Protein AF-A0A2N7QMU4-F1 (afdb_monomer)

Nearest PDB structures (foldseek):
  7zkp-assembly1_A  TM=5.403E-01  e=3.935E-05  Yarrowia lipolytica
  7zkq-assembly1_A  TM=5.310E-01  e=4.170E-05  Yarrowia lipolytica
  1wcu-assembly1_A  TM=5.504E-01  e=1.078E-03  Piromyces sp. 'equi'

Structure (mmCIF, N/CA/C/O backbone):
data_AF-A0A2N7QMU4-F1
#
_entry.id   AF-A0A2N7QMU4-F1
#
loop_
_atom_site.group_PDB
_atom_site.id
_atom_site.type_symbol
_atom_site.label_atom_id
_atom_site.label_alt_id
_atom_site.label_comp_id
_atom_site.label_asym_id
_atom_site.label_entity_id
_atom_site.label_seq_id
_atom_site.pdbx_PDB_ins_code
_atom_site.Cartn_x
_atom_site.Cartn_y
_atom_site.Cartn_z
_atom_site.occupancy
_atom_site.B_iso_or_equiv
_atom_site.auth_seq_id
_atom_site.auth_comp_id
_atom_site.auth_asym_id
_atom_site.auth_atom_id
_atom_site.pdbx_PDB_model_num
ATOM 1 N N . MET A 1 1 ? 19.630 12.067 -29.409 1.00 69.81 1 MET A N 1
ATOM 2 C CA . MET A 1 1 ? 19.291 12.395 -28.005 1.00 69.81 1 MET A CA 1
ATOM 3 C C . MET A 1 1 ? 17.969 11.763 -27.568 1.00 69.81 1 MET A C 1
ATOM 5 O O . MET A 1 1 ? 17.998 11.009 -26.609 1.00 69.81 1 MET A O 1
ATOM 9 N N . LEU A 1 2 ? 16.852 11.973 -28.283 1.00 81.69 2 LEU A N 1
ATOM 10 C CA . LEU A 1 2 ? 15.540 11.378 -27.948 1.00 81.69 2 LEU A CA 1
ATOM 11 C C . LEU A 1 2 ? 15.571 9.845 -27.795 1.00 81.69 2 LEU A C 1
ATOM 13 O O . LEU A 1 2 ? 15.095 9.325 -26.795 1.00 81.69 2 LEU A O 1
ATOM 17 N N . TRP A 1 3 ? 16.221 9.130 -28.718 1.00 86.31 3 TRP A N 1
ATOM 18 C CA . TRP A 1 3 ? 16.392 7.672 -28.632 1.00 86.31 3 TRP A CA 1
ATOM 19 C C . TRP A 1 3 ? 17.163 7.216 -27.386 1.00 86.31 3 TRP A C 1
ATOM 21 O O . TRP A 1 3 ? 16.790 6.227 -26.766 1.00 86.31 3 TRP A O 1
ATOM 31 N N . CYS A 1 4 ? 18.203 7.953 -26.981 1.00 78.81 4 CYS A N 1
ATOM 32 C CA . CYS A 1 4 ? 18.967 7.651 -25.768 1.00 78.81 4 CYS A CA 1
ATOM 33 C C . CYS A 1 4 ? 18.111 7.838 -24.512 1.00 78.81 4 CYS A C 1
ATOM 35 O O . CYS A 1 4 ? 18.170 7.012 -23.610 1.00 78.81 4 CYS A O 1
ATOM 37 N N . LEU A 1 5 ? 17.300 8.902 -24.467 1.00 82.25 5 LEU A N 1
ATOM 38 C CA . LEU A 1 5 ? 16.390 9.165 -23.351 1.00 82.25 5 LEU A CA 1
ATOM 39 C C . LEU A 1 5 ? 15.274 8.118 -23.275 1.00 82.25 5 LEU A C 1
ATOM 41 O O . LEU A 1 5 ? 14.987 7.624 -22.191 1.00 82.25 5 LEU A O 1
ATOM 45 N N . ALA A 1 6 ? 14.697 7.729 -24.413 1.00 85.50 6 ALA A N 1
ATOM 46 C CA . ALA A 1 6 ? 13.695 6.668 -24.475 1.00 85.50 6 ALA A CA 1
ATOM 47 C C . ALA A 1 6 ? 14.274 5.310 -24.042 1.00 85.50 6 ALA A C 1
ATOM 49 O O . ALA A 1 6 ? 13.650 4.591 -23.264 1.00 85.50 6 ALA A O 1
ATOM 50 N N . ALA A 1 7 ? 15.491 4.980 -24.489 1.00 86.81 7 ALA A N 1
ATOM 51 C CA . ALA A 1 7 ? 16.190 3.767 -24.072 1.00 86.81 7 ALA A CA 1
ATOM 52 C C . ALA A 1 7 ? 16.500 3.776 -22.568 1.00 86.81 7 ALA A C 1
ATOM 54 O O . ALA A 1 7 ? 16.250 2.781 -21.889 1.00 86.81 7 ALA A O 1
ATOM 55 N N . LEU A 1 8 ? 16.982 4.906 -22.039 1.00 83.62 8 LEU A N 1
ATOM 56 C CA . LEU A 1 8 ? 17.256 5.081 -20.614 1.00 83.62 8 LEU A CA 1
ATOM 57 C C . LEU A 1 8 ? 15.975 4.952 -19.783 1.00 83.62 8 LEU A C 1
ATOM 59 O O . LEU A 1 8 ? 15.947 4.182 -18.831 1.00 83.62 8 LEU A O 1
ATOM 63 N N . SER A 1 9 ? 14.904 5.644 -20.173 1.00 85.88 9 SER A N 1
ATOM 64 C CA . SER A 1 9 ? 13.595 5.548 -19.522 1.00 85.88 9 SER A CA 1
ATOM 65 C C . SER A 1 9 ? 13.080 4.107 -19.532 1.00 85.88 9 SER A C 1
ATOM 67 O O . SER A 1 9 ? 12.711 3.577 -18.489 1.00 85.88 9 SER A O 1
ATOM 69 N N . GLY A 1 10 ? 13.167 3.418 -20.673 1.00 89.12 10 GLY A N 1
ATOM 70 C CA . GLY A 1 10 ? 12.797 2.009 -20.774 1.00 89.12 10 GLY A CA 1
ATOM 71 C C . GLY A 1 10 ? 13.659 1.088 -19.908 1.00 89.12 10 GLY A C 1
ATOM 72 O O . GLY A 1 10 ? 13.155 0.088 -19.404 1.00 89.12 10 GLY A O 1
ATOM 73 N N . TRP A 1 11 ? 14.949 1.374 -19.735 1.00 87.94 11 TRP A N 1
ATOM 74 C CA . TRP A 1 11 ? 15.820 0.609 -18.840 1.00 87.94 11 TRP A CA 1
ATOM 75 C C . TRP A 1 11 ? 15.438 0.824 -17.369 1.00 87.94 11 TRP A C 1
ATOM 77 O O . TRP A 1 11 ? 15.242 -0.153 -16.645 1.00 87.94 11 TRP A O 1
ATOM 87 N N . ILE A 1 12 ? 15.233 2.081 -16.965 1.00 84.44 12 ILE A N 1
ATOM 88 C CA . ILE A 1 12 ? 14.824 2.465 -15.606 1.00 84.44 12 ILE A CA 1
ATOM 89 C C . ILE A 1 12 ? 13.482 1.818 -15.240 1.00 84.44 12 ILE A C 1
ATOM 91 O O . ILE A 1 12 ? 13.388 1.131 -14.224 1.00 84.44 12 ILE A O 1
ATOM 95 N N . THR A 1 13 ? 12.460 1.957 -16.091 1.00 89.81 13 THR A N 1
ATOM 96 C CA . THR A 1 13 ? 11.125 1.396 -15.835 1.00 89.81 13 THR A CA 1
ATOM 97 C C . THR A 1 13 ? 11.156 -0.126 -15.704 1.00 89.81 13 THR A C 1
ATOM 99 O O . THR A 1 13 ? 10.507 -0.677 -14.817 1.00 89.81 13 THR A O 1
ATOM 102 N N . ARG A 1 14 ? 11.936 -0.831 -16.537 1.00 92.00 14 ARG A N 1
ATOM 103 C CA . ARG A 1 14 ? 12.091 -2.290 -16.409 1.00 92.00 14 ARG A CA 1
ATOM 104 C C . ARG A 1 14 ? 12.753 -2.678 -15.089 1.00 92.00 14 ARG A C 1
ATOM 106 O O . ARG A 1 14 ? 12.301 -3.629 -14.458 1.00 92.00 14 ARG A O 1
ATOM 113 N N . GLY A 1 15 ? 13.787 -1.943 -14.675 1.00 88.31 15 GLY A N 1
ATOM 114 C CA . GLY A 1 15 ? 14.450 -2.145 -13.387 1.00 88.31 15 GLY A CA 1
ATOM 115 C C . GLY A 1 15 ? 13.494 -1.960 -12.209 1.00 88.31 15 GLY A C 1
ATOM 116 O O . GLY A 1 15 ? 13.420 -2.828 -11.343 1.00 88.31 15 GLY A O 1
ATOM 117 N N . GLN A 1 16 ? 12.696 -0.887 -12.223 1.00 88.38 16 GLN A N 1
ATOM 118 C CA . GLN A 1 16 ? 11.688 -0.625 -11.195 1.00 88.38 16 GLN A CA 1
ATOM 119 C C . GLN A 1 16 ? 10.640 -1.742 -11.120 1.00 88.38 16 GLN A C 1
ATOM 121 O O . GLN A 1 16 ? 10.362 -2.246 -10.036 1.00 88.38 16 GLN A O 1
ATOM 126 N N . LEU A 1 17 ? 10.085 -2.168 -12.259 1.00 93.06 17 LEU A N 1
ATOM 127 C CA . LEU A 1 17 ? 9.095 -3.249 -12.291 1.00 93.06 17 LEU A CA 1
ATOM 128 C C . LEU A 1 17 ? 9.659 -4.561 -11.736 1.00 93.06 17 LEU A C 1
ATOM 130 O O . LEU A 1 17 ? 8.977 -5.248 -10.980 1.00 93.06 17 LEU A O 1
ATOM 134 N N . LEU A 1 18 ? 10.911 -4.893 -12.067 1.00 92.31 18 LEU A N 1
ATOM 135 C CA . LEU A 1 18 ? 11.580 -6.078 -11.530 1.00 92.31 18 LEU A CA 1
ATOM 136 C C . LEU A 1 18 ? 11.803 -5.986 -10.019 1.00 92.31 18 LEU A C 1
ATOM 138 O O . LEU A 1 18 ? 11.579 -6.972 -9.322 1.00 92.31 18 LEU A O 1
ATOM 142 N N . HIS A 1 19 ? 12.212 -4.821 -9.515 1.00 88.50 19 HIS A N 1
ATOM 143 C CA . HIS A 1 19 ? 12.406 -4.596 -8.084 1.00 88.50 19 HIS A CA 1
ATOM 144 C C . HIS A 1 19 ? 11.084 -4.671 -7.301 1.00 88.50 19 HIS A C 1
ATOM 146 O O . HIS A 1 19 ? 10.993 -5.342 -6.275 1.00 88.50 19 HIS A O 1
ATOM 152 N N . GLU A 1 20 ? 10.022 -4.041 -7.810 1.00 91.75 20 GLU A N 1
ATOM 153 C CA . GLU A 1 20 ? 8.689 -4.128 -7.205 1.00 91.75 20 GLU A CA 1
ATOM 154 C C . GLU A 1 20 ? 8.170 -5.576 -7.211 1.00 91.75 20 GLU A C 1
ATOM 156 O O . GLU A 1 20 ? 7.632 -6.049 -6.209 1.00 91.75 20 GLU A O 1
ATOM 161 N N . ALA A 1 21 ? 8.358 -6.301 -8.318 1.00 94.50 21 ALA A N 1
ATOM 162 C CA . ALA A 1 21 ? 7.970 -7.702 -8.431 1.00 94.50 21 ALA A CA 1
ATOM 163 C C . ALA A 1 21 ? 8.758 -8.610 -7.474 1.00 94.50 21 ALA A C 1
ATOM 165 O O . ALA A 1 21 ? 8.155 -9.475 -6.837 1.00 94.50 21 ALA A O 1
ATOM 166 N N . SER A 1 22 ? 10.075 -8.418 -7.332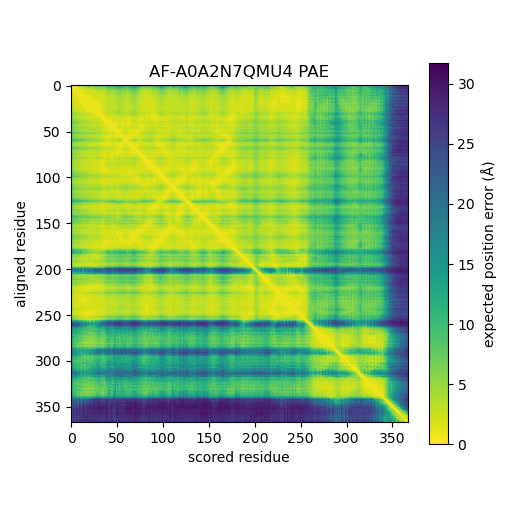 1.00 92.12 22 SER A N 1
ATOM 167 C CA . SER A 1 22 ? 10.908 -9.230 -6.433 1.00 92.12 22 SER A CA 1
ATOM 168 C C . SER A 1 22 ? 10.541 -9.006 -4.970 1.00 92.12 22 SER A C 1
ATOM 170 O O . SER A 1 22 ? 10.376 -9.978 -4.232 1.00 92.12 22 SER A O 1
ATOM 172 N N . SER A 1 23 ? 10.324 -7.749 -4.575 1.00 90.62 23 SER A N 1
ATOM 173 C CA . SER A 1 23 ? 9.862 -7.388 -3.234 1.00 90.62 23 SER A CA 1
ATOM 174 C C . SER A 1 23 ? 8.512 -8.038 -2.909 1.00 90.62 23 SER A C 1
ATOM 176 O O . SER A 1 23 ? 8.388 -8.741 -1.905 1.00 90.62 23 SER A O 1
ATOM 178 N N . LYS A 1 24 ? 7.522 -7.925 -3.810 1.00 93.31 24 LYS A N 1
ATOM 179 C CA . LYS A 1 24 ? 6.212 -8.580 -3.638 1.00 93.31 24 LYS A CA 1
ATOM 180 C C . LYS A 1 24 ? 6.324 -10.099 -3.535 1.00 93.31 24 LYS A C 1
ATOM 182 O O . LYS A 1 24 ? 5.703 -10.696 -2.661 1.00 93.31 24 LYS A O 1
ATOM 187 N N . VAL A 1 25 ? 7.113 -10.733 -4.403 1.00 94.00 25 VAL A N 1
ATOM 188 C CA . VAL A 1 25 ? 7.313 -12.190 -4.374 1.00 94.00 25 VAL A CA 1
ATOM 189 C C . VAL A 1 25 ? 7.976 -12.633 -3.071 1.00 94.00 25 VAL A C 1
ATOM 191 O O . VAL A 1 25 ? 7.578 -13.652 -2.513 1.00 94.00 25 VAL A O 1
ATOM 194 N N . SER A 1 26 ? 8.937 -11.864 -2.555 1.00 91.31 26 SER A N 1
ATOM 195 C CA . SER A 1 26 ? 9.569 -12.124 -1.257 1.00 91.31 26 SER A CA 1
ATOM 196 C C . SER A 1 26 ? 8.562 -12.057 -0.100 1.00 91.31 26 SER A C 1
ATOM 198 O O . SER A 1 26 ? 8.486 -12.982 0.714 1.00 91.31 26 SER A O 1
ATOM 200 N N . LEU A 1 27 ? 7.720 -11.016 -0.066 1.00 92.25 27 LEU A N 1
ATOM 201 C CA . LEU A 1 27 ? 6.657 -10.875 0.936 1.00 92.25 27 LEU A CA 1
ATOM 202 C C . LEU A 1 27 ? 5.666 -12.045 0.874 1.00 92.25 27 LEU A C 1
ATOM 204 O O . LEU A 1 27 ? 5.409 -12.696 1.882 1.00 92.25 27 LEU A O 1
ATOM 208 N N . LEU A 1 28 ? 5.180 -12.381 -0.322 1.00 93.12 28 LEU A N 1
ATOM 209 C CA . LEU A 1 28 ? 4.227 -13.475 -0.514 1.00 93.12 28 LEU A CA 1
ATOM 210 C C . LEU A 1 28 ? 4.812 -14.837 -0.122 1.00 93.12 28 LEU A C 1
ATOM 212 O O . LEU A 1 28 ? 4.148 -15.615 0.557 1.00 93.12 28 LEU A O 1
ATOM 216 N N . ARG A 1 29 ? 6.068 -15.121 -0.489 1.00 91.88 29 ARG A N 1
ATOM 217 C CA . ARG A 1 29 ? 6.743 -16.382 -0.130 1.00 91.88 29 ARG A CA 1
ATOM 218 C C . ARG A 1 29 ? 7.026 -16.506 1.364 1.00 91.88 29 ARG A C 1
ATOM 220 O O . ARG A 1 29 ? 7.012 -17.616 1.884 1.00 91.88 29 ARG A O 1
ATOM 227 N N . SER A 1 30 ? 7.283 -15.391 2.044 1.00 91.06 30 SER A N 1
ATOM 228 C CA . SER A 1 30 ? 7.468 -15.365 3.501 1.00 91.06 30 SER A CA 1
ATOM 229 C C . SER A 1 30 ? 6.146 -15.343 4.280 1.00 91.06 30 SER A C 1
ATOM 231 O O . SER A 1 30 ? 6.165 -15.412 5.508 1.00 91.06 30 SER A O 1
ATOM 233 N N . GLY A 1 31 ? 4.998 -15.266 3.594 1.00 91.56 31 GLY A N 1
ATOM 234 C CA . GLY A 1 31 ? 3.683 -15.124 4.222 1.00 91.56 31 GLY A CA 1
ATOM 235 C C . GLY A 1 31 ? 3.469 -13.766 4.899 1.00 91.56 31 GLY A C 1
ATOM 236 O O . GLY A 1 31 ? 2.553 -13.624 5.711 1.00 91.56 31 GLY A O 1
ATOM 237 N N . ALA A 1 32 ? 4.309 -12.775 4.595 1.00 92.38 32 ALA A N 1
ATOM 238 C CA . ALA A 1 32 ? 4.167 -11.420 5.102 1.00 92.38 32 ALA A CA 1
ATOM 239 C C . ALA A 1 32 ? 2.985 -10.701 4.415 1.00 92.38 32 ALA A C 1
ATOM 241 O O . ALA A 1 32 ? 2.712 -10.940 3.234 1.00 92.38 32 ALA A O 1
ATOM 242 N N . PRO A 1 33 ? 2.266 -9.814 5.127 1.00 94.25 33 PRO A N 1
ATOM 243 C CA . PRO A 1 33 ? 1.156 -9.066 4.545 1.00 94.25 33 PRO A CA 1
ATOM 244 C C . PRO A 1 33 ? 1.653 -8.085 3.473 1.00 94.25 33 PRO A C 1
ATOM 246 O O . PRO A 1 33 ? 2.618 -7.354 3.687 1.00 94.25 33 PRO A O 1
ATOM 249 N N . LEU A 1 34 ? 0.961 -8.029 2.330 1.00 95.06 34 LEU A N 1
ATOM 250 C CA . LEU A 1 34 ? 1.250 -7.044 1.276 1.00 95.06 34 LEU A CA 1
ATOM 251 C C . LEU A 1 34 ? 0.851 -5.621 1.680 1.00 95.06 34 LEU A C 1
ATOM 253 O O . LEU A 1 34 ? 1.482 -4.657 1.253 1.00 95.06 34 LEU A O 1
ATOM 257 N N . TRP A 1 35 ? -0.198 -5.500 2.495 1.00 97.25 35 TRP A N 1
ATOM 258 C CA . TRP A 1 35 ? -0.676 -4.230 3.026 1.00 97.25 35 TRP A CA 1
ATOM 259 C C . TRP A 1 35 ? -0.609 -4.267 4.540 1.00 97.25 35 TRP A C 1
ATOM 261 O O . TRP A 1 35 ? -1.327 -5.027 5.195 1.00 97.25 35 TRP A O 1
ATOM 271 N N . GLN A 1 36 ? 0.274 -3.436 5.076 1.00 97.25 36 GLN A N 1
ATOM 272 C CA . GLN A 1 36 ? 0.505 -3.291 6.497 1.00 97.25 36 GLN A CA 1
ATOM 273 C C . GLN A 1 36 ? 0.699 -1.815 6.824 1.00 97.25 36 GLN A C 1
ATOM 275 O O . GLN A 1 36 ? 1.418 -1.096 6.133 1.00 97.25 36 GLN A O 1
ATOM 280 N N . TRP A 1 37 ? 0.074 -1.396 7.914 1.00 97.62 37 TRP A N 1
ATOM 281 C CA . TRP A 1 37 ? 0.215 -0.080 8.506 1.00 97.62 37 TRP A CA 1
ATOM 282 C C . TRP A 1 37 ? 0.793 -0.258 9.894 1.00 97.62 37 TRP A C 1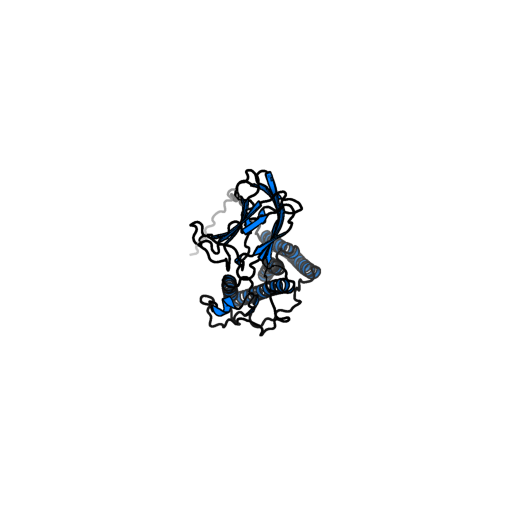
ATOM 284 O O . TRP A 1 37 ? 0.192 -0.922 10.742 1.00 97.62 37 TRP A O 1
ATOM 294 N N . THR A 1 38 ? 1.952 0.336 10.129 1.00 97.31 38 THR A N 1
ATOM 295 C CA . THR A 1 38 ? 2.527 0.410 11.468 1.00 97.31 38 THR A CA 1
ATOM 296 C C . THR A 1 38 ? 2.264 1.808 12.001 1.00 97.31 38 THR A C 1
ATOM 298 O O . THR A 1 38 ? 2.619 2.781 11.347 1.00 97.31 38 THR A O 1
ATOM 301 N N . LEU A 1 39 ? 1.585 1.899 13.142 1.00 97.25 39 LEU A N 1
ATOM 302 C CA . LEU A 1 39 ? 0.991 3.134 13.643 1.00 97.25 39 LEU A CA 1
ATOM 303 C C . LEU A 1 39 ? 1.804 3.643 14.834 1.00 97.25 39 LEU A C 1
ATOM 305 O O . LEU A 1 39 ? 1.496 3.325 15.980 1.00 97.25 39 LEU A O 1
ATOM 309 N N . HIS A 1 40 ? 2.853 4.417 14.568 1.00 96.62 40 HIS A N 1
ATOM 310 C CA . HIS A 1 40 ? 3.741 4.966 15.599 1.00 96.62 40 HIS A CA 1
ATOM 311 C C . HIS A 1 40 ? 3.506 6.453 15.849 1.00 96.62 40 HIS A C 1
ATOM 313 O O . HIS A 1 40 ? 3.669 6.931 16.971 1.00 96.62 40 HIS A O 1
ATOM 319 N N . GLN A 1 41 ? 3.131 7.191 14.810 1.00 97.44 41 GLN A N 1
ATOM 320 C CA . GLN A 1 41 ? 2.981 8.641 14.835 1.00 97.44 41 GLN A CA 1
ATOM 321 C C . GLN A 1 41 ? 1.667 9.057 14.168 1.00 97.44 41 GLN A C 1
ATOM 323 O O . GLN A 1 41 ? 1.127 8.317 13.345 1.00 97.44 41 GLN A O 1
ATOM 328 N N . PRO A 1 42 ? 1.110 10.237 14.498 1.00 97.50 42 PRO A N 1
ATOM 329 C CA . PRO A 1 42 ? -0.210 10.617 14.006 1.00 97.50 42 PRO A CA 1
ATOM 330 C C . PRO A 1 42 ? -0.298 10.641 12.478 1.00 97.50 42 PRO A C 1
ATOM 332 O O . PRO A 1 42 ? -1.333 10.271 11.934 1.00 97.50 42 PRO A O 1
ATOM 335 N N . SER A 1 43 ? 0.791 11.004 11.784 1.00 96.50 43 SER A N 1
ATOM 336 C CA . SER A 1 43 ? 0.885 11.018 10.315 1.00 96.50 43 SER A CA 1
ATOM 337 C C . SER A 1 43 ? 0.713 9.650 9.650 1.00 96.50 43 SER A C 1
ATOM 339 O O . SER A 1 43 ? 0.522 9.602 8.439 1.00 96.50 43 SER A O 1
ATOM 341 N N . ASP A 1 44 ? 0.747 8.559 10.418 1.00 96.56 44 ASP A N 1
ATOM 342 C CA . ASP A 1 44 ? 0.453 7.214 9.918 1.00 96.56 44 ASP A CA 1
ATOM 343 C C . ASP A 1 44 ? -1.066 6.985 9.752 1.00 96.56 44 ASP A C 1
ATOM 345 O O . ASP A 1 44 ? -1.491 5.974 9.193 1.00 96.56 44 ASP A O 1
ATOM 349 N N . LEU A 1 45 ? -1.897 7.930 10.213 1.00 97.31 45 LEU A N 1
ATOM 350 C CA . LEU A 1 45 ? -3.334 7.994 9.955 1.00 97.31 45 LEU A CA 1
ATOM 351 C C . LEU A 1 45 ? -3.660 9.024 8.872 1.00 97.31 45 LEU A C 1
ATOM 353 O O . LEU A 1 45 ? -2.973 10.035 8.695 1.00 97.31 45 LEU A O 1
ATOM 357 N N . VAL A 1 46 ? -4.792 8.824 8.197 1.00 96.12 46 VAL A N 1
ATOM 358 C CA . VAL A 1 46 ? -5.343 9.820 7.267 1.00 96.12 46 VAL A CA 1
ATOM 359 C C . VAL A 1 46 ? -5.517 11.167 7.980 1.00 96.12 46 VAL A C 1
ATOM 361 O O . VAL A 1 46 ? -6.171 11.260 9.016 1.00 96.12 46 VAL A O 1
ATOM 364 N N . ALA A 1 47 ? -4.941 12.221 7.394 1.00 95.62 47 ALA A N 1
ATOM 365 C CA . ALA A 1 47 ? -4.938 13.591 7.919 1.00 95.62 47 ALA A CA 1
ATOM 366 C C . ALA A 1 47 ? -4.277 13.776 9.299 1.00 95.62 47 ALA A C 1
ATOM 368 O O . ALA A 1 47 ? -4.481 14.812 9.934 1.00 95.62 47 ALA A O 1
ATOM 369 N N . GLY A 1 48 ? -3.484 12.811 9.774 1.00 96.81 48 GLY A N 1
ATOM 370 C CA . GLY A 1 48 ? -2.730 12.982 11.012 1.00 96.81 48 GLY A CA 1
ATOM 371 C C . GLY A 1 48 ? -3.569 12.935 12.294 1.00 96.81 48 GLY A C 1
ATOM 372 O O . GLY A 1 48 ? -3.096 13.394 13.332 1.00 96.81 48 GLY A O 1
ATOM 373 N N . ARG A 1 49 ? -4.837 12.498 12.233 1.00 97.50 49 ARG A N 1
ATOM 374 C CA . ARG A 1 49 ? -5.794 12.634 13.345 1.00 97.50 49 ARG A CA 1
ATOM 375 C C . ARG A 1 49 ? -6.891 11.572 13.333 1.00 97.50 49 ARG A C 1
ATOM 377 O O . ARG A 1 49 ? -7.140 10.927 12.319 1.00 97.50 49 ARG A O 1
ATOM 384 N N . VAL A 1 50 ? -7.601 11.471 14.454 1.00 97.75 50 VAL A N 1
ATOM 385 C CA . VAL A 1 50 ? -8.900 10.790 14.551 1.00 97.75 50 VAL A CA 1
ATOM 386 C C . VAL A 1 50 ? -10.035 11.775 14.256 1.00 97.75 50 VAL A C 1
ATOM 388 O O . VAL A 1 50 ? -9.925 12.967 14.551 1.00 97.75 50 VAL A O 1
ATOM 391 N N . PHE A 1 51 ? -11.125 11.300 13.657 1.00 97.94 51 PHE A N 1
ATOM 392 C CA . PHE A 1 51 ? -12.317 12.107 13.382 1.00 97.94 51 PHE A CA 1
ATOM 393 C C . PHE A 1 51 ? -13.411 11.767 14.399 1.00 97.94 51 PHE A C 1
ATOM 395 O O . PHE A 1 51 ? -13.817 10.617 14.490 1.00 97.94 51 PHE A O 1
ATOM 402 N N . GLY A 1 52 ? -13.902 12.749 15.157 1.00 97.19 52 GLY A N 1
ATOM 403 C CA . GLY A 1 52 ? -14.907 12.544 16.210 1.00 97.19 52 GLY A CA 1
ATOM 404 C C . GLY A 1 52 ? -14.417 12.991 17.589 1.00 97.19 52 GLY A C 1
ATOM 405 O O . GLY A 1 52 ? -13.445 13.744 17.701 1.00 97.19 52 GLY A O 1
ATOM 406 N N . SER A 1 53 ? -15.102 12.549 18.644 1.00 96.19 53 SER A N 1
ATOM 407 C CA . SER A 1 53 ? -14.814 12.941 20.030 1.00 96.19 53 SER A CA 1
ATOM 408 C C . SER A 1 53 ? -13.766 12.048 20.701 1.00 96.19 53 SER A C 1
ATOM 410 O O . SER A 1 53 ? -14.047 11.362 21.684 1.00 96.19 53 SER A O 1
ATOM 412 N N . ALA A 1 54 ? -12.536 12.082 20.194 1.00 98.19 54 ALA A N 1
ATOM 413 C CA . ALA A 1 54 ? -11.412 11.371 20.794 1.00 98.19 54 ALA A CA 1
ATOM 414 C C . ALA A 1 54 ? -10.112 12.180 20.720 1.00 98.19 54 ALA A C 1
ATOM 416 O O . ALA A 1 54 ? -9.938 13.016 19.829 1.00 98.19 54 ALA A O 1
ATOM 417 N N . ASP A 1 55 ? -9.207 11.915 21.657 1.00 98.25 55 ASP A N 1
ATOM 418 C CA . ASP A 1 55 ? -7.856 12.474 21.681 1.00 98.25 55 ASP A CA 1
ATOM 419 C C . ASP A 1 55 ? -6.856 11.431 21.180 1.00 98.25 55 ASP A C 1
ATOM 421 O O . ASP A 1 55 ? -6.963 10.256 21.522 1.00 98.25 55 ASP A O 1
ATOM 425 N N . LEU A 1 56 ? -5.883 11.857 20.372 1.00 98.44 56 LEU A N 1
ATOM 426 C CA . LEU A 1 56 ? -4.851 10.997 19.793 1.00 98.44 56 LEU A CA 1
ATOM 427 C C . LEU A 1 56 ? -3.480 11.409 20.327 1.00 98.44 56 LEU A C 1
ATOM 429 O O . LEU A 1 56 ? -3.082 12.565 20.198 1.00 98.44 56 LEU A O 1
ATOM 433 N N . THR A 1 57 ? -2.735 10.452 20.871 1.00 98.12 57 THR A N 1
ATOM 434 C CA . THR A 1 57 ? -1.362 10.656 21.342 1.00 98.12 57 THR A CA 1
ATOM 435 C C . THR A 1 57 ? -0.451 9.538 20.845 1.00 98.12 57 THR A C 1
ATOM 437 O O . THR A 1 57 ? -0.840 8.372 20.793 1.00 98.12 57 THR A O 1
ATOM 440 N N . ALA A 1 58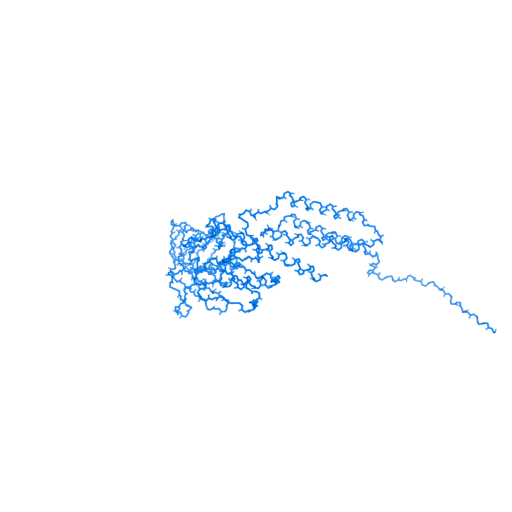 ? 0.772 9.890 20.449 1.00 97.94 58 ALA A N 1
ATOM 441 C CA . ALA A 1 58 ? 1.796 8.910 20.104 1.00 97.94 58 ALA A CA 1
ATOM 442 C C . ALA A 1 58 ? 2.494 8.414 21.372 1.00 97.94 58 ALA A C 1
ATOM 444 O O . ALA A 1 58 ? 2.845 9.206 22.248 1.00 97.94 58 ALA A O 1
ATOM 445 N N . THR A 1 59 ? 2.714 7.107 21.456 1.00 96.88 59 THR A N 1
ATOM 446 C CA . THR A 1 59 ? 3.420 6.450 22.559 1.00 96.88 59 THR A CA 1
ATOM 447 C C . THR A 1 59 ? 4.487 5.505 22.011 1.00 96.88 59 THR A C 1
ATOM 449 O O . THR A 1 59 ? 4.521 5.215 20.816 1.00 96.88 59 THR A O 1
ATOM 452 N N . THR A 1 60 ? 5.351 4.972 22.877 1.00 94.38 60 THR A N 1
ATOM 453 C CA . THR A 1 60 ? 6.364 3.975 22.476 1.00 94.38 60 THR A CA 1
ATOM 454 C C . THR A 1 60 ? 5.755 2.691 21.915 1.00 94.38 60 THR A C 1
ATOM 456 O O . THR A 1 60 ? 6.418 1.980 21.169 1.00 94.38 60 THR A O 1
ATOM 459 N N . ASN A 1 61 ? 4.498 2.406 22.265 1.00 93.31 61 ASN A N 1
ATOM 460 C CA . ASN A 1 61 ? 3.775 1.205 21.861 1.00 93.31 61 ASN A CA 1
ATOM 461 C C . ASN A 1 61 ? 2.772 1.500 20.729 1.00 93.31 61 ASN A C 1
ATOM 463 O O . ASN A 1 61 ? 1.887 0.703 20.464 1.00 93.31 61 ASN A O 1
ATOM 467 N N . GLY A 1 62 ? 2.874 2.648 20.061 1.00 97.00 62 GLY A N 1
ATOM 468 C CA . GLY A 1 62 ? 1.990 3.022 18.959 1.00 97.00 62 GLY A CA 1
ATOM 469 C C . GLY A 1 62 ? 1.025 4.149 19.308 1.00 97.00 62 GLY A C 1
ATOM 470 O O . GLY A 1 62 ? 1.301 4.975 20.184 1.00 97.00 62 GLY A O 1
ATOM 471 N N . LEU A 1 63 ? -0.103 4.212 18.603 1.00 98.31 63 LEU A N 1
ATOM 472 C CA . LEU A 1 63 ? -1.070 5.300 18.729 1.00 98.31 63 LEU A CA 1
ATOM 473 C C . LEU A 1 63 ? -2.114 5.010 19.803 1.00 98.31 63 LEU A C 1
ATOM 475 O O . LEU A 1 63 ? -2.894 4.069 19.680 1.00 98.31 63 LEU A O 1
ATOM 479 N N . THR A 1 64 ? -2.163 5.860 20.824 1.00 98.38 64 THR A N 1
ATOM 480 C CA . THR A 1 64 ? -3.145 5.796 21.905 1.00 98.38 64 THR A CA 1
ATOM 481 C C . THR A 1 64 ? -4.268 6.789 21.655 1.00 98.38 64 THR A C 1
ATOM 483 O O . THR A 1 64 ? -4.038 7.988 21.485 1.00 98.38 64 THR A O 1
ATOM 486 N N . ILE A 1 65 ? -5.491 6.273 21.657 1.00 98.38 65 ILE A N 1
ATOM 487 C CA . ILE A 1 65 ? -6.722 7.010 21.413 1.00 98.38 65 ILE A CA 1
ATOM 488 C C . ILE A 1 65 ? -7.568 6.958 22.681 1.00 98.38 65 ILE A C 1
ATOM 490 O O . ILE A 1 65 ? -7.830 5.873 23.199 1.00 98.38 65 ILE A O 1
ATOM 494 N N . VAL A 1 66 ? -8.002 8.114 23.175 1.00 98.56 66 VAL A N 1
ATOM 495 C CA . VAL A 1 66 ? -8.872 8.219 24.354 1.00 98.56 66 VAL A CA 1
ATOM 496 C C . VAL A 1 66 ? -10.235 8.738 23.920 1.00 98.56 66 VAL A C 1
ATOM 498 O O . VAL A 1 66 ? -10.339 9.838 23.378 1.00 98.56 66 VAL A O 1
ATOM 501 N N . SER A 1 67 ? -11.281 7.946 24.151 1.00 98.50 67 SER A N 1
ATOM 502 C CA . SER A 1 67 ? -12.670 8.353 23.913 1.00 98.50 67 SER A CA 1
ATOM 503 C C . SER A 1 67 ? -13.061 9.436 24.917 1.00 98.50 67 SER A C 1
ATOM 505 O O . SER A 1 67 ? -12.908 9.235 26.120 1.00 98.50 67 SER A O 1
ATOM 507 N N . ARG A 1 68 ? -13.562 10.590 24.464 1.00 98.44 68 ARG A N 1
ATOM 508 C CA . ARG A 1 68 ? -13.897 11.700 25.378 1.00 98.44 68 ARG A CA 1
ATOM 509 C C . ARG A 1 68 ? -15.283 11.562 25.991 1.00 98.44 68 ARG A C 1
ATOM 511 O O . ARG A 1 68 ? -15.445 11.751 27.191 1.00 98.44 68 ARG A O 1
ATOM 518 N N . ASP A 1 69 ? -16.279 11.249 25.172 1.00 97.88 69 ASP A N 1
ATOM 519 C CA . ASP A 1 69 ? -17.699 11.312 25.547 1.00 97.88 69 ASP A CA 1
ATOM 520 C C . ASP A 1 69 ? -18.469 10.011 25.275 1.00 97.88 69 ASP A C 1
ATOM 522 O O . ASP A 1 69 ? -19.667 9.933 25.538 1.00 97.88 69 ASP A O 1
ATOM 526 N N . GLY A 1 70 ? -17.795 8.972 24.778 1.00 97.06 70 GLY A N 1
ATOM 527 C CA . GLY A 1 70 ? -18.425 7.702 24.434 1.00 97.06 70 GLY A CA 1
ATOM 528 C C . GLY A 1 70 ? -19.036 7.647 23.032 1.00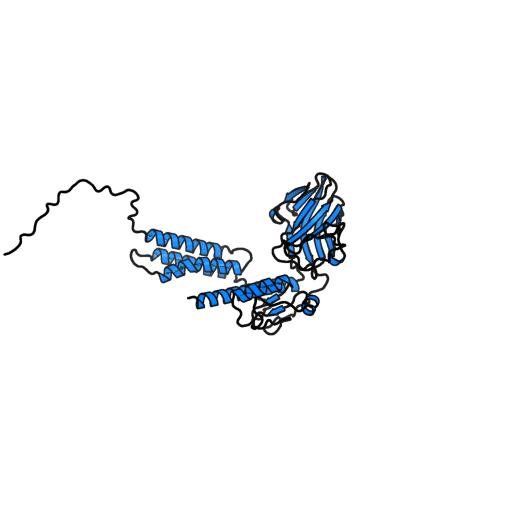 97.06 70 GLY A C 1
ATOM 529 O O . GLY A 1 70 ? -19.540 6.597 22.629 1.00 97.06 70 GLY A O 1
ATOM 530 N N . THR A 1 71 ? -19.007 8.750 22.279 1.00 98.12 71 THR A N 1
ATOM 531 C CA . THR A 1 71 ? -19.468 8.757 20.889 1.00 98.12 71 THR A CA 1
ATOM 532 C C . THR A 1 71 ? -18.443 8.091 19.962 1.00 98.12 71 THR A C 1
ATOM 534 O O . THR A 1 71 ? -17.251 8.034 20.282 1.00 98.12 71 THR A O 1
ATOM 537 N N . PRO A 1 72 ? -18.874 7.552 18.806 1.00 98.06 72 PRO A N 1
ATOM 538 C CA . PRO A 1 72 ? -17.955 6.897 17.886 1.00 98.06 72 PRO A CA 1
ATOM 539 C C . PRO A 1 72 ? -16.917 7.868 17.308 1.00 98.06 72 PRO A C 1
ATOM 541 O O . PRO A 1 72 ? -17.253 8.995 16.940 1.00 98.06 72 PRO A O 1
ATOM 544 N N . PHE A 1 73 ? -15.686 7.395 17.125 1.00 98.50 73 PHE A N 1
ATOM 545 C CA . PHE A 1 73 ? -14.626 8.101 16.401 1.00 98.50 73 PHE A CA 1
ATOM 546 C C . PHE A 1 73 ? -14.095 7.249 15.242 1.00 98.50 73 PHE A C 1
ATOM 548 O O . PHE A 1 73 ? -14.176 6.023 15.270 1.00 98.50 73 PHE A O 1
ATOM 555 N N . GLU A 1 74 ? -13.547 7.886 14.210 1.00 98.44 74 GLU A N 1
ATOM 556 C CA . GLU A 1 74 ? -12.995 7.224 13.029 1.00 98.44 74 GLU A CA 1
ATOM 557 C C . GLU A 1 74 ? -11.481 7.390 12.938 1.00 98.44 74 GLU A C 1
ATOM 559 O O . GLU A 1 74 ? -10.930 8.470 13.169 1.00 98.44 74 GLU A O 1
ATOM 564 N N . MET A 1 75 ? -10.820 6.323 12.504 1.00 97.81 75 MET A N 1
ATOM 565 C CA . MET A 1 75 ? -9.418 6.309 12.109 1.00 97.81 75 MET A CA 1
ATOM 566 C C . MET A 1 75 ? -9.312 5.804 10.668 1.00 97.81 75 MET A C 1
ATOM 568 O O . MET A 1 75 ? -9.784 4.716 10.334 1.00 97.81 75 MET A O 1
ATOM 572 N N . GLY A 1 76 ? -8.728 6.619 9.791 1.00 97.44 76 GLY A N 1
ATOM 573 C CA . GLY A 1 76 ? -8.495 6.244 8.399 1.00 97.44 76 GLY A CA 1
ATOM 574 C C . GLY A 1 76 ? -7.112 5.644 8.205 1.00 97.44 76 GLY A C 1
ATOM 575 O O . GLY A 1 76 ? -6.131 6.208 8.690 1.00 97.44 76 GLY A O 1
ATOM 576 N N . LEU A 1 77 ? -7.040 4.539 7.463 1.00 97.31 77 LEU A N 1
ATOM 577 C CA . LEU A 1 77 ? -5.780 3.923 7.053 1.00 97.31 77 LEU A CA 1
ATOM 578 C C . LEU A 1 77 ? -5.341 4.519 5.704 1.00 97.31 77 LEU A C 1
ATOM 580 O O . LEU A 1 77 ? -6.126 4.485 4.751 1.00 97.31 77 LEU A O 1
ATOM 584 N N . PRO A 1 78 ? -4.128 5.088 5.588 1.00 96.38 78 PRO A N 1
ATOM 585 C CA . PRO A 1 78 ? -3.667 5.679 4.336 1.00 96.38 78 PRO A CA 1
ATOM 586 C C . PRO A 1 78 ? -3.393 4.593 3.289 1.00 96.38 78 PRO A C 1
ATOM 588 O O . PRO A 1 78 ? -2.615 3.671 3.520 1.00 96.38 78 PRO A O 1
ATOM 591 N N . LEU A 1 79 ? -4.005 4.700 2.111 1.00 95.31 79 LEU A N 1
ATOM 592 C CA . LEU A 1 79 ? -3.809 3.736 1.028 1.00 95.31 79 LEU A CA 1
ATOM 593 C C . LEU A 1 79 ? -2.713 4.239 0.079 1.00 95.31 79 LEU A C 1
ATOM 595 O O . LEU A 1 79 ? -2.955 5.108 -0.751 1.00 95.31 79 LEU A O 1
ATOM 599 N N . ALA A 1 80 ? -1.496 3.697 0.196 1.00 90.19 80 ALA A N 1
ATOM 600 C CA . ALA A 1 80 ? -0.389 4.023 -0.719 1.00 90.19 80 ALA A CA 1
ATOM 601 C C . ALA A 1 80 ? -0.581 3.424 -2.129 1.00 90.19 80 ALA A C 1
ATOM 603 O O . ALA A 1 80 ? 0.024 3.864 -3.103 1.00 90.19 80 ALA A O 1
ATOM 604 N N . SER A 1 81 ? -1.416 2.392 -2.230 1.00 92.38 81 SER A N 1
ATOM 605 C CA . SER A 1 81 ? -1.857 1.760 -3.471 1.00 92.38 81 SER A CA 1
ATOM 606 C C . SER A 1 81 ? -3.241 1.146 -3.240 1.00 92.38 81 SER A C 1
ATOM 608 O O . SER A 1 81 ? -3.628 0.984 -2.076 1.00 92.38 81 SER A O 1
ATOM 610 N N . PRO A 1 82 ? -3.987 0.791 -4.303 1.00 96.25 82 PRO A N 1
ATOM 611 C CA . PRO A 1 82 ? -5.217 0.030 -4.143 1.00 96.25 82 PRO A CA 1
ATOM 612 C C . PRO A 1 82 ? -4.985 -1.236 -3.307 1.00 96.25 82 PRO A C 1
ATOM 614 O O . PRO A 1 82 ? -3.928 -1.863 -3.396 1.00 96.25 82 PRO A O 1
ATOM 617 N N . VAL A 1 83 ? -5.967 -1.605 -2.492 1.00 96.88 83 VAL A N 1
ATOM 618 C CA . VAL A 1 83 ? -5.945 -2.825 -1.676 1.00 96.88 83 VAL A CA 1
ATOM 619 C C . VAL A 1 83 ? -6.942 -3.834 -2.227 1.00 96.88 83 VAL A 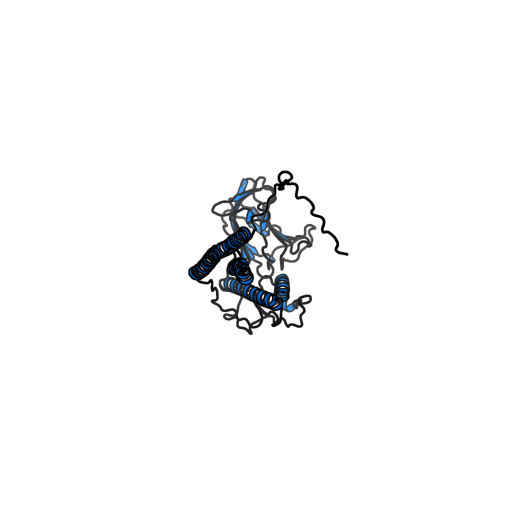C 1
ATOM 621 O O . VAL A 1 83 ? -8.007 -3.451 -2.711 1.00 96.88 83 VAL A O 1
ATOM 624 N N . ASP A 1 84 ? -6.599 -5.119 -2.174 1.00 95.75 84 ASP A N 1
ATOM 625 C CA . ASP A 1 84 ? -7.445 -6.207 -2.671 1.00 95.75 84 ASP A CA 1
ATOM 626 C C . ASP A 1 84 ? -8.147 -6.913 -1.506 1.00 95.75 84 ASP A C 1
ATOM 628 O O . ASP A 1 84 ? -7.609 -7.841 -0.902 1.00 95.75 84 ASP A O 1
ATOM 632 N N . LEU A 1 85 ? -9.348 -6.446 -1.165 1.00 96.00 85 LEU A N 1
ATOM 633 C CA . LEU A 1 85 ? -10.139 -6.991 -0.058 1.00 96.00 85 LEU A CA 1
ATOM 634 C C . LEU A 1 85 ? -10.940 -8.234 -0.466 1.00 96.00 85 LEU A C 1
ATOM 636 O O . LEU A 1 85 ? -11.404 -8.956 0.413 1.00 96.00 85 LEU A O 1
ATOM 640 N N . ALA A 1 86 ? -11.057 -8.523 -1.769 1.00 93.75 86 ALA A N 1
ATOM 641 C CA . ALA A 1 86 ? -11.642 -9.778 -2.236 1.00 93.75 86 ALA A CA 1
ATOM 642 C C . ALA A 1 86 ? -10.734 -10.960 -1.881 1.00 93.75 86 ALA A C 1
ATOM 644 O O . ALA A 1 86 ? -11.214 -11.989 -1.403 1.00 93.75 86 ALA A O 1
ATOM 645 N N . HIS A 1 87 ? -9.425 -10.794 -2.085 1.00 94.25 87 HIS A N 1
ATOM 646 C CA . HIS A 1 87 ? -8.459 -11.869 -1.901 1.00 94.25 87 HIS A CA 1
ATOM 647 C C . HIS A 1 87 ? -7.637 -11.779 -0.601 1.00 94.25 87 HIS A C 1
ATOM 649 O O . HIS A 1 87 ? -7.149 -12.806 -0.132 1.00 94.25 87 HIS A O 1
ATOM 655 N N . TRP A 1 88 ? -7.509 -10.604 0.031 1.00 96.50 88 TRP A N 1
ATOM 656 C CA . TRP A 1 88 ? -6.962 -10.446 1.394 1.00 96.50 88 TRP A CA 1
ATOM 657 C C . TRP A 1 88 ? -8.038 -9.909 2.343 1.00 96.50 88 TRP A C 1
ATOM 659 O O . TRP A 1 88 ? -7.938 -8.784 2.841 1.00 96.50 88 TRP A O 1
ATOM 669 N N . PRO A 1 89 ? -9.090 -10.703 2.601 1.00 96.75 89 PRO A N 1
ATOM 670 C CA . PRO A 1 89 ? -10.265 -10.244 3.324 1.00 96.75 89 PRO A CA 1
ATOM 671 C C . PRO A 1 89 ? -10.060 -10.177 4.837 1.00 96.75 89 PRO A C 1
ATOM 673 O O . PRO A 1 89 ? -10.955 -9.720 5.532 1.00 96.75 89 PRO A O 1
ATOM 676 N N . LEU A 1 90 ? -8.943 -10.657 5.390 1.00 97.50 90 LEU A N 1
ATOM 677 C CA . LEU A 1 90 ? -8.760 -10.714 6.837 1.00 97.50 90 LEU A CA 1
ATOM 678 C C . LEU A 1 90 ? -8.024 -9.468 7.338 1.00 97.50 90 LEU A C 1
ATOM 680 O O . LEU A 1 90 ? -6.796 -9.398 7.265 1.00 97.50 90 LEU A O 1
ATOM 684 N N . LEU A 1 91 ? -8.759 -8.508 7.901 1.00 98.25 91 LEU A N 1
ATOM 685 C CA . LEU A 1 91 ? -8.173 -7.357 8.586 1.00 98.25 91 LEU A CA 1
ATOM 686 C C . LEU A 1 91 ? -7.721 -7.766 9.990 1.00 98.25 91 LEU A C 1
ATOM 688 O O . LEU A 1 91 ? -8.537 -8.099 10.848 1.00 98.25 91 LEU A O 1
ATOM 692 N N . ARG A 1 92 ? -6.412 -7.723 10.230 1.00 98.12 92 ARG A N 1
ATOM 693 C CA . ARG A 1 92 ? -5.789 -7.979 11.530 1.00 98.12 92 ARG A CA 1
ATOM 694 C C . ARG A 1 92 ? -5.353 -6.667 12.163 1.00 98.12 92 ARG A C 1
ATOM 696 O O . ARG A 1 92 ? -4.664 -5.878 11.525 1.00 98.12 92 ARG A O 1
ATOM 703 N N . LEU A 1 93 ? -5.713 -6.462 13.421 1.00 98.19 93 LEU A N 1
ATOM 704 C CA . LEU A 1 93 ? -5.337 -5.301 14.219 1.00 98.19 93 LEU A CA 1
ATOM 705 C C . LEU A 1 93 ? -4.576 -5.784 15.448 1.00 98.19 93 LEU A C 1
ATOM 707 O O . LEU A 1 93 ? -5.094 -6.593 16.219 1.00 98.19 93 LEU A O 1
ATOM 711 N N . ALA A 1 94 ? -3.359 -5.284 15.631 1.00 97.94 94 ALA A N 1
ATOM 712 C CA . ALA A 1 94 ? -2.624 -5.421 16.878 1.00 97.94 94 ALA A CA 1
ATOM 713 C C . ALA A 1 94 ? -2.959 -4.209 17.748 1.00 97.94 94 ALA A C 1
ATOM 715 O O . ALA A 1 94 ? -2.572 -3.078 17.446 1.00 97.94 94 ALA A O 1
ATOM 716 N N . MET A 1 95 ? -3.729 -4.429 18.805 1.00 97.62 95 MET A N 1
ATOM 717 C CA . MET A 1 95 ? -4.312 -3.357 19.604 1.00 97.62 95 MET A CA 1
ATOM 718 C C . MET A 1 95 ? -4.533 -3.798 21.041 1.00 97.62 95 MET A C 1
ATOM 720 O O . MET A 1 95 ? -4.690 -4.978 21.302 1.00 97.62 95 MET A O 1
ATOM 724 N N . GLN A 1 96 ? -4.593 -2.853 21.965 1.00 97.62 96 GLN A N 1
ATOM 725 C CA . GLN A 1 96 ? -4.920 -3.088 23.362 1.00 97.62 96 GLN A CA 1
ATOM 726 C C . GLN A 1 96 ? -5.954 -2.057 23.794 1.00 97.62 96 GLN A C 1
ATOM 728 O O . GLN A 1 96 ? -5.812 -0.878 23.480 1.00 97.62 96 GLN A O 1
ATOM 733 N N . SER A 1 97 ? -6.985 -2.482 24.516 1.00 97.12 97 SER A N 1
ATOM 734 C CA . SER A 1 97 ? -7.951 -1.561 25.109 1.00 97.12 97 SER A CA 1
ATOM 735 C C . SER A 1 97 ? -8.135 -1.870 26.582 1.00 97.12 97 SER A C 1
ATOM 737 O O . SER A 1 97 ? -8.033 -3.018 27.001 1.00 97.12 97 SER A O 1
ATOM 739 N N . ASP A 1 98 ? -8.393 -0.846 27.383 1.00 97.12 98 ASP A N 1
ATOM 740 C CA . ASP A 1 98 ? -8.706 -1.006 28.801 1.00 97.12 98 ASP A CA 1
ATOM 741 C C . ASP A 1 98 ? -10.194 -1.324 29.049 1.00 97.12 98 ASP A C 1
ATOM 743 O O . ASP A 1 98 ? -10.543 -1.803 30.131 1.00 97.12 98 ASP A O 1
ATOM 747 N N . HIS A 1 99 ? -11.050 -1.141 28.038 1.00 97.25 99 HIS A N 1
ATOM 748 C CA . HIS A 1 99 ? -12.487 -1.402 28.088 1.00 97.25 99 HIS A CA 1
ATOM 749 C C . HIS A 1 99 ? -12.972 -2.208 26.877 1.00 97.25 99 HIS A C 1
ATOM 751 O O . HIS A 1 99 ? -12.289 -2.379 25.870 1.00 97.25 99 HIS A O 1
ATOM 757 N N . GLY A 1 100 ? -14.190 -2.741 26.991 1.00 97.31 100 GLY A N 1
ATOM 758 C CA . GLY A 1 100 ? -14.893 -3.318 25.850 1.00 97.31 100 GLY A CA 1
ATOM 759 C C . GLY A 1 100 ? -15.435 -2.236 24.914 1.00 97.31 100 GLY A C 1
ATOM 760 O O . GLY A 1 100 ? -15.722 -1.120 25.343 1.00 97.31 100 GLY A O 1
ATOM 761 N N . GLY A 1 101 ? -15.616 -2.584 23.644 1.00 97.44 101 GLY A N 1
ATOM 762 C CA . GLY A 1 101 ? -16.131 -1.669 22.629 1.00 97.44 101 GLY A CA 1
ATOM 763 C C . GLY A 1 101 ? -16.576 -2.380 21.363 1.00 97.44 101 GLY A C 1
ATOM 764 O O . GLY A 1 101 ? -16.583 -3.610 21.284 1.00 97.44 101 GLY A O 1
ATOM 765 N N . VAL A 1 102 ? -16.927 -1.592 20.356 1.00 98.19 102 VAL A N 1
ATOM 766 C CA . VAL A 1 102 ? -17.357 -2.086 19.045 1.00 98.19 102 VAL A CA 1
ATOM 767 C C . VAL A 1 102 ? -16.538 -1.406 17.958 1.00 98.19 102 VAL A C 1
ATOM 769 O O . VAL A 1 102 ? -16.298 -0.200 18.022 1.00 98.19 102 VAL A O 1
ATOM 772 N N . VAL A 1 103 ? -16.116 -2.189 16.970 1.00 98.38 103 VAL A N 1
ATOM 773 C CA . VAL A 1 103 ? -15.489 -1.715 15.738 1.00 98.38 103 VAL A CA 1
ATOM 774 C C . VAL A 1 103 ? -16.473 -1.908 14.595 1.00 98.38 103 VAL A C 1
ATOM 776 O O . VAL A 1 103 ? -16.916 -3.022 14.325 1.00 98.38 103 VAL A O 1
ATOM 779 N N . ASP A 1 104 ? -16.762 -0.814 13.916 1.00 98.25 104 ASP A N 1
ATOM 780 C CA . ASP A 1 104 ? -17.409 -0.737 12.618 1.00 98.25 104 ASP A CA 1
ATOM 781 C C . ASP A 1 104 ? -16.335 -0.513 11.545 1.00 98.25 104 ASP A C 1
ATOM 783 O O . ASP A 1 104 ? -15.248 0.015 11.812 1.00 98.25 104 ASP A O 1
ATOM 787 N N . LEU A 1 105 ? -16.647 -0.874 10.305 1.00 98.19 105 LEU A N 1
ATOM 788 C CA . LEU A 1 105 ? -15.766 -0.653 9.161 1.00 98.19 105 LEU A CA 1
ATOM 789 C C . LEU A 1 105 ? -16.473 0.148 8.084 1.00 98.19 105 LEU A C 1
ATOM 791 O O . LEU A 1 105 ? -17.662 -0.039 7.844 1.00 98.19 105 LEU A O 1
ATOM 795 N N . ILE A 1 106 ? -15.729 1.026 7.420 1.00 98.00 106 ILE A N 1
ATOM 796 C CA . ILE A 1 106 ? -16.213 1.836 6.305 1.00 98.00 106 ILE A CA 1
ATOM 797 C C . ILE A 1 106 ? -15.209 1.701 5.167 1.00 98.00 106 ILE A C 1
ATOM 799 O O . ILE A 1 106 ? -14.011 1.905 5.371 1.00 98.00 106 ILE A O 1
ATOM 803 N N . TYR A 1 107 ? -15.688 1.394 3.966 1.00 97.62 107 TYR A N 1
ATOM 804 C CA . TYR A 1 107 ? -14.873 1.443 2.760 1.00 97.62 107 TYR A CA 1
ATOM 805 C C . TYR A 1 107 ? -15.534 2.302 1.686 1.00 97.62 107 TYR A C 1
ATOM 807 O O . TYR A 1 107 ? -16.755 2.443 1.627 1.00 97.62 107 TYR A O 1
ATOM 815 N N . GLN A 1 108 ? -14.708 2.853 0.805 1.00 96.56 108 GLN A N 1
ATOM 816 C CA . GLN A 1 108 ? -15.152 3.518 -0.411 1.00 96.56 108 GLN A CA 1
ATOM 817 C C . GLN A 1 108 ? -14.180 3.140 -1.532 1.00 96.56 108 GLN A C 1
ATOM 819 O O . GLN A 1 108 ? -12.980 3.416 -1.417 1.00 96.56 108 GLN A O 1
ATOM 824 N N . PRO A 1 109 ? -14.650 2.457 -2.590 1.00 94.81 109 PRO A N 1
ATOM 825 C CA . PRO A 1 109 ? -13.750 1.854 -3.565 1.00 94.81 109 PRO A CA 1
ATOM 826 C C . PRO A 1 109 ? -13.049 2.902 -4.436 1.00 94.81 109 PRO A C 1
ATOM 828 O O . PRO A 1 109 ? -11.860 2.766 -4.714 1.00 94.81 109 PRO A O 1
ATOM 831 N N . LEU A 1 110 ? -13.765 3.961 -4.819 1.00 95.25 110 LEU A N 1
ATOM 832 C CA . LEU A 1 110 ? -13.310 5.064 -5.667 1.00 95.25 110 LEU A CA 1
ATOM 833 C C . LEU A 1 110 ? -13.834 6.386 -5.095 1.00 95.25 110 LEU A C 1
ATOM 835 O O . LEU A 1 110 ? -14.858 6.386 -4.419 1.00 95.25 110 LEU A O 1
ATOM 839 N N . GLU A 1 111 ? -13.197 7.507 -5.427 1.00 94.56 111 GLU A N 1
ATOM 840 C CA . GLU A 1 111 ? -13.596 8.838 -4.939 1.00 94.56 111 GLU A CA 1
ATOM 841 C C . GLU A 1 111 ? -15.057 9.194 -5.260 1.00 94.56 111 GLU A C 1
ATOM 843 O O . GLU A 1 111 ? -15.761 9.768 -4.435 1.00 94.56 111 GLU A O 1
ATOM 848 N N . SER A 1 112 ? -15.537 8.810 -6.445 1.00 94.38 112 SER A N 1
ATOM 849 C CA . SER A 1 112 ? -16.907 9.076 -6.896 1.00 94.38 112 SER A CA 1
ATOM 850 C C . SER A 1 112 ? -17.941 8.054 -6.415 1.00 94.38 112 SER A C 1
ATOM 852 O O . SER A 1 112 ? -19.135 8.244 -6.646 1.00 94.38 112 SER A O 1
ATOM 854 N N . ALA A 1 113 ? -17.512 6.954 -5.788 1.00 94.06 113 ALA A N 1
ATOM 855 C CA . ALA A 1 113 ? -18.415 5.905 -5.328 1.00 94.06 113 ALA A CA 1
ATOM 856 C C . ALA A 1 113 ? -19.038 6.258 -3.970 1.00 94.06 113 ALA A C 1
ATOM 858 O O . ALA A 1 113 ? -18.394 6.888 -3.135 1.00 94.06 113 ALA A O 1
ATOM 859 N N . GLU A 1 114 ? -20.269 5.805 -3.724 1.00 94.62 114 GLU A N 1
ATOM 860 C CA . GLU A 1 114 ? -20.903 5.914 -2.404 1.00 94.62 114 GLU A CA 1
ATOM 861 C C . GLU A 1 114 ? -20.148 5.033 -1.385 1.00 94.62 114 GLU A C 1
ATOM 863 O O . GLU A 1 114 ? -19.791 3.894 -1.713 1.00 94.62 114 GLU A O 1
ATOM 868 N N . PRO A 1 115 ? -19.873 5.524 -0.162 1.00 96.69 115 PRO A N 1
ATOM 869 C CA . PRO A 1 115 ? -19.247 4.717 0.876 1.00 96.69 115 PRO A CA 1
ATOM 870 C C . PRO A 1 115 ? -20.205 3.638 1.398 1.00 96.69 115 PRO A C 1
ATOM 872 O O . PRO A 1 115 ? -21.411 3.853 1.531 1.00 96.69 115 PRO A O 1
ATOM 875 N N . CYS A 1 116 ? -19.645 2.486 1.757 1.00 97.88 116 CYS A N 1
ATOM 876 C CA . CYS A 1 116 ? -20.362 1.387 2.392 1.00 97.88 116 CYS A CA 1
ATOM 877 C C . CYS A 1 116 ? -19.777 1.119 3.780 1.00 97.88 116 CYS A C 1
ATOM 879 O O . CYS A 1 116 ? -18.560 1.120 3.968 1.00 97.88 116 CYS A O 1
ATOM 881 N N . SER A 1 117 ? -20.643 0.849 4.751 1.00 97.94 117 SER A N 1
ATOM 882 C CA . SER A 1 117 ? -20.279 0.548 6.129 1.00 97.94 117 SER A CA 1
ATOM 883 C C . SER A 1 117 ? -20.821 -0.798 6.592 1.00 97.94 117 SER A C 1
ATOM 885 O O . SER A 1 117 ? -21.925 -1.205 6.229 1.00 97.94 117 SER A O 1
ATOM 887 N N . ALA A 1 118 ? -20.049 -1.472 7.433 1.00 98.12 118 ALA A N 1
ATOM 888 C CA . ALA A 1 118 ? -20.454 -2.646 8.184 1.00 98.12 118 ALA A CA 1
ATOM 889 C C . ALA A 1 118 ? -20.460 -2.293 9.672 1.00 98.12 118 ALA A C 1
ATOM 891 O O . ALA A 1 118 ? -19.415 -1.978 10.248 1.00 98.12 118 ALA A O 1
ATOM 892 N N . HIS A 1 119 ? -21.644 -2.341 10.279 1.00 97.00 119 HIS A N 1
ATOM 893 C CA . HIS A 1 119 ? -21.808 -2.136 11.715 1.00 97.00 119 HIS A CA 1
ATOM 894 C C . HIS A 1 119 ? -21.514 -3.417 12.486 1.00 97.00 119 HIS A C 1
ATOM 896 O O . HIS A 1 119 ? -21.785 -4.511 11.990 1.00 97.00 119 HIS A O 1
ATOM 902 N N . HIS A 1 120 ? -21.009 -3.275 13.711 1.00 96.44 120 HIS A N 1
ATOM 903 C CA . HIS A 1 120 ? -20.644 -4.389 14.582 1.00 96.44 120 HIS A CA 1
ATOM 904 C C . HIS A 1 120 ? -19.699 -5.388 13.904 1.00 96.44 120 HIS A C 1
ATOM 906 O O . HIS A 1 120 ? -19.821 -6.596 14.101 1.00 96.44 120 HIS A O 1
ATOM 912 N N . ALA A 1 121 ? -18.749 -4.884 13.110 1.00 97.19 121 ALA A N 1
ATOM 913 C CA . ALA A 1 121 ? -17.792 -5.720 12.396 1.00 97.19 121 ALA A CA 1
ATOM 914 C C . ALA A 1 121 ? -16.960 -6.579 13.357 1.00 97.19 121 ALA A C 1
ATOM 916 O O . ALA A 1 121 ? -16.663 -7.732 13.056 1.00 97.19 121 ALA A O 1
ATOM 917 N N . ALA A 1 122 ? -16.625 -6.041 14.534 1.00 97.62 122 ALA A N 1
ATOM 918 C CA . ALA A 1 122 ? -16.067 -6.827 15.623 1.00 97.62 122 ALA A CA 1
ATOM 919 C C . ALA A 1 122 ? -16.260 -6.173 16.999 1.00 97.62 122 ALA A C 1
ATOM 921 O O . ALA A 1 122 ? -16.531 -4.979 17.120 1.00 97.62 122 ALA A O 1
ATOM 922 N N . THR A 1 123 ? -16.071 -6.958 18.059 1.00 97.44 123 THR A N 1
ATOM 923 C CA . THR A 1 123 ? -16.063 -6.471 19.446 1.00 97.44 123 THR A CA 1
ATOM 924 C C . THR A 1 123 ? -14.635 -6.317 19.959 1.00 97.44 123 THR A C 1
ATOM 926 O O . THR A 1 123 ? -13.840 -7.257 19.875 1.00 97.44 123 THR A O 1
ATOM 929 N N . VAL A 1 124 ? -14.336 -5.172 20.565 1.00 96.00 124 VAL A N 1
ATOM 930 C CA . VAL A 1 124 ? -13.108 -4.945 21.334 1.00 96.00 124 VAL A CA 1
ATOM 931 C C . VAL A 1 124 ? -13.292 -5.531 22.728 1.00 96.00 124 VAL A C 1
ATOM 933 O O . VAL A 1 124 ? -14.332 -5.339 23.356 1.00 96.00 124 VAL A O 1
ATOM 936 N N . SER A 1 125 ? -12.292 -6.256 23.221 1.00 94.75 125 SER A N 1
ATOM 937 C CA . SER A 1 125 ? -12.283 -6.817 24.574 1.00 94.75 125 SER A CA 1
ATOM 938 C C . SER A 1 125 ? -11.002 -6.404 25.283 1.00 94.75 125 SER A C 1
ATOM 940 O O . SER A 1 125 ? -9.950 -6.359 24.651 1.00 94.75 125 SER A O 1
ATOM 942 N N . ARG A 1 126 ? -11.089 -6.170 26.596 1.00 92.94 126 ARG A N 1
ATOM 943 C CA . ARG A 1 126 ? -9.972 -5.700 27.428 1.00 92.94 126 ARG A CA 1
ATOM 944 C C . ARG A 1 126 ? -8.715 -6.576 27.333 1.00 92.94 126 ARG A C 1
ATOM 946 O O . ARG A 1 126 ? -7.601 -6.071 27.286 1.00 92.94 126 ARG A O 1
ATOM 953 N N . ASP A 1 127 ? -8.906 -7.890 27.252 1.00 87.38 127 ASP A N 1
ATOM 954 C CA . ASP A 1 127 ? -7.806 -8.861 27.308 1.00 87.38 127 ASP A CA 1
ATOM 955 C C . ASP A 1 127 ? -7.324 -9.322 25.922 1.00 87.38 127 ASP A C 1
ATOM 957 O O . ASP A 1 127 ? -6.458 -10.191 25.816 1.00 87.38 127 ASP A O 1
ATOM 961 N N . LYS A 1 128 ? -7.883 -8.773 24.834 1.00 89.69 128 LYS A N 1
ATOM 962 C CA . LYS A 1 128 ? -7.492 -9.144 23.469 1.00 89.69 128 LYS A CA 1
ATOM 963 C C . LYS A 1 128 ? -6.463 -8.167 22.922 1.00 89.69 128 LYS A C 1
ATOM 965 O O . LYS A 1 128 ? -6.766 -6.999 22.711 1.00 89.69 128 LYS A O 1
ATOM 970 N N . THR A 1 129 ? -5.276 -8.689 22.624 1.00 93.44 129 THR A N 1
ATOM 971 C CA . THR A 1 129 ? -4.185 -7.942 21.976 1.00 93.44 129 THR A CA 1
ATOM 972 C C . THR A 1 129 ? -4.241 -7.987 20.446 1.00 93.44 129 THR A C 1
ATOM 974 O O . THR A 1 129 ? -3.557 -7.230 19.755 1.00 93.44 129 THR A O 1
ATOM 977 N N . GLN A 1 130 ? -5.041 -8.905 19.901 1.00 96.06 130 GLN A N 1
ATOM 978 C CA . GLN A 1 130 ? -5.235 -9.084 18.469 1.00 96.06 130 GLN A CA 1
ATOM 979 C C . GLN A 1 130 ? -6.721 -9.199 18.147 1.00 96.06 130 GLN A C 1
ATOM 981 O O . GLN A 1 130 ? -7.458 -9.963 18.777 1.00 96.06 130 GLN A O 1
ATOM 986 N N . LEU A 1 131 ? -7.141 -8.451 17.133 1.00 97.06 131 LEU A N 1
ATOM 987 C CA . LEU A 1 131 ? -8.478 -8.497 16.562 1.00 97.06 131 LEU A CA 1
ATOM 988 C C . LEU A 1 131 ? -8.361 -8.904 15.095 1.00 97.06 131 LEU A C 1
ATOM 990 O O . LEU A 1 131 ? -7.547 -8.347 14.365 1.00 97.06 131 LEU A O 1
ATOM 994 N N . ALA A 1 132 ? -9.150 -9.884 14.670 1.00 97.56 132 ALA A N 1
ATOM 995 C CA . ALA A 1 132 ? -9.190 -10.347 13.290 1.00 97.56 132 ALA A CA 1
ATOM 996 C C . ALA A 1 132 ? -10.631 -10.262 12.784 1.00 97.56 132 ALA A C 1
ATOM 998 O O . ALA A 1 132 ? -11.540 -10.757 13.450 1.00 97.56 132 ALA A O 1
ATOM 999 N N . ILE A 1 133 ? -10.826 -9.612 11.640 1.00 97.62 133 ILE A N 1
ATOM 1000 C CA . ILE A 1 133 ? -12.135 -9.334 11.047 1.00 97.62 133 ILE A CA 1
ATOM 1001 C C . ILE A 1 133 ? -12.122 -9.868 9.614 1.00 97.62 133 ILE A C 1
ATOM 1003 O O . ILE A 1 133 ? -11.335 -9.382 8.802 1.00 97.62 133 ILE A O 1
ATOM 1007 N N . ASP A 1 134 ? -12.955 -10.866 9.303 1.00 97.44 134 ASP A N 1
ATOM 1008 C CA . ASP A 1 134 ? -13.162 -11.306 7.915 1.00 97.44 134 ASP A CA 1
ATOM 1009 C C . ASP A 1 134 ? -14.168 -10.368 7.244 1.00 97.44 134 ASP A C 1
ATOM 1011 O O . ASP A 1 134 ? -15.338 -10.301 7.619 1.00 97.44 134 ASP A O 1
ATOM 1015 N N . LEU A 1 135 ? -13.694 -9.605 6.264 1.00 96.94 135 LEU A N 1
ATOM 1016 C CA . LEU A 1 135 ? -14.457 -8.568 5.578 1.00 96.94 135 LEU A CA 1
ATOM 1017 C C . LEU A 1 135 ? -15.565 -9.129 4.672 1.00 96.94 135 LEU A C 1
ATOM 1019 O O . LEU A 1 135 ? -16.473 -8.380 4.296 1.00 96.94 135 LEU A O 1
ATOM 1023 N N . ARG A 1 136 ? -15.509 -10.418 4.311 1.00 95.06 136 ARG A N 1
ATOM 1024 C CA . ARG A 1 136 ? -16.493 -11.065 3.424 1.00 95.06 136 ARG A CA 1
ATOM 1025 C C . ARG A 1 136 ? -17.804 -11.372 4.132 1.00 95.06 136 ARG A C 1
ATOM 1027 O O . ARG A 1 136 ? -18.858 -11.278 3.509 1.00 95.06 136 ARG A O 1
ATOM 1034 N N . ASP A 1 137 ? -17.729 -11.678 5.423 1.00 94.94 137 ASP A N 1
ATOM 1035 C CA . ASP A 1 137 ? -18.872 -12.122 6.228 1.00 94.94 137 ASP A CA 1
ATOM 1036 C C . ASP A 1 137 ? -19.690 -10.951 6.795 1.00 94.94 137 ASP A C 1
ATOM 1038 O O . ASP A 1 137 ? -20.711 -11.138 7.461 1.00 94.94 137 ASP A O 1
ATOM 1042 N N . LEU A 1 138 ? -19.252 -9.718 6.534 1.00 97.38 138 LEU A N 1
ATOM 1043 C CA . LEU A 1 138 ? -19.880 -8.515 7.057 1.00 97.38 138 LEU A CA 1
ATOM 1044 C C . LEU A 1 138 ? -21.112 -8.096 6.246 1.00 97.38 138 LEU A C 1
ATOM 1046 O O . LEU A 1 138 ? -21.140 -8.131 5.014 1.00 97.38 138 LEU A O 1
ATOM 1050 N N . ALA A 1 139 ? -22.129 -7.603 6.954 1.00 97.50 139 ALA A N 1
ATOM 1051 C CA . ALA A 1 139 ? -23.331 -7.042 6.349 1.00 97.50 139 ALA A CA 1
ATOM 1052 C C . ALA A 1 139 ? -23.098 -5.584 5.918 1.00 97.50 139 ALA A C 1
ATOM 1054 O O . ALA A 1 139 ? -23.385 -4.644 6.662 1.00 97.50 139 ALA A O 1
ATOM 1055 N N . TRP A 1 140 ? -22.585 -5.399 4.703 1.00 97.94 140 TRP A N 1
ATOM 1056 C CA . TRP A 1 140 ? -22.289 -4.079 4.150 1.00 97.94 140 TRP A CA 1
ATOM 1057 C C . TRP A 1 140 ? -23.548 -3.322 3.722 1.00 97.94 140 TRP A C 1
ATOM 1059 O O . TRP A 1 140 ? -24.403 -3.850 3.002 1.00 97.94 140 TRP A O 1
ATOM 1069 N N . ARG A 1 141 ? -23.647 -2.054 4.125 1.00 98.00 141 ARG A N 1
ATOM 1070 C CA . ARG A 1 141 ? -24.754 -1.159 3.778 1.00 98.00 141 ARG A CA 1
ATOM 1071 C C . ARG A 1 141 ? -24.254 0.216 3.368 1.00 98.00 141 ARG A C 1
ATOM 1073 O O . ARG A 1 141 ? -23.263 0.693 3.903 1.00 98.00 141 ARG A O 1
ATOM 1080 N N . SER A 1 142 ? -24.942 0.843 2.426 1.00 96.25 142 SER A N 1
ATOM 1081 C CA . SER A 1 142 ? -24.695 2.230 2.042 1.00 96.25 142 SER A CA 1
ATOM 1082 C C . SER A 1 142 ? -25.305 3.185 3.074 1.00 96.25 142 SER A C 1
ATOM 1084 O O . SER A 1 142 ? -26.040 2.747 3.969 1.00 96.25 142 SER A O 1
ATOM 1086 N N . THR A 1 143 ? -25.034 4.487 2.965 1.00 92.25 143 THR A N 1
ATOM 1087 C CA . THR A 1 143 ? -25.591 5.490 3.892 1.00 92.25 143 THR A CA 1
ATOM 1088 C C . THR A 1 143 ? -27.118 5.535 3.862 1.00 92.25 143 THR A C 1
ATOM 1090 O O . THR A 1 143 ? -27.746 5.807 4.882 1.00 92.25 143 THR A O 1
ATOM 1093 N N . ASP A 1 144 ? -27.713 5.170 2.726 1.00 93.56 144 ASP A N 1
ATOM 1094 C CA . ASP A 1 144 ? -29.164 5.098 2.528 1.00 93.56 144 ASP A CA 1
ATOM 1095 C C . ASP A 1 144 ? -29.766 3.756 3.005 1.00 93.56 144 ASP A C 1
ATOM 1097 O O . ASP A 1 144 ? -30.941 3.465 2.781 1.00 93.56 144 ASP A O 1
ATOM 1101 N N . GLY A 1 145 ? -28.959 2.885 3.625 1.00 94.38 145 GLY A N 1
ATOM 1102 C CA . GLY A 1 145 ? -29.378 1.591 4.176 1.00 94.38 145 GLY A CA 1
ATOM 1103 C C . GLY A 1 145 ? -29.462 0.442 3.162 1.00 94.38 145 GLY A C 1
ATOM 1104 O O . GLY A 1 145 ? -29.740 -0.703 3.551 1.00 94.38 145 GLY A O 1
ATOM 1105 N N . ARG A 1 146 ? -29.189 0.713 1.879 1.00 96.50 146 ARG A N 1
ATOM 1106 C CA . ARG A 1 146 ? -29.153 -0.289 0.799 1.00 96.50 146 ARG A CA 1
ATOM 1107 C C . ARG A 1 146 ? -28.018 -1.281 1.028 1.00 96.50 146 ARG A C 1
ATOM 1109 O O . ARG A 1 146 ? -26.949 -0.899 1.485 1.00 96.50 146 ARG A O 1
ATOM 1116 N N . THR A 1 147 ? -28.222 -2.551 0.691 1.00 96.25 147 THR A N 1
ATOM 1117 C CA . THR A 1 147 ? -27.166 -3.570 0.796 1.00 96.25 147 THR A CA 1
ATOM 1118 C C . THR A 1 147 ? -26.068 -3.319 -0.234 1.00 96.25 147 THR A C 1
ATOM 1120 O O . THR A 1 147 ? -26.356 -3.227 -1.429 1.00 96.25 147 THR A O 1
ATOM 1123 N N . CYS A 1 148 ? -24.820 -3.264 0.220 1.00 95.56 148 CYS A N 1
ATOM 1124 C CA . CYS A 1 148 ? -23.647 -3.213 -0.643 1.00 95.56 148 CYS A CA 1
ATOM 1125 C C . CYS A 1 148 ? -23.093 -4.619 -0.890 1.00 95.56 148 CYS A C 1
ATOM 1127 O O . CYS A 1 148 ? -23.316 -5.546 -0.111 1.00 95.56 148 CYS A O 1
ATOM 1129 N N . ARG A 1 149 ? -22.317 -4.767 -1.965 1.00 93.94 149 ARG A N 1
ATOM 1130 C CA . ARG A 1 149 ? -21.469 -5.952 -2.132 1.00 93.94 149 ARG A CA 1
ATOM 1131 C C . ARG A 1 149 ? -20.301 -5.891 -1.135 1.00 93.94 149 ARG A C 1
ATOM 1133 O O . ARG A 1 149 ? -19.918 -4.789 -0.734 1.00 93.94 149 ARG A O 1
ATOM 1140 N N . PRO A 1 150 ? -19.716 -7.035 -0.751 1.00 93.31 150 PRO A N 1
ATOM 1141 C CA . PRO A 1 150 ? -18.426 -7.043 -0.074 1.00 93.31 150 PRO A CA 1
ATOM 1142 C C . PRO A 1 150 ? -17.372 -6.281 -0.891 1.00 93.31 150 PRO A C 1
ATOM 1144 O O . PRO A 1 150 ? -17.458 -6.263 -2.126 1.00 93.31 150 PRO A O 1
ATOM 1147 N N . PRO A 1 151 ? -16.403 -5.626 -0.235 1.00 92.62 151 PRO A N 1
ATOM 1148 C CA . PRO A 1 151 ? -15.395 -4.858 -0.942 1.00 92.62 151 PRO A CA 1
ATOM 1149 C C . PRO A 1 151 ? -14.494 -5.773 -1.777 1.00 92.62 151 PRO A C 1
ATOM 1151 O O . PRO A 1 151 ? -13.986 -6.776 -1.284 1.00 92.62 151 PRO A O 1
ATOM 1154 N N . GLY A 1 152 ? -14.288 -5.400 -3.040 1.00 94.12 152 GLY A N 1
ATOM 1155 C CA . GLY A 1 152 ? -13.266 -5.992 -3.902 1.00 94.12 152 GLY A CA 1
ATOM 1156 C C . GLY A 1 152 ? -11.974 -5.189 -3.820 1.00 94.12 152 GLY A C 1
ATOM 1157 O O . GLY A 1 152 ? -11.303 -5.171 -2.792 1.00 94.12 152 GLY A O 1
ATOM 1158 N N . VAL A 1 153 ? -11.654 -4.464 -4.891 1.00 95.94 153 VAL A N 1
ATOM 1159 C CA . VAL A 1 153 ? -10.542 -3.508 -4.891 1.00 95.94 153 VAL A CA 1
ATOM 1160 C C . VAL A 1 153 ? -10.986 -2.179 -4.278 1.00 95.94 153 VAL A C 1
ATOM 1162 O O . VAL A 1 153 ? -11.993 -1.600 -4.689 1.00 95.94 153 VAL A O 1
ATOM 1165 N N . VAL A 1 154 ? -10.221 -1.681 -3.306 1.00 96.81 154 VAL A N 1
ATOM 1166 C CA . VAL A 1 154 ? -10.455 -0.388 -2.653 1.00 96.81 154 VAL A CA 1
ATOM 1167 C C . VAL A 1 154 ? -9.258 0.521 -2.894 1.00 96.81 154 VAL A C 1
ATOM 1169 O O . VAL A 1 154 ? -8.154 0.236 -2.442 1.00 96.81 154 VAL A O 1
ATOM 1172 N N . ALA A 1 155 ? -9.469 1.619 -3.618 1.00 95.38 155 ALA A N 1
ATOM 1173 C CA . ALA A 1 155 ? -8.417 2.562 -3.991 1.00 95.38 155 ALA A CA 1
ATOM 1174 C C . ALA A 1 155 ? -8.523 3.916 -3.279 1.00 95.38 155 ALA A C 1
ATOM 1176 O O . ALA A 1 155 ? -7.551 4.665 -3.279 1.00 95.38 155 ALA A O 1
ATOM 1177 N N . TYR A 1 156 ? -9.676 4.240 -2.684 1.00 96.25 156 TYR A N 1
ATOM 1178 C CA . TYR A 1 156 ? -9.905 5.563 -2.103 1.00 96.25 156 TYR A CA 1
ATOM 1179 C C . TYR A 1 156 ? -9.867 5.573 -0.575 1.00 96.25 156 TYR A C 1
ATOM 1181 O O . TYR A 1 156 ? -9.103 6.337 0.011 1.00 96.25 156 TYR A O 1
ATOM 1189 N N . MET A 1 157 ? -10.667 4.734 0.092 1.00 96.75 157 MET A N 1
ATOM 1190 C CA . MET A 1 157 ? -10.823 4.855 1.541 1.00 96.75 157 MET A CA 1
ATOM 1191 C C . MET A 1 157 ? -11.107 3.530 2.243 1.00 96.75 157 MET A C 1
ATOM 1193 O O . MET A 1 157 ? -12.014 2.796 1.856 1.00 96.75 157 MET A O 1
ATOM 1197 N N . LEU A 1 158 ? -10.388 3.299 3.344 1.00 97.75 158 LEU A N 1
ATOM 1198 C CA . LEU A 1 158 ? -10.663 2.272 4.347 1.00 97.75 158 LEU A CA 1
ATOM 1199 C C . LEU A 1 158 ? -10.538 2.905 5.741 1.00 97.75 158 LEU A C 1
ATOM 1201 O O . LEU A 1 158 ? -9.483 3.437 6.098 1.00 97.75 158 LEU A O 1
ATOM 1205 N N . ARG A 1 159 ? -11.620 2.885 6.522 1.00 97.75 159 ARG A N 1
ATOM 1206 C CA . ARG A 1 159 ? -11.667 3.456 7.874 1.00 97.75 159 ARG A CA 1
ATOM 1207 C C . ARG A 1 159 ? -12.225 2.462 8.873 1.00 97.75 159 ARG A C 1
ATOM 1209 O O . ARG A 1 159 ? -13.115 1.672 8.557 1.00 97.75 159 ARG A O 1
ATOM 1216 N N . LEU A 1 160 ? -11.736 2.574 10.099 1.00 98.31 160 LEU A N 1
ATOM 1217 C CA . LEU A 1 160 ? -12.308 1.923 11.262 1.00 98.31 160 LEU A CA 1
ATOM 1218 C C . LEU A 1 160 ? -13.077 2.973 12.046 1.00 98.31 160 LEU A C 1
ATOM 1220 O O . LEU A 1 160 ? -12.535 4.039 12.341 1.00 98.31 160 LEU A O 1
ATOM 1224 N N . ARG A 1 161 ? -14.322 2.669 12.392 1.00 98.31 161 ARG A N 1
ATOM 1225 C CA . ARG A 1 161 ? -15.146 3.500 13.263 1.00 98.31 161 ARG A CA 1
ATOM 1226 C C . ARG A 1 161 ? -15.320 2.767 14.582 1.00 98.31 161 ARG A C 1
ATOM 1228 O O . ARG A 1 161 ? -15.888 1.687 14.622 1.00 98.31 161 ARG A O 1
ATOM 1235 N N . VAL A 1 162 ? -14.802 3.328 15.660 1.00 98.25 162 VAL A N 1
ATOM 1236 C CA . VAL A 1 162 ? -14.722 2.656 16.954 1.00 98.25 162 VAL A CA 1
ATOM 1237 C C . VAL A 1 162 ? -15.631 3.360 17.951 1.00 98.25 162 VAL A C 1
ATOM 1239 O O . VAL A 1 162 ? -15.643 4.585 18.032 1.00 98.25 162 VAL A O 1
ATOM 1242 N N . THR A 1 163 ? -16.380 2.575 18.721 1.00 98.50 163 THR A N 1
ATOM 1243 C CA . THR A 1 163 ? -17.196 3.052 19.843 1.00 98.50 163 THR A CA 1
ATOM 1244 C C . THR A 1 163 ? -16.667 2.444 21.136 1.00 98.50 163 THR A C 1
ATOM 1246 O O . THR A 1 163 ? -16.659 1.221 21.294 1.00 98.50 163 THR A O 1
ATOM 1249 N N . LEU A 1 164 ? -16.224 3.301 22.055 1.00 98.31 164 LEU A N 1
ATOM 1250 C CA . LEU A 1 164 ? -15.693 2.942 23.372 1.00 98.31 164 LEU A CA 1
ATOM 1251 C C . LEU A 1 164 ? -16.355 3.815 24.442 1.00 98.31 164 LEU A C 1
ATOM 1253 O O . LEU A 1 164 ? -16.701 4.950 24.123 1.00 98.31 164 LEU A O 1
ATOM 1257 N N . PRO A 1 165 ? -16.480 3.354 25.700 1.00 98.31 165 PRO A N 1
ATOM 1258 C CA . PRO A 1 165 ? -16.963 4.182 26.806 1.00 98.31 165 PRO A CA 1
ATOM 1259 C C . PRO A 1 165 ? -16.185 5.498 26.957 1.00 98.31 165 PRO A C 1
ATOM 1261 O O . PRO A 1 165 ? -15.018 5.586 26.582 1.00 98.31 165 PRO A O 1
ATOM 1264 N N . ALA A 1 166 ? -16.813 6.522 27.536 1.00 98.25 166 ALA A N 1
ATOM 1265 C CA . ALA A 1 166 ? -16.130 7.778 27.847 1.00 98.25 166 ALA A CA 1
ATOM 1266 C C . ALA A 1 166 ? -14.934 7.534 28.787 1.00 98.25 166 ALA A C 1
ATOM 1268 O O . ALA A 1 166 ? -15.045 6.800 29.768 1.00 98.25 166 ALA A O 1
ATOM 1269 N N . GLY A 1 167 ? -13.791 8.142 28.478 1.00 98.19 167 GLY A N 1
ATOM 1270 C CA . GLY A 1 167 ? -12.521 7.963 29.182 1.00 98.19 167 GLY A CA 1
ATOM 1271 C C . GLY A 1 167 ? -11.764 6.675 28.841 1.00 98.19 167 GLY A C 1
ATOM 1272 O O . GLY A 1 167 ? -10.628 6.528 29.285 1.00 98.19 167 GLY A O 1
ATOM 1273 N N . ALA A 1 168 ? -12.348 5.758 28.061 1.00 98.12 168 ALA A N 1
ATOM 1274 C CA . ALA A 1 168 ? -11.678 4.519 27.683 1.00 98.12 168 ALA A CA 1
ATOM 1275 C C . ALA A 1 168 ? -10.546 4.763 26.680 1.00 98.12 168 ALA A C 1
ATOM 1277 O O . ALA A 1 168 ? -10.620 5.647 25.819 1.00 98.12 168 ALA A O 1
ATOM 1278 N N . MET A 1 169 ? -9.523 3.922 26.774 1.00 98.00 169 MET A N 1
ATOM 1279 C CA . MET A 1 169 ? -8.295 3.992 26.005 1.00 98.00 169 MET A CA 1
ATOM 1280 C C . MET A 1 169 ? -8.180 2.815 25.032 1.00 98.00 169 MET A C 1
ATOM 1282 O O . MET A 1 169 ? -8.470 1.659 25.356 1.00 98.00 169 MET A O 1
ATOM 1286 N N . LEU A 1 170 ? -7.708 3.112 23.827 1.00 98.19 170 LEU A N 1
ATOM 1287 C CA . LEU A 1 170 ? -7.353 2.142 22.801 1.00 98.19 170 LEU A CA 1
ATOM 1288 C C . LEU A 1 170 ? -5.971 2.478 22.251 1.00 98.19 170 LEU A C 1
ATOM 1290 O O . LEU A 1 170 ? -5.789 3.515 21.623 1.00 98.19 170 LEU A O 1
ATOM 1294 N N . THR A 1 171 ? -5.012 1.582 22.439 1.00 98.12 171 THR A N 1
ATOM 1295 C CA . THR A 1 171 ? -3.694 1.660 21.810 1.00 98.12 171 THR A CA 1
ATOM 1296 C C . THR A 1 171 ? -3.668 0.749 20.593 1.00 98.12 171 THR A C 1
ATOM 1298 O O . THR A 1 171 ? -3.854 -0.460 20.720 1.00 98.12 171 THR A O 1
ATOM 1301 N N . VAL A 1 172 ? -3.430 1.305 19.408 1.00 98.12 172 VAL A N 1
ATOM 1302 C CA . VAL A 1 172 ? -3.303 0.551 18.156 1.00 98.12 172 VAL A CA 1
ATOM 1303 C C . VAL A 1 172 ? -1.850 0.596 17.700 1.00 98.12 172 VAL A C 1
ATOM 1305 O O . VAL A 1 172 ? -1.281 1.668 17.510 1.00 98.12 172 VAL A O 1
ATOM 1308 N N . HIS A 1 173 ? -1.259 -0.582 17.521 1.00 97.94 173 HIS A N 1
ATOM 1309 C CA . HIS A 1 173 ? 0.144 -0.754 17.150 1.00 97.94 173 HIS A CA 1
ATOM 1310 C C . HIS A 1 173 ? 0.278 -0.905 15.633 1.00 97.94 173 HIS A C 1
ATOM 1312 O O . HIS A 1 173 ? 1.116 -0.275 14.990 1.00 97.94 173 HIS A O 1
ATOM 1318 N N . SER A 1 174 ? -0.557 -1.763 15.045 1.00 98.12 174 SER A N 1
ATOM 1319 C CA . SER A 1 174 ? -0.537 -2.026 13.611 1.00 98.12 174 SER A CA 1
ATOM 1320 C C . SER A 1 174 ? -1.871 -2.548 13.095 1.00 98.12 174 SER A C 1
ATOM 1322 O O . SER A 1 174 ? -2.688 -3.100 13.838 1.00 98.12 174 SER A O 1
ATOM 1324 N N . ALA A 1 175 ? -2.063 -2.382 11.793 1.00 98.38 175 ALA A N 1
ATOM 1325 C CA . ALA A 1 175 ? -3.119 -3.002 11.014 1.00 98.38 175 ALA A CA 1
ATOM 1326 C C . ALA A 1 175 ? -2.489 -3.736 9.827 1.00 98.38 175 ALA A C 1
ATOM 1328 O O . ALA A 1 175 ? -1.494 -3.275 9.270 1.00 98.38 175 ALA A O 1
ATOM 1329 N N . ALA A 1 176 ? -3.049 -4.867 9.418 1.00 98.19 176 ALA A N 1
ATOM 1330 C CA . ALA A 1 176 ? -2.594 -5.590 8.237 1.00 98.19 176 ALA A CA 1
ATOM 1331 C C . ALA A 1 176 ? -3.746 -6.332 7.566 1.00 98.19 176 ALA A C 1
ATOM 1333 O O . ALA A 1 176 ? -4.656 -6.815 8.241 1.00 98.19 176 ALA A O 1
ATOM 1334 N N . LEU A 1 177 ? -3.676 -6.464 6.245 1.00 97.81 177 LEU A N 1
ATOM 1335 C CA . LEU A 1 177 ? -4.560 -7.339 5.482 1.00 97.81 177 LEU A CA 1
ATOM 1336 C C . LEU A 1 177 ? -3.862 -8.673 5.231 1.00 97.81 177 LEU A C 1
ATOM 1338 O O . LEU A 1 177 ? -2.720 -8.724 4.770 1.00 97.81 177 LEU A O 1
ATOM 1342 N N . ALA A 1 178 ? -4.563 -9.757 5.533 1.00 96.12 178 ALA A N 1
ATOM 1343 C CA . ALA A 1 178 ? -4.091 -11.117 5.345 1.00 96.12 178 ALA A CA 1
ATOM 1344 C C . ALA A 1 178 ? -5.039 -11.901 4.430 1.00 96.12 178 ALA A C 1
ATOM 1346 O O . ALA A 1 178 ? -6.248 -11.668 4.395 1.00 96.12 178 ALA A O 1
ATOM 1347 N N . SER A 1 179 ? -4.469 -12.859 3.705 1.00 93.38 179 SER A N 1
ATOM 1348 C CA . SER A 1 179 ? -5.231 -13.868 2.973 1.00 93.38 179 SER A CA 1
ATOM 1349 C C . SER A 1 179 ? -5.560 -15.024 3.918 1.00 93.38 179 SER A C 1
ATOM 1351 O O . SER A 1 179 ? -4.745 -15.391 4.770 1.00 93.38 179 SER A O 1
ATOM 1353 N N . THR A 1 180 ? -6.753 -15.602 3.778 1.00 88.69 180 THR A N 1
ATOM 1354 C CA . THR A 1 180 ? -7.098 -16.876 4.432 1.00 88.69 180 THR A CA 1
ATOM 1355 C C . THR A 1 180 ? -6.515 -18.075 3.689 1.00 88.69 180 THR A C 1
ATOM 1357 O O . THR A 1 180 ? -6.370 -19.147 4.266 1.00 88.69 180 THR A O 1
ATOM 1360 N N . GLU A 1 181 ? -6.171 -17.889 2.416 1.00 87.69 181 GLU A N 1
ATOM 1361 C CA . GLU A 1 181 ? -5.600 -18.908 1.542 1.00 87.69 181 GLU A CA 1
ATOM 1362 C C . GLU A 1 181 ? -4.094 -18.689 1.388 1.00 87.69 181 GLU A C 1
ATOM 1364 O O . GLU A 1 181 ? -3.621 -17.554 1.271 1.00 87.69 181 GLU A O 1
ATOM 1369 N N . SER A 1 182 ? -3.320 -19.774 1.392 1.00 80.94 182 SER A N 1
ATOM 1370 C CA . SER A 1 182 ? -1.891 -19.695 1.104 1.00 80.94 182 SER A CA 1
ATOM 1371 C C . SER A 1 182 ? -1.683 -19.411 -0.380 1.00 80.94 182 SER A C 1
ATOM 1373 O O . SER A 1 182 ? -2.031 -20.231 -1.226 1.00 80.94 182 SER A O 1
ATOM 1375 N N . THR A 1 183 ? -1.079 -18.268 -0.698 1.00 84.31 183 THR A N 1
ATOM 1376 C CA . THR A 1 183 ? -0.734 -17.923 -2.077 1.00 84.31 183 THR A CA 1
ATOM 1377 C C . THR A 1 183 ? 0.355 -18.868 -2.589 1.00 84.31 183 THR A C 1
ATOM 1379 O O . THR A 1 183 ? 1.505 -18.813 -2.151 1.00 84.31 183 THR A O 1
ATOM 1382 N N . SER A 1 184 ? 0.010 -19.750 -3.528 1.00 83.69 184 SER A N 1
ATOM 1383 C CA . SER A 1 184 ? 0.980 -20.633 -4.176 1.00 83.69 184 SER A CA 1
ATOM 1384 C C . SER A 1 184 ? 1.690 -19.890 -5.305 1.00 83.69 184 SER A C 1
ATOM 1386 O O . SER A 1 184 ? 1.096 -19.632 -6.351 1.00 83.69 184 SER A O 1
ATOM 1388 N N . LEU A 1 185 ? 2.968 -19.565 -5.115 1.00 90.38 185 LEU A N 1
ATOM 1389 C CA . LEU A 1 185 ? 3.815 -19.023 -6.176 1.00 90.38 185 LEU A CA 1
ATOM 1390 C C . LEU A 1 185 ? 4.783 -20.093 -6.698 1.00 90.38 185 LEU A C 1
ATOM 1392 O O . LEU A 1 185 ? 5.310 -20.871 -5.898 1.00 90.38 185 LEU A O 1
ATOM 1396 N N . PRO A 1 186 ? 5.095 -20.106 -8.008 1.00 91.31 186 PRO A N 1
ATOM 1397 C CA . PRO A 1 186 ? 6.170 -20.933 -8.541 1.00 91.31 186 PRO A CA 1
ATOM 1398 C C . PRO A 1 186 ? 7.494 -20.668 -7.810 1.00 91.31 186 PRO A C 1
ATOM 1400 O O . PRO A 1 186 ? 7.836 -19.517 -7.516 1.00 91.31 186 PRO A O 1
ATOM 1403 N N . ALA A 1 187 ? 8.266 -21.726 -7.536 1.00 88.12 187 ALA A N 1
ATOM 1404 C CA . ALA A 1 187 ? 9.567 -21.619 -6.864 1.00 88.12 187 ALA A CA 1
ATOM 1405 C C . ALA A 1 187 ? 10.576 -20.790 -7.681 1.00 88.12 187 ALA A C 1
ATOM 1407 O O . ALA A 1 187 ? 11.348 -19.999 -7.135 1.00 88.12 187 ALA A O 1
ATOM 1408 N N . VAL A 1 188 ? 10.510 -20.903 -9.007 1.00 90.12 188 VAL A N 1
ATOM 1409 C CA . VAL A 1 188 ? 11.290 -20.109 -9.958 1.00 90.12 188 VAL A CA 1
ATOM 1410 C C . VAL A 1 188 ? 10.309 -19.447 -10.915 1.00 90.12 188 VAL A C 1
ATOM 1412 O O . VAL A 1 188 ? 9.415 -20.117 -11.416 1.00 90.12 188 VAL A O 1
ATOM 1415 N N . ILE A 1 189 ? 10.464 -18.143 -11.153 1.00 93.50 189 ILE A N 1
ATOM 1416 C CA . ILE A 1 189 ? 9.694 -17.402 -12.160 1.00 93.50 189 ILE A CA 1
ATOM 1417 C C . ILE A 1 189 ? 10.666 -17.061 -13.291 1.00 93.50 189 ILE A C 1
ATOM 1419 O O . ILE A 1 189 ? 11.335 -16.024 -13.287 1.00 93.50 189 ILE A O 1
ATOM 1423 N N . ASP A 1 190 ? 10.809 -17.993 -14.228 1.00 93.25 190 ASP A N 1
ATOM 1424 C CA . ASP A 1 190 ? 11.655 -17.825 -15.405 1.00 93.25 190 ASP A CA 1
ATOM 1425 C C . ASP A 1 190 ? 11.003 -16.904 -16.452 1.00 93.25 190 ASP A C 1
ATOM 1427 O O . ASP A 1 190 ? 9.955 -16.302 -16.225 1.00 93.25 190 ASP A O 1
ATOM 1431 N N . ARG A 1 191 ? 11.644 -16.767 -17.615 1.00 93.00 191 ARG A N 1
ATOM 1432 C CA . ARG A 1 191 ? 11.217 -15.860 -18.693 1.00 93.00 191 ARG A CA 1
ATOM 1433 C C . ARG A 1 191 ? 9.873 -16.225 -19.329 1.00 93.00 191 ARG A C 1
ATOM 1435 O O . ARG A 1 191 ? 9.270 -15.352 -19.948 1.00 93.00 191 ARG A O 1
ATOM 1442 N N . GLN A 1 192 ? 9.454 -17.483 -19.229 1.00 90.56 192 GLN A N 1
ATOM 1443 C CA . GLN A 1 192 ? 8.258 -18.020 -19.875 1.00 90.56 192 GLN A CA 1
ATOM 1444 C C . GLN A 1 192 ? 7.074 -18.090 -18.915 1.00 90.56 192 GLN A C 1
ATOM 1446 O O . GLN A 1 192 ? 5.937 -18.021 -19.365 1.00 90.56 192 GLN A O 1
ATOM 1451 N N . ILE A 1 193 ? 7.327 -18.175 -17.608 1.00 93.12 193 ILE A N 1
ATOM 1452 C CA . ILE A 1 193 ? 6.266 -18.214 -16.604 1.00 93.12 193 ILE A CA 1
ATOM 1453 C C . ILE A 1 193 ? 5.485 -16.893 -16.597 1.00 93.12 193 ILE A C 1
ATOM 1455 O O . ILE A 1 193 ? 6.024 -15.817 -16.295 1.00 93.12 193 ILE A O 1
ATOM 1459 N N . ALA A 1 194 ? 4.199 -17.009 -16.919 1.00 93.50 194 ALA A N 1
ATOM 1460 C CA . ALA A 1 194 ? 3.165 -16.010 -16.707 1.00 93.50 194 ALA A CA 1
ATOM 1461 C C . ALA A 1 194 ? 1.798 -16.693 -16.640 1.00 93.50 194 ALA A C 1
ATOM 1463 O O . ALA A 1 194 ? 1.536 -17.647 -17.370 1.00 93.50 194 ALA A O 1
ATOM 1464 N N . ASP A 1 195 ? 0.913 -16.144 -15.822 1.00 93.88 195 ASP A N 1
ATOM 1465 C CA . ASP A 1 195 ? -0.513 -16.455 -15.880 1.00 93.88 195 ASP A CA 1
ATOM 1466 C C . ASP A 1 195 ? -1.184 -15.683 -17.021 1.00 93.88 195 ASP A C 1
ATOM 1468 O O . ASP A 1 195 ? -2.123 -16.164 -17.653 1.00 93.88 195 ASP A O 1
ATOM 1472 N N . ILE A 1 196 ? -0.686 -14.469 -17.294 1.00 92.88 196 ILE A N 1
ATOM 1473 C CA . ILE A 1 196 ? -1.221 -13.561 -18.307 1.00 92.88 196 ILE A CA 1
ATOM 1474 C C . ILE A 1 196 ? -0.069 -13.014 -19.152 1.00 92.88 196 ILE A C 1
ATOM 1476 O O . ILE A 1 196 ? 0.835 -12.344 -18.646 1.00 92.88 196 ILE A O 1
ATOM 1480 N N . HIS A 1 197 ? -0.131 -13.262 -20.460 1.00 90.94 197 HIS A N 1
ATOM 1481 C CA . HIS A 1 197 ? 0.770 -12.670 -21.446 1.00 90.94 197 HIS A CA 1
ATOM 1482 C C . HIS A 1 197 ? 0.046 -11.570 -22.210 1.00 90.94 197 HIS A C 1
ATOM 1484 O O . HIS A 1 197 ? -0.865 -11.856 -22.985 1.00 90.94 197 HIS A O 1
ATOM 1490 N N . LEU A 1 198 ? 0.478 -10.325 -22.020 1.00 89.62 198 LEU A N 1
ATOM 1491 C CA . LEU A 1 198 ? -0.032 -9.210 -22.807 1.00 89.62 198 LEU A CA 1
ATOM 1492 C C . LEU A 1 198 ? 0.696 -9.168 -24.148 1.00 89.62 198 LEU A C 1
ATOM 1494 O O . LEU A 1 198 ? 1.930 -9.137 -24.208 1.00 89.62 198 LEU A O 1
ATOM 1498 N N . SER A 1 199 ? -0.070 -9.177 -25.234 1.00 83.06 199 SER A N 1
ATOM 1499 C CA . SER A 1 199 ? 0.473 -9.097 -26.591 1.00 83.06 199 SER A CA 1
ATOM 1500 C C . SER A 1 199 ? 0.466 -7.647 -27.077 1.00 83.06 199 SER A C 1
ATOM 1502 O O . SER A 1 199 ? -0.413 -6.871 -26.721 1.00 83.06 199 SER A O 1
ATOM 1504 N N . GLY A 1 200 ? 1.442 -7.248 -27.901 1.00 69.62 200 GLY A N 1
ATOM 1505 C CA . GLY A 1 200 ? 1.607 -5.847 -28.330 1.00 69.62 200 GLY A CA 1
ATOM 1506 C C . GLY A 1 200 ? 0.437 -5.243 -29.126 1.00 69.62 200 GLY A C 1
ATOM 1507 O O . GLY A 1 200 ? 0.440 -4.040 -29.361 1.00 69.62 200 GLY A O 1
ATOM 1508 N N . ALA A 1 201 ? -0.547 -6.051 -29.538 1.00 57.56 201 ALA A N 1
ATOM 1509 C CA . ALA A 1 201 ? -1.786 -5.590 -30.168 1.00 57.56 201 ALA A CA 1
ATOM 1510 C C . ALA A 1 201 ? -2.814 -5.054 -29.153 1.00 57.56 201 ALA A C 1
ATOM 1512 O O . ALA A 1 201 ? -3.738 -4.333 -29.527 1.00 57.56 201 ALA A O 1
ATOM 1513 N N . GLU A 1 202 ? -2.651 -5.379 -27.871 1.00 63.38 202 GLU A N 1
ATOM 1514 C CA . GLU A 1 202 ? -3.437 -4.806 -26.787 1.00 63.38 202 GLU A CA 1
ATOM 1515 C C . GLU A 1 202 ? -2.887 -3.408 -26.512 1.00 63.38 202 GLU A C 1
ATOM 1517 O O . GLU A 1 202 ? -1.948 -3.216 -25.738 1.00 63.38 202 GLU A O 1
ATOM 1522 N N . ALA A 1 203 ? -3.432 -2.416 -27.220 1.00 59.94 203 ALA A N 1
ATOM 1523 C CA . ALA A 1 203 ? -3.133 -1.020 -26.944 1.00 59.94 203 ALA A CA 1
ATOM 1524 C C . ALA A 1 203 ? -3.329 -0.772 -25.442 1.00 59.94 203 ALA A C 1
ATOM 1526 O O . ALA A 1 203 ? -4.369 -1.140 -24.885 1.00 59.94 203 ALA A O 1
ATOM 1527 N N . ALA A 1 204 ? -2.335 -0.150 -24.797 1.00 66.50 204 ALA A N 1
ATOM 1528 C CA . ALA A 1 204 ? -2.346 0.149 -23.362 1.00 66.50 204 ALA A CA 1
ATOM 1529 C C . ALA A 1 204 ? -3.650 0.839 -22.910 1.00 66.50 204 ALA A C 1
ATOM 1531 O O . ALA A 1 204 ? -4.052 0.706 -21.756 1.00 66.50 204 ALA A O 1
ATOM 1532 N N . ASP A 1 205 ? -4.340 1.497 -23.844 1.00 68.50 205 ASP A N 1
ATOM 1533 C CA . ASP A 1 205 ? -5.585 2.219 -23.629 1.00 68.50 205 ASP A CA 1
ATOM 1534 C C . ASP A 1 205 ? -6.849 1.351 -23.580 1.00 68.50 205 ASP A C 1
ATOM 1536 O O . ASP A 1 205 ? -7.830 1.784 -22.974 1.00 68.50 205 ASP A O 1
ATOM 1540 N N . ALA A 1 206 ? -6.847 0.113 -24.088 1.00 77.31 206 ALA A N 1
ATOM 1541 C CA . ALA A 1 206 ? -8.061 -0.711 -24.214 1.00 77.31 206 ALA A CA 1
ATOM 1542 C C . ALA A 1 206 ? -8.016 -2.072 -23.499 1.00 77.31 206 ALA A C 1
ATOM 1544 O O . ALA A 1 206 ? -9.025 -2.774 -23.478 1.00 77.31 206 ALA A O 1
ATOM 1545 N N . TRP A 1 207 ? -6.887 -2.462 -22.900 1.00 86.88 207 TRP A N 1
ATOM 1546 C CA . TRP A 1 207 ? -6.812 -3.760 -22.227 1.00 86.88 207 TRP A CA 1
ATOM 1547 C C . TRP A 1 207 ? -7.776 -3.842 -21.032 1.00 86.88 207 TRP A C 1
ATOM 1549 O O . TRP A 1 207 ? -7.816 -2.930 -20.201 1.00 86.88 207 TRP A O 1
ATOM 1559 N N . MET A 1 208 ? -8.524 -4.943 -20.942 1.00 89.25 208 MET A N 1
ATOM 1560 C CA . MET A 1 208 ? -9.378 -5.308 -19.811 1.00 89.25 208 MET A CA 1
ATOM 1561 C C . MET A 1 208 ? -9.262 -6.816 -19.561 1.00 89.25 208 MET A C 1
ATOM 1563 O O . MET A 1 208 ? -9.246 -7.589 -20.524 1.00 89.25 208 MET A O 1
ATOM 1567 N N . PRO A 1 209 ? -9.210 -7.263 -18.296 1.00 90.50 209 PRO A N 1
ATOM 1568 C CA . PRO A 1 209 ? -9.162 -8.683 -17.995 1.00 90.50 209 PRO A CA 1
ATOM 1569 C C . PRO A 1 209 ? -10.502 -9.358 -18.300 1.00 90.50 209 PRO A C 1
ATOM 1571 O O . PRO A 1 209 ? -11.574 -8.782 -18.107 1.00 90.50 209 PRO A O 1
ATOM 1574 N N . GLN A 1 210 ? -10.443 -10.613 -18.741 1.00 88.88 210 GLN A N 1
ATOM 1575 C CA . GLN A 1 210 ? -11.642 -11.436 -18.879 1.00 88.88 210 GLN A CA 1
ATOM 1576 C C . GLN A 1 210 ? -12.252 -11.716 -17.490 1.00 88.88 210 GLN A C 1
ATOM 1578 O O . GLN A 1 210 ? -11.494 -11.961 -16.545 1.00 88.88 210 GLN A O 1
ATOM 1583 N N . PRO A 1 211 ? -13.592 -11.739 -17.343 1.00 87.56 211 PRO A N 1
ATOM 1584 C CA . PRO A 1 211 ? -14.248 -11.993 -16.055 1.00 87.56 211 PRO A CA 1
ATOM 1585 C C . PRO A 1 211 ? -13.790 -13.288 -15.371 1.00 87.56 211 PRO A C 1
ATOM 1587 O O . PRO A 1 211 ? -13.573 -13.305 -14.162 1.00 87.56 211 PRO A O 1
ATOM 1590 N N . ASP A 1 212 ? -13.556 -14.347 -16.148 1.00 89.00 212 ASP A N 1
ATOM 1591 C CA . ASP A 1 212 ? -13.085 -15.633 -15.625 1.00 89.00 212 ASP A CA 1
ATOM 1592 C C . ASP A 1 212 ? -11.672 -15.544 -15.038 1.00 89.00 212 ASP A C 1
ATOM 1594 O O . ASP A 1 212 ? -11.356 -16.227 -14.064 1.00 89.00 212 ASP A O 1
ATOM 1598 N N . ALA A 1 213 ? -10.811 -14.691 -15.603 1.00 89.12 213 ALA A N 1
ATOM 1599 C CA . ALA A 1 213 ? -9.471 -14.470 -15.074 1.00 89.12 213 ALA A CA 1
ATOM 1600 C C . ALA A 1 213 ? -9.531 -13.741 -13.726 1.00 89.12 213 ALA A C 1
ATOM 1602 O O . ALA A 1 213 ? -8.785 -14.098 -12.815 1.00 89.12 213 ALA A O 1
ATOM 1603 N N . LEU A 1 214 ? -10.426 -12.751 -13.586 1.00 88.88 214 LEU A N 1
ATOM 1604 C CA . LEU A 1 214 ? -10.607 -11.997 -12.338 1.00 88.88 214 LEU A CA 1
ATOM 1605 C C . LEU A 1 214 ? -10.974 -12.913 -11.171 1.00 88.88 214 LEU A C 1
ATOM 1607 O O . LEU A 1 214 ? -10.456 -12.730 -10.078 1.00 88.88 214 LEU A O 1
ATOM 1611 N N . ALA A 1 215 ? -11.831 -13.904 -11.417 1.00 85.88 215 ALA A N 1
ATOM 1612 C CA . ALA A 1 215 ? -12.242 -14.869 -10.403 1.00 85.88 215 ALA A CA 1
ATOM 1613 C C . ALA A 1 215 ? -11.189 -15.958 -10.129 1.00 85.88 215 ALA A C 1
ATOM 1615 O O . ALA A 1 215 ? -11.208 -16.575 -9.067 1.00 85.88 215 ALA A O 1
ATOM 1616 N N . ARG A 1 216 ? -10.300 -16.238 -11.091 1.00 89.50 216 ARG A N 1
ATOM 1617 C CA . ARG A 1 216 ? -9.321 -17.331 -11.000 1.00 89.50 216 ARG A CA 1
ATOM 1618 C C . ARG A 1 216 ? -8.049 -16.944 -10.252 1.00 89.50 216 ARG A C 1
ATOM 1620 O O . ARG A 1 216 ? -7.466 -17.799 -9.591 1.00 89.50 216 ARG A O 1
ATOM 1627 N N . TYR A 1 217 ? -7.578 -15.709 -10.412 1.00 91.62 217 TYR A N 1
ATOM 1628 C CA . TYR A 1 217 ? -6.247 -15.312 -9.956 1.00 91.62 217 TYR A CA 1
ATOM 1629 C C . TYR A 1 217 ? -6.292 -14.308 -8.804 1.00 91.62 217 TYR A C 1
ATOM 1631 O O . TYR A 1 217 ? -6.795 -13.199 -8.962 1.00 91.62 217 TYR A O 1
ATOM 1639 N N . GLN A 1 218 ? -5.641 -14.669 -7.696 1.00 91.44 218 GLN A N 1
ATOM 1640 C CA . GLN A 1 218 ? -5.365 -13.779 -6.563 1.00 91.44 218 GLN A CA 1
ATOM 1641 C C . GLN A 1 218 ? -4.109 -12.911 -6.810 1.00 91.44 218 GLN A C 1
ATOM 1643 O O . GLN A 1 218 ? -4.137 -11.693 -6.652 1.00 91.44 218 GLN A O 1
ATOM 1648 N N . THR A 1 219 ? -2.994 -13.524 -7.232 1.00 94.62 219 THR A N 1
ATOM 1649 C CA . THR A 1 219 ? -1.721 -12.843 -7.557 1.00 94.62 219 THR A CA 1
ATOM 1650 C C . THR A 1 219 ? -1.211 -13.253 -8.940 1.00 94.62 219 THR A C 1
ATOM 1652 O O . THR A 1 219 ? -0.220 -13.986 -9.022 1.00 94.62 219 THR A O 1
ATOM 1655 N N . PRO A 1 220 ? -1.855 -12.837 -10.044 1.00 95.88 220 PRO A N 1
ATOM 1656 C CA . PRO A 1 220 ? -1.395 -13.253 -11.362 1.00 95.88 220 PRO A CA 1
ATOM 1657 C C . PRO A 1 220 ? 0.015 -12.723 -11.647 1.00 95.88 220 PRO A C 1
ATOM 1659 O O . PRO A 1 220 ? 0.337 -11.561 -11.363 1.00 95.88 220 PRO A O 1
ATOM 1662 N N . ILE A 1 221 ? 0.845 -13.572 -12.248 1.00 96.50 221 ILE A N 1
ATOM 1663 C CA . ILE A 1 221 ? 2.113 -13.187 -12.862 1.00 96.50 221 ILE A CA 1
ATOM 1664 C C . ILE A 1 221 ? 1.802 -12.674 -14.268 1.00 96.50 221 ILE A C 1
ATOM 1666 O O . ILE A 1 221 ? 1.428 -13.440 -15.156 1.00 96.50 221 ILE A O 1
ATOM 1670 N N . VAL A 1 222 ? 1.960 -11.368 -14.477 1.00 96.00 222 VAL A N 1
ATOM 1671 C CA . VAL A 1 222 ? 1.641 -10.702 -15.743 1.00 96.00 222 VAL A CA 1
ATOM 1672 C C . VAL A 1 222 ? 2.919 -10.308 -16.469 1.00 96.00 222 VAL A C 1
ATOM 1674 O O . VAL A 1 222 ? 3.772 -9.610 -15.917 1.00 96.00 222 VAL A O 1
ATOM 1677 N N . ARG A 1 223 ? 3.039 -10.720 -17.732 1.00 95.19 223 ARG A N 1
ATOM 1678 C CA . ARG A 1 223 ? 4.133 -10.327 -18.626 1.00 95.19 223 ARG A CA 1
ATOM 1679 C C . ARG A 1 223 ? 3.692 -9.189 -19.530 1.00 95.19 223 ARG A C 1
ATOM 1681 O O . ARG A 1 223 ? 2.730 -9.329 -20.281 1.00 95.19 223 ARG A O 1
ATOM 1688 N N . LEU A 1 224 ? 4.426 -8.081 -19.468 1.00 94.88 224 LEU A N 1
ATOM 1689 C CA . LEU A 1 224 ? 4.211 -6.937 -20.350 1.00 94.88 224 LEU A CA 1
ATOM 1690 C C . LEU A 1 224 ? 4.720 -7.231 -21.776 1.00 94.88 224 LEU A C 1
ATOM 1692 O O . LEU A 1 224 ? 5.605 -8.079 -21.930 1.00 94.88 224 LEU A O 1
ATOM 1696 N N . PRO A 1 225 ? 4.223 -6.521 -22.808 1.00 94.00 225 PRO A N 1
ATOM 1697 C CA . PRO A 1 225 ? 4.643 -6.732 -24.194 1.00 94.00 225 PRO A CA 1
ATOM 1698 C C . PRO A 1 225 ? 6.134 -6.432 -24.428 1.00 94.00 225 PRO A C 1
ATOM 1700 O O . PRO A 1 225 ? 6.687 -5.501 -23.842 1.00 94.00 225 PRO A O 1
ATOM 1703 N N . GLU A 1 226 ? 6.777 -7.170 -25.341 1.00 91.44 226 GLU A N 1
ATOM 1704 C CA . GLU A 1 226 ? 8.214 -7.043 -25.667 1.00 91.44 226 GLU A CA 1
ATOM 1705 C C . GLU A 1 226 ? 8.630 -5.619 -26.048 1.00 91.44 226 GLU A C 1
ATOM 1707 O O . GLU A 1 226 ? 9.608 -5.074 -25.527 1.00 91.44 226 GLU A O 1
ATOM 1712 N N . ASN A 1 227 ? 7.831 -4.997 -26.911 1.00 89.88 227 ASN A N 1
ATOM 1713 C CA . ASN A 1 227 ? 8.116 -3.691 -27.495 1.00 89.88 227 ASN A CA 1
ATOM 1714 C C . ASN A 1 227 ? 7.378 -2.546 -26.784 1.00 89.88 227 ASN A C 1
ATOM 1716 O O . ASN A 1 227 ? 7.226 -1.467 -27.355 1.00 89.88 227 ASN A O 1
ATOM 1720 N N . ALA A 1 228 ? 6.903 -2.762 -25.551 1.00 91.50 228 ALA A N 1
ATOM 1721 C CA . ALA A 1 228 ? 6.246 -1.711 -24.783 1.00 91.50 228 ALA A CA 1
ATOM 1722 C C . ALA A 1 228 ? 7.232 -0.574 -24.458 1.00 91.50 228 ALA A C 1
ATOM 1724 O O . ALA A 1 228 ? 8.340 -0.799 -23.956 1.00 91.50 228 ALA A O 1
ATOM 1725 N N . SER A 1 229 ? 6.815 0.666 -24.729 1.00 92.06 229 SER A N 1
ATOM 1726 C CA . SER A 1 229 ? 7.528 1.857 -24.263 1.00 92.06 229 SER A CA 1
ATOM 1727 C C . SER A 1 229 ? 7.485 1.941 -22.731 1.00 92.06 229 SER A C 1
ATOM 1729 O O . SER A 1 229 ? 6.667 1.288 -22.083 1.00 92.06 229 SER A O 1
ATOM 1731 N N . ALA A 1 230 ? 8.356 2.757 -22.133 1.00 91.69 230 ALA A N 1
ATOM 1732 C CA . ALA A 1 230 ? 8.345 2.998 -20.687 1.00 91.69 230 ALA A CA 1
ATOM 1733 C C . ALA A 1 230 ? 6.970 3.465 -20.183 1.00 91.69 230 ALA A C 1
ATOM 1735 O O . ALA A 1 230 ? 6.439 2.922 -19.220 1.00 91.69 230 ALA A O 1
ATOM 1736 N N . GLU A 1 231 ? 6.369 4.415 -20.894 1.00 91.44 231 GLU A N 1
ATOM 1737 C CA . GLU A 1 231 ? 5.034 4.935 -20.608 1.00 91.44 231 GLU A CA 1
ATOM 1738 C C . GLU A 1 231 ? 3.958 3.851 -20.734 1.00 91.44 231 GLU A C 1
ATOM 1740 O O . GLU A 1 231 ? 3.174 3.663 -19.808 1.00 91.44 231 GLU A O 1
ATOM 1745 N N . ALA A 1 232 ? 3.975 3.064 -21.816 1.00 92.44 232 ALA A N 1
ATOM 1746 C CA . ALA A 1 232 ? 3.028 1.966 -21.998 1.00 92.44 232 ALA A CA 1
ATOM 1747 C C . ALA A 1 232 ? 3.154 0.907 -20.889 1.00 92.44 232 ALA A C 1
ATOM 1749 O O . ALA A 1 232 ? 2.143 0.392 -20.417 1.00 92.44 232 ALA A O 1
ATOM 1750 N N . MET A 1 233 ? 4.377 0.606 -20.433 1.00 93.44 233 MET A N 1
ATOM 1751 C CA . MET A 1 233 ? 4.601 -0.305 -19.308 1.00 93.44 233 MET A CA 1
ATOM 1752 C C . MET A 1 233 ? 3.997 0.230 -18.002 1.00 93.44 233 MET A C 1
ATOM 1754 O O . MET A 1 233 ? 3.387 -0.542 -17.263 1.00 93.44 233 MET A O 1
ATOM 1758 N N . LEU A 1 234 ? 4.138 1.529 -17.718 1.00 93.25 234 LEU A N 1
ATOM 1759 C CA . LEU A 1 234 ? 3.570 2.156 -16.519 1.00 93.25 234 LEU A CA 1
ATOM 1760 C C . LEU A 1 234 ? 2.039 2.235 -16.583 1.00 93.25 234 LEU A C 1
ATOM 1762 O O . LEU A 1 234 ? 1.376 1.863 -15.618 1.00 93.25 234 LEU A O 1
ATOM 1766 N N . LEU A 1 235 ? 1.474 2.624 -17.730 1.00 93.25 235 LEU A N 1
ATOM 1767 C CA . LEU A 1 235 ? 0.024 2.660 -17.939 1.00 93.25 235 LEU A CA 1
ATOM 1768 C C . LEU A 1 235 ? -0.605 1.271 -17.790 1.00 93.25 235 LEU A C 1
ATOM 1770 O O . LEU A 1 235 ? -1.601 1.113 -17.081 1.00 93.25 235 LEU A O 1
ATOM 1774 N N . LEU A 1 236 ? 0.001 0.246 -18.402 1.00 94.38 236 LEU A N 1
ATOM 1775 C CA . LEU A 1 236 ? -0.436 -1.140 -18.231 1.00 94.38 236 LEU A CA 1
ATOM 1776 C C . LEU A 1 236 ? -0.301 -1.588 -16.776 1.00 94.38 236 LEU A C 1
ATOM 1778 O O . LEU A 1 236 ? -1.225 -2.205 -16.255 1.00 94.38 236 LEU A O 1
ATOM 1782 N N . ARG A 1 237 ? 0.803 -1.252 -16.093 1.00 94.88 237 ARG A N 1
ATOM 1783 C CA . ARG A 1 237 ? 0.991 -1.572 -14.670 1.00 94.88 237 ARG A CA 1
ATOM 1784 C C . ARG A 1 237 ? -0.148 -1.016 -13.824 1.00 94.88 237 ARG A C 1
ATOM 1786 O O . ARG A 1 237 ? -0.734 -1.751 -13.030 1.00 94.88 237 ARG A O 1
ATOM 1793 N N . ASP A 1 238 ? -0.442 0.267 -13.984 1.00 93.75 238 ASP A N 1
ATOM 1794 C CA . ASP A 1 238 ? -1.448 0.957 -13.180 1.00 93.75 238 ASP A CA 1
ATOM 1795 C C . ASP A 1 238 ? -2.842 0.401 -13.466 1.00 93.75 238 ASP A C 1
ATOM 1797 O O . ASP A 1 238 ? -3.612 0.155 -12.539 1.00 93.75 238 ASP A O 1
ATOM 1801 N N . ARG A 1 239 ? -3.126 0.075 -14.729 1.00 93.38 239 ARG A N 1
ATOM 1802 C CA . ARG A 1 239 ? -4.373 -0.577 -15.125 1.00 93.38 239 ARG A CA 1
ATOM 1803 C C . ARG A 1 239 ? -4.520 -1.986 -14.565 1.00 93.38 239 ARG A C 1
ATOM 1805 O O . ARG A 1 239 ? -5.563 -2.302 -14.008 1.00 93.38 239 ARG A O 1
ATOM 1812 N N . ILE A 1 240 ? -3.493 -2.828 -14.671 1.00 94.75 240 ILE A N 1
ATOM 1813 C CA . ILE A 1 240 ? -3.500 -4.173 -14.075 1.00 94.75 240 ILE A CA 1
ATOM 1814 C C . ILE A 1 240 ? -3.791 -4.068 -12.575 1.00 94.75 240 ILE A C 1
ATOM 1816 O O . ILE A 1 240 ? -4.609 -4.825 -12.063 1.00 94.75 240 ILE A O 1
ATOM 1820 N N . ARG A 1 241 ? -3.192 -3.094 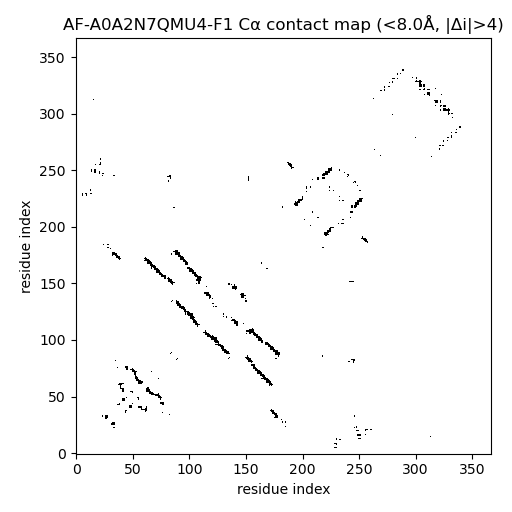-11.877 1.00 94.62 241 ARG A N 1
ATOM 1821 C CA . ARG A 1 241 ? -3.396 -2.878 -10.434 1.00 94.62 241 ARG A CA 1
ATOM 1822 C C . ARG A 1 241 ? -4.797 -2.414 -10.049 1.00 94.62 241 ARG A C 1
ATOM 1824 O O . ARG A 1 241 ? -5.165 -2.591 -8.894 1.00 94.62 241 ARG A O 1
ATOM 1831 N N . GLN A 1 242 ? -5.582 -1.858 -10.971 1.00 93.50 242 GLN A N 1
ATOM 1832 C CA . GLN A 1 242 ? -6.996 -1.557 -10.708 1.00 93.50 242 GLN A CA 1
ATOM 1833 C C . GLN A 1 242 ? -7.833 -2.831 -10.545 1.00 93.50 242 GLN A C 1
ATOM 1835 O O . GLN A 1 242 ? -8.854 -2.803 -9.866 1.00 93.50 242 GLN A O 1
ATOM 1840 N N . TYR A 1 243 ? -7.392 -3.936 -11.148 1.00 93.94 243 TYR A N 1
ATOM 1841 C CA . TYR A 1 243 ? -8.073 -5.229 -11.104 1.00 93.94 243 TYR A CA 1
ATOM 1842 C C . TYR A 1 243 ? -7.411 -6.203 -10.127 1.00 93.94 243 TYR A C 1
ATOM 1844 O O . TYR A 1 243 ? -8.098 -6.861 -9.355 1.00 93.94 243 TYR A O 1
ATOM 1852 N N . TRP A 1 244 ? -6.078 -6.250 -10.135 1.00 95.56 244 TRP A N 1
ATOM 1853 C CA . TRP A 1 244 ? -5.254 -7.087 -9.266 1.00 95.56 244 TRP A CA 1
ATOM 1854 C C . TRP A 1 244 ? -4.148 -6.254 -8.621 1.00 95.56 244 TRP A C 1
ATOM 1856 O O . TRP A 1 244 ? -3.005 -6.231 -9.099 1.00 95.56 244 TRP A O 1
ATOM 1866 N N . PRO A 1 245 ? -4.444 -5.569 -7.510 1.00 96.25 245 PRO A N 1
ATOM 1867 C CA . PRO A 1 245 ? -3.446 -4.793 -6.780 1.00 96.25 245 PRO A CA 1
ATOM 1868 C C . PRO A 1 245 ? -2.190 -5.602 -6.395 1.00 96.25 245 PRO A C 1
ATOM 1870 O O . PRO A 1 245 ? -1.057 -5.099 -6.427 1.00 96.25 245 PRO A O 1
ATOM 1873 N N . ALA A 1 246 ? -2.373 -6.893 -6.105 1.00 95.75 246 ALA A N 1
ATOM 1874 C CA . ALA A 1 246 ? -1.308 -7.824 -5.746 1.00 95.75 246 ALA A CA 1
ATOM 1875 C C . ALA A 1 246 ? -0.570 -8.466 -6.938 1.00 95.75 246 ALA A C 1
ATOM 1877 O O . ALA A 1 246 ? 0.348 -9.254 -6.714 1.00 95.75 246 ALA A O 1
ATOM 1878 N N . ALA A 1 247 ? -0.907 -8.132 -8.191 1.00 96.75 247 ALA A N 1
ATOM 1879 C CA . ALA A 1 247 ? -0.260 -8.721 -9.365 1.00 96.75 247 ALA A CA 1
ATOM 1880 C C . ALA A 1 247 ? 1.269 -8.535 -9.361 1.00 96.75 247 ALA A C 1
ATOM 1882 O O . ALA A 1 247 ? 1.799 -7.475 -8.978 1.00 96.75 247 ALA A O 1
ATOM 1883 N N . ILE A 1 248 ? 1.960 -9.572 -9.844 1.00 96.81 248 ILE A N 1
ATOM 1884 C CA . ILE A 1 248 ? 3.407 -9.600 -10.067 1.00 96.81 248 ILE A CA 1
ATOM 1885 C C . ILE A 1 248 ? 3.632 -9.242 -11.534 1.00 96.81 248 ILE A C 1
ATOM 1887 O O . ILE A 1 248 ? 3.412 -10.054 -12.427 1.00 96.81 248 ILE A O 1
ATOM 1891 N N . ILE A 1 249 ? 4.031 -7.999 -11.789 1.00 96.62 249 ILE A N 1
ATOM 1892 C CA . ILE A 1 249 ? 4.093 -7.439 -13.142 1.00 96.62 249 ILE A CA 1
ATOM 1893 C C . ILE A 1 249 ? 5.549 -7.404 -13.588 1.00 96.62 249 ILE A C 1
ATOM 1895 O O . ILE A 1 249 ? 6.373 -6.728 -12.976 1.00 96.62 249 ILE A O 1
ATOM 1899 N N . LEU A 1 250 ? 5.862 -8.130 -14.656 1.00 96.25 250 LEU A N 1
ATOM 1900 C CA . LEU A 1 250 ? 7.224 -8.317 -15.134 1.00 96.25 250 LEU A CA 1
ATOM 1901 C C . LEU A 1 250 ? 7.374 -7.825 -16.577 1.00 96.25 250 LEU A C 1
ATOM 1903 O O . LEU A 1 250 ? 6.511 -8.096 -17.418 1.00 96.25 250 LEU A O 1
ATOM 1907 N N . PRO A 1 251 ? 8.502 -7.179 -16.920 1.00 94.94 251 PRO A N 1
ATOM 1908 C CA . PRO A 1 251 ? 8.848 -6.939 -18.312 1.00 94.94 251 PRO A CA 1
ATOM 1909 C C . PRO A 1 251 ? 8.961 -8.249 -19.102 1.00 94.94 251 PRO A C 1
ATOM 1911 O O . PRO A 1 251 ? 9.271 -9.312 -18.548 1.00 94.94 251 PRO A O 1
ATOM 1914 N N . PHE A 1 252 ? 8.763 -8.167 -20.415 1.00 93.00 252 PHE A N 1
ATOM 1915 C CA . PHE A 1 252 ? 8.972 -9.297 -21.313 1.00 93.00 252 PHE A CA 1
ATOM 1916 C C . PHE A 1 252 ? 10.378 -9.897 -21.169 1.00 93.00 252 PHE A C 1
ATOM 1918 O O . PHE A 1 252 ? 11.369 -9.169 -21.084 1.00 93.00 252 PHE A O 1
ATOM 1925 N N . GLY A 1 253 ? 10.465 -11.229 -21.155 1.00 89.81 253 GLY A N 1
ATOM 1926 C CA . GLY A 1 253 ? 11.734 -11.957 -21.235 1.00 89.81 253 GLY A CA 1
ATOM 1927 C C . GLY A 1 253 ? 12.682 -11.802 -20.037 1.00 89.81 253 GLY A C 1
ATOM 1928 O O . GLY A 1 253 ? 13.803 -12.305 -20.099 1.00 89.81 253 GLY A O 1
ATOM 1929 N N . GLN A 1 254 ? 12.276 -11.137 -18.950 1.00 92.12 254 GLN A N 1
ATOM 1930 C CA . GLN A 1 254 ? 13.123 -10.930 -17.769 1.00 92.12 254 GLN A CA 1
ATOM 1931 C C . GLN A 1 254 ? 12.798 -11.948 -16.664 1.00 92.12 254 GLN A C 1
ATOM 1933 O O . GLN A 1 254 ? 11.685 -11.938 -16.142 1.00 92.12 254 GLN A O 1
ATOM 1938 N N . PRO A 1 255 ? 13.709 -12.850 -16.276 1.00 93.19 255 PRO A N 1
ATOM 1939 C CA . PRO A 1 255 ? 13.437 -13.765 -15.172 1.00 93.19 255 PRO A CA 1
ATOM 1940 C C . PRO A 1 255 ? 13.406 -13.000 -13.842 1.00 93.19 255 PRO A C 1
ATOM 1942 O O . PRO A 1 255 ? 14.074 -11.976 -13.695 1.00 93.19 255 PRO A O 1
ATOM 1945 N N . LEU A 1 256 ? 12.666 -13.516 -12.862 1.00 90.44 256 LEU A N 1
ATOM 1946 C CA . LEU A 1 256 ? 12.741 -13.041 -11.486 1.00 90.44 256 LEU A CA 1
ATOM 1947 C C . LEU A 1 256 ? 13.620 -14.008 -10.691 1.00 90.44 256 LEU A C 1
ATOM 1949 O O . LEU A 1 256 ? 13.200 -15.110 -10.330 1.00 90.44 256 LEU A O 1
ATOM 1953 N N . SER A 1 257 ? 14.868 -13.615 -10.457 1.00 78.38 257 SER A N 1
ATOM 1954 C CA . SER A 1 257 ? 15.797 -14.409 -9.654 1.00 78.38 257 SER A CA 1
ATOM 1955 C C . SER A 1 257 ? 15.356 -14.407 -8.191 1.00 78.38 257 SER A C 1
ATOM 1957 O O . SER A 1 257 ? 15.102 -13.346 -7.624 1.00 78.38 257 SER A O 1
ATOM 1959 N N . ALA A 1 258 ? 15.307 -15.588 -7.570 1.00 65.31 258 ALA A N 1
ATOM 1960 C CA . ALA A 1 258 ? 14.858 -15.768 -6.186 1.00 65.31 258 ALA A CA 1
ATOM 1961 C C . ALA A 1 258 ? 15.722 -15.031 -5.138 1.00 65.31 258 ALA A C 1
ATOM 1963 O O . ALA A 1 258 ? 15.268 -14.845 -4.015 1.00 65.31 258 ALA A O 1
ATOM 1964 N N . GLU A 1 259 ? 16.930 -14.594 -5.508 1.00 59.94 259 GLU A N 1
ATOM 1965 C CA . GLU A 1 259 ? 17.943 -14.052 -4.588 1.00 59.94 259 GLU A CA 1
ATOM 1966 C C . GLU A 1 259 ? 18.419 -12.635 -4.941 1.00 59.94 259 GLU A C 1
ATOM 1968 O O . GLU A 1 259 ? 19.332 -12.106 -4.312 1.00 59.94 259 GLU A O 1
ATOM 1973 N N . ALA A 1 260 ? 17.824 -11.976 -5.937 1.00 49.69 260 ALA A N 1
ATOM 1974 C CA . ALA A 1 260 ? 18.303 -10.667 -6.377 1.00 49.69 260 ALA A CA 1
ATOM 1975 C C . ALA A 1 260 ? 17.756 -9.512 -5.518 1.00 49.69 260 ALA A C 1
ATOM 1977 O O . ALA A 1 260 ? 17.297 -8.499 -6.040 1.00 49.69 260 ALA A O 1
ATOM 1978 N N . SER A 1 261 ? 17.865 -9.611 -4.193 1.00 51.50 261 SER A N 1
ATOM 1979 C CA . SER A 1 261 ? 18.058 -8.421 -3.361 1.00 51.50 261 SER A CA 1
ATOM 1980 C C . SER A 1 261 ? 19.530 -8.021 -3.455 1.00 51.50 261 SER A C 1
ATOM 1982 O O . SER A 1 261 ? 20.264 -8.026 -2.469 1.00 51.50 261 SER A O 1
ATOM 1984 N N . SER A 1 262 ? 19.999 -7.720 -4.668 1.00 49.25 262 SER A N 1
ATOM 1985 C CA . SER A 1 262 ? 21.320 -7.139 -4.862 1.00 49.25 262 SER A CA 1
ATOM 1986 C C . SER A 1 262 ? 21.237 -5.658 -4.507 1.00 49.25 262 SER A C 1
ATOM 1988 O O . SER A 1 262 ? 21.367 -4.793 -5.372 1.00 49.25 262 SER A O 1
ATOM 1990 N N . HIS A 1 263 ? 21.010 -5.348 -3.228 1.00 57.16 263 HIS A N 1
ATOM 1991 C CA . HIS A 1 263 ? 21.578 -4.113 -2.713 1.00 57.16 263 HIS A CA 1
ATOM 1992 C C . HIS A 1 263 ? 23.072 -4.232 -2.995 1.00 57.16 263 HIS A C 1
ATOM 1994 O O . HIS A 1 263 ? 23.710 -5.186 -2.535 1.00 57.16 263 HIS A O 1
ATOM 2000 N N . MET A 1 264 ? 23.630 -3.328 -3.808 1.00 59.41 264 MET A N 1
ATOM 2001 C CA . MET A 1 264 ? 25.083 -3.215 -3.832 1.00 59.41 264 MET A CA 1
ATOM 2002 C C . MET A 1 264 ? 25.535 -3.112 -2.375 1.00 59.41 264 MET A C 1
ATOM 2004 O O . MET A 1 264 ? 24.914 -2.367 -1.609 1.00 59.41 264 MET A O 1
ATOM 2008 N N . PRO A 1 265 ? 26.577 -3.858 -1.976 1.00 73.94 265 PRO A N 1
ATOM 2009 C CA . PRO A 1 265 ? 27.185 -3.674 -0.675 1.00 73.94 265 PRO A CA 1
ATOM 2010 C C . PRO A 1 265 ? 27.347 -2.179 -0.404 1.00 73.94 265 PRO A C 1
ATOM 2012 O O . PRO A 1 265 ? 27.853 -1.453 -1.258 1.00 73.94 265 PRO A O 1
ATOM 2015 N N . THR A 1 266 ? 26.894 -1.705 0.753 1.00 78.56 266 THR A N 1
ATOM 2016 C CA . THR A 1 266 ? 26.847 -0.267 1.075 1.00 78.56 266 THR A CA 1
ATOM 2017 C C . THR A 1 266 ? 28.203 0.424 0.898 1.00 78.56 266 THR A C 1
ATOM 2019 O O . T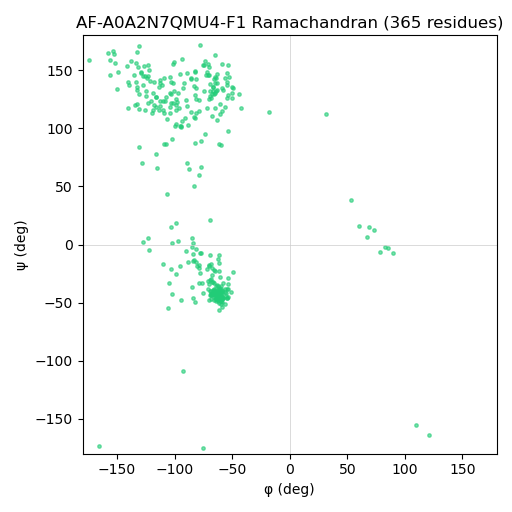HR A 1 266 ? 28.269 1.595 0.532 1.00 78.56 266 THR A O 1
ATOM 2022 N N . TRP A 1 267 ? 29.298 -0.320 1.078 1.00 83.81 267 TRP A N 1
ATOM 2023 C CA . TRP A 1 267 ? 30.659 0.150 0.833 1.00 83.81 267 TRP A CA 1
ATOM 2024 C C . TRP A 1 267 ? 30.962 0.431 -0.647 1.00 83.81 267 TRP A C 1
ATOM 2026 O O . TRP A 1 267 ? 31.741 1.338 -0.929 1.00 83.81 267 TRP A O 1
ATOM 2036 N N . LEU A 1 268 ? 30.362 -0.309 -1.589 1.00 81.69 268 LEU A N 1
ATOM 2037 C CA . LEU A 1 268 ? 30.510 -0.054 -3.023 1.00 81.69 268 LEU A CA 1
ATOM 2038 C C . LEU A 1 268 ? 29.783 1.228 -3.410 1.00 81.69 268 LEU A C 1
ATOM 2040 O O . LEU A 1 268 ? 30.398 2.079 -4.042 1.00 81.69 268 LEU A O 1
ATOM 2044 N N . ASP A 1 269 ? 28.532 1.411 -2.980 1.00 81.19 269 ASP A N 1
ATOM 2045 C CA . ASP A 1 269 ? 27.783 2.648 -3.257 1.00 81.19 269 ASP A CA 1
ATOM 2046 C C . ASP A 1 269 ? 28.520 3.875 -2.686 1.00 81.19 269 ASP A C 1
ATOM 2048 O O . ASP A 1 269 ? 28.797 4.847 -3.396 1.00 81.19 269 ASP A O 1
ATOM 2052 N N . ALA A 1 270 ? 28.987 3.780 -1.435 1.00 86.81 270 ALA A N 1
ATOM 2053 C CA . ALA A 1 270 ? 29.822 4.811 -0.822 1.00 86.81 270 ALA A CA 1
ATOM 2054 C C . ALA A 1 270 ? 31.145 5.033 -1.581 1.00 86.81 270 ALA A C 1
ATOM 2056 O 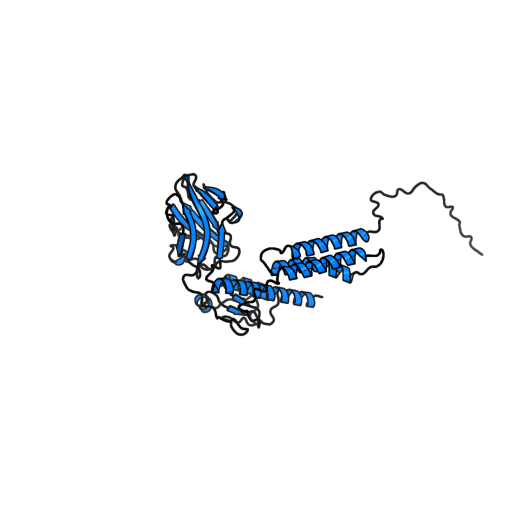O . ALA A 1 270 ? 31.553 6.174 -1.794 1.00 86.81 270 ALA A O 1
ATOM 2057 N N . GLY A 1 271 ? 31.812 3.963 -2.023 1.00 88.25 271 GLY A N 1
ATOM 2058 C CA . GLY A 1 271 ? 33.076 4.033 -2.757 1.00 88.25 271 GLY A CA 1
ATOM 2059 C C . GLY A 1 271 ? 32.940 4.728 -4.111 1.00 88.25 271 GLY A C 1
ATOM 2060 O O . GLY A 1 271 ? 33.730 5.621 -4.427 1.00 88.25 271 GLY A O 1
ATOM 2061 N N . VAL A 1 272 ? 31.917 4.374 -4.894 1.00 86.50 272 VAL A N 1
ATOM 2062 C CA . VAL A 1 272 ? 31.648 5.016 -6.188 1.00 86.50 272 VAL A CA 1
ATOM 2063 C C . VAL A 1 272 ? 31.249 6.482 -5.954 1.00 86.50 272 VAL A C 1
ATOM 2065 O O . VAL A 1 272 ? 31.755 7.361 -6.655 1.00 86.50 272 VAL A O 1
ATOM 2068 N N . CYS A 1 273 ? 30.443 6.784 -4.927 1.00 89.44 273 CYS A N 1
ATOM 2069 C CA . CYS A 1 273 ? 30.107 8.162 -4.551 1.00 89.44 273 CYS A CA 1
ATOM 2070 C C . CYS A 1 273 ? 31.360 8.989 -4.202 1.00 89.44 273 CYS A C 1
ATOM 2072 O O . CYS A 1 273 ? 31.535 10.096 -4.712 1.00 89.44 273 CYS A O 1
ATOM 2074 N N . CYS A 1 274 ? 32.275 8.454 -3.388 1.00 93.00 274 CYS A N 1
ATOM 2075 C CA . CYS A 1 274 ? 33.540 9.114 -3.049 1.00 93.00 274 CYS A CA 1
ATOM 2076 C C . CYS A 1 274 ? 34.409 9.381 -4.287 1.00 93.00 274 CYS A C 1
ATOM 2078 O O . CYS A 1 274 ? 34.984 10.464 -4.408 1.00 93.00 274 CYS A O 1
ATOM 2080 N N . LEU A 1 275 ? 34.482 8.431 -5.227 1.00 92.12 275 LEU A N 1
ATOM 2081 C CA . LEU A 1 275 ? 35.194 8.618 -6.496 1.00 92.12 275 LEU A CA 1
ATOM 2082 C C . LEU A 1 275 ? 34.574 9.739 -7.338 1.00 92.12 275 LEU A C 1
ATOM 2084 O O . LEU A 1 275 ? 35.302 10.569 -7.883 1.00 92.12 275 LEU A O 1
ATOM 2088 N N . TYR A 1 276 ? 33.244 9.796 -7.413 1.00 92.19 276 TYR A N 1
ATOM 2089 C CA . TYR A 1 276 ? 32.528 10.851 -8.125 1.00 92.19 276 TYR A CA 1
ATOM 2090 C C . TYR A 1 276 ? 32.764 12.233 -7.499 1.00 92.19 276 TYR A C 1
ATOM 2092 O O . TYR A 1 276 ? 33.126 13.173 -8.207 1.00 92.19 276 TYR A O 1
ATOM 2100 N N . LEU A 1 277 ? 32.660 12.355 -6.173 1.00 94.00 277 LEU A N 1
ATOM 2101 C CA . LEU A 1 277 ? 32.962 13.604 -5.466 1.00 94.00 277 LEU A CA 1
ATOM 2102 C C . LEU A 1 277 ? 34.429 14.018 -5.651 1.00 94.00 277 LEU A C 1
ATOM 2104 O O . LEU A 1 277 ? 34.712 15.184 -5.927 1.00 94.00 277 LEU A O 1
ATOM 2108 N N . GLY A 1 278 ? 35.364 13.066 -5.582 1.00 94.94 278 GLY A N 1
ATOM 2109 C CA . GLY A 1 278 ? 36.777 13.304 -5.878 1.00 94.94 278 GLY A CA 1
ATOM 2110 C C . GLY A 1 278 ? 36.999 13.817 -7.304 1.00 94.94 278 GLY A C 1
ATOM 2111 O O . GLY A 1 278 ? 37.786 14.741 -7.519 1.00 94.94 278 GLY A O 1
ATOM 2112 N N . TRP A 1 279 ? 36.258 13.283 -8.278 1.00 94.44 279 TRP A N 1
ATOM 2113 C CA . TRP A 1 279 ? 36.289 13.755 -9.660 1.00 94.44 279 TRP A CA 1
ATOM 2114 C C . TRP A 1 279 ? 35.734 15.178 -9.810 1.00 94.44 279 TRP A C 1
ATOM 2116 O O . TRP A 1 279 ? 36.364 15.994 -10.487 1.00 94.44 279 TRP A O 1
ATOM 2126 N N . LEU A 1 280 ? 34.628 15.520 -9.137 1.00 92.56 280 LEU A N 1
ATOM 2127 C CA . LEU A 1 280 ? 34.093 16.890 -9.112 1.00 92.56 280 LEU A CA 1
ATOM 2128 C C . LEU A 1 280 ? 35.096 17.885 -8.511 1.00 92.56 280 LEU A C 1
ATOM 2130 O O . LEU A 1 280 ? 35.325 18.949 -9.088 1.00 92.56 280 LEU A O 1
ATOM 2134 N N . ILE A 1 281 ? 35.742 17.525 -7.396 1.00 94.31 281 ILE A N 1
ATOM 2135 C CA . ILE A 1 281 ? 36.788 18.344 -6.763 1.00 94.31 281 ILE A CA 1
ATOM 2136 C C . ILE A 1 281 ? 37.957 18.546 -7.731 1.00 94.31 281 ILE A C 1
ATOM 2138 O O . ILE A 1 281 ? 38.403 19.673 -7.950 1.00 94.31 281 ILE A O 1
ATOM 2142 N N . TRP A 1 282 ? 38.428 17.473 -8.369 1.00 94.25 282 TRP A N 1
ATOM 2143 C CA . TRP A 1 282 ? 39.508 17.548 -9.351 1.00 94.25 282 TRP A CA 1
ATOM 2144 C C . TRP A 1 282 ? 39.150 18.441 -10.548 1.00 94.25 282 TRP A C 1
ATOM 2146 O O . TRP A 1 282 ? 39.974 19.251 -10.986 1.00 94.25 282 TRP A O 1
ATOM 2156 N N . LEU A 1 283 ? 37.916 18.346 -11.055 1.00 90.94 283 LEU A N 1
ATOM 2157 C CA . LEU A 1 283 ? 37.417 19.226 -12.110 1.00 90.94 283 LEU A CA 1
ATOM 2158 C C . LEU A 1 283 ? 37.370 20.687 -11.648 1.00 90.94 283 LEU A C 1
ATOM 2160 O O . LEU A 1 283 ? 37.817 21.561 -12.389 1.00 90.94 283 LEU A O 1
ATOM 2164 N N . ALA A 1 284 ? 36.889 20.959 -10.433 1.00 90.44 284 ALA A N 1
ATOM 2165 C CA . ALA A 1 284 ? 36.833 22.307 -9.864 1.00 90.44 284 ALA A CA 1
ATOM 2166 C C . ALA A 1 284 ? 38.232 22.927 -9.715 1.00 90.44 284 ALA A C 1
ATOM 2168 O O . ALA A 1 284 ? 38.434 24.109 -10.006 1.00 90.44 284 ALA A O 1
ATOM 2169 N N . MET A 1 285 ? 39.227 22.119 -9.336 1.00 90.94 285 MET A N 1
ATOM 2170 C CA . MET A 1 285 ? 40.629 22.540 -9.256 1.00 90.94 285 MET A CA 1
ATOM 2171 C C . MET A 1 285 ? 41.254 22.805 -10.633 1.00 90.94 285 MET A C 1
ATOM 2173 O O . MET A 1 285 ? 42.136 23.654 -10.751 1.00 90.94 285 MET A O 1
ATOM 2177 N N . ARG A 1 286 ? 40.819 22.099 -11.686 1.00 88.31 286 ARG A N 1
ATOM 2178 C CA . ARG A 1 286 ? 41.355 22.246 -13.052 1.00 88.31 286 ARG A CA 1
ATOM 2179 C C . ARG A 1 286 ? 40.646 23.284 -13.922 1.00 88.31 286 ARG A C 1
ATOM 2181 O O . ARG A 1 286 ? 41.120 23.539 -15.031 1.00 88.31 286 ARG A O 1
ATOM 2188 N N . GLN A 1 287 ? 39.557 23.893 -13.458 1.00 82.94 287 GLN A N 1
ATOM 2189 C CA . GLN A 1 287 ? 38.887 24.976 -14.182 1.00 82.94 287 GLN A CA 1
ATOM 2190 C C . GLN A 1 287 ? 39.820 26.191 -14.308 1.00 82.94 287 GLN A C 1
ATOM 2192 O O . GLN A 1 287 ? 40.070 26.905 -13.337 1.00 82.94 287 GLN A O 1
ATOM 2197 N N . ARG A 1 288 ? 40.342 26.423 -15.519 1.00 79.88 288 ARG A N 1
ATOM 2198 C CA . ARG A 1 288 ? 41.107 27.628 -15.865 1.00 79.88 288 ARG A CA 1
ATOM 2199 C C . ARG A 1 288 ? 40.167 28.695 -16.440 1.00 79.88 288 ARG A C 1
ATOM 2201 O O . ARG A 1 288 ? 39.321 28.338 -17.265 1.00 79.88 288 ARG A O 1
ATOM 2208 N N . PRO A 1 289 ? 40.330 29.981 -16.076 1.00 74.38 289 PRO A N 1
ATOM 2209 C CA . PRO A 1 289 ? 39.595 31.073 -16.709 1.00 74.38 289 PRO A CA 1
ATOM 2210 C C . PRO A 1 289 ? 39.783 31.030 -18.235 1.00 74.38 289 PRO A C 1
ATOM 2212 O O . PRO A 1 289 ? 40.910 30.913 -18.712 1.00 74.38 289 PRO A O 1
ATOM 2215 N N . GLY A 1 290 ? 38.687 31.073 -18.999 1.00 71.88 290 GLY A N 1
ATOM 2216 C CA . GLY A 1 290 ? 38.710 31.154 -20.468 1.00 71.88 290 GLY A CA 1
ATOM 2217 C C . GLY A 1 290 ? 38.722 29.830 -21.247 1.00 71.88 290 GLY A C 1
ATOM 2218 O O . GLY A 1 290 ? 38.552 29.857 -22.463 1.00 71.88 290 GLY A O 1
ATOM 2219 N N . VAL A 1 291 ? 38.863 28.664 -20.600 1.00 74.44 291 VAL A N 1
ATOM 2220 C CA . VAL A 1 291 ? 38.771 27.362 -21.293 1.00 74.44 291 VAL A CA 1
ATOM 2221 C C . VAL A 1 291 ? 37.381 26.762 -21.096 1.00 74.44 291 VAL A C 1
ATOM 2223 O O . VAL A 1 291 ? 37.073 26.212 -20.040 1.00 74.44 291 VAL A O 1
ATOM 2226 N N . ILE A 1 292 ? 36.541 26.837 -22.129 1.00 71.50 292 ILE A N 1
ATOM 2227 C CA . ILE A 1 292 ? 35.187 26.272 -22.104 1.00 71.50 292 ILE A CA 1
ATOM 2228 C C . ILE A 1 292 ? 35.265 24.790 -22.498 1.00 71.50 292 ILE A C 1
ATOM 2230 O O . ILE A 1 292 ? 35.599 24.454 -23.633 1.00 71.50 292 ILE A O 1
ATOM 2234 N N . ARG A 1 293 ? 34.948 23.886 -21.563 1.00 75.69 293 ARG A N 1
ATOM 2235 C CA . ARG A 1 293 ? 34.730 22.453 -21.841 1.00 75.69 293 ARG A CA 1
ATOM 2236 C C . ARG A 1 293 ? 33.276 22.092 -21.524 1.00 75.69 293 ARG A C 1
ATOM 2238 O O . ARG A 1 293 ? 33.007 21.523 -20.467 1.00 75.69 293 ARG A O 1
ATOM 2245 N N . PRO A 1 294 ? 32.332 22.436 -22.416 1.00 77.44 294 PRO A N 1
ATOM 2246 C CA . PRO A 1 294 ? 30.911 22.429 -22.081 1.00 77.44 294 PRO A CA 1
ATOM 2247 C C . PRO A 1 294 ? 30.403 21.010 -21.794 1.00 77.44 294 PRO A C 1
ATOM 2249 O O . PRO A 1 294 ? 29.670 20.790 -20.839 1.00 77.44 294 PRO A O 1
ATOM 2252 N N . TRP A 1 295 ? 30.866 20.015 -22.552 1.00 85.50 295 TRP A N 1
ATOM 2253 C CA . TRP A 1 295 ? 30.375 18.641 -22.434 1.00 85.50 295 TRP A CA 1
ATOM 2254 C C . TRP A 1 295 ? 30.753 17.945 -21.123 1.00 85.50 295 TRP A C 1
ATOM 2256 O O . TRP A 1 295 ? 29.919 17.252 -20.547 1.00 85.50 295 TRP A O 1
ATOM 2266 N N . THR A 1 296 ? 31.978 18.132 -20.620 1.00 86.75 296 THR A N 1
ATOM 2267 C CA . THR A 1 296 ? 32.418 17.478 -19.373 1.00 86.75 296 THR A CA 1
ATOM 2268 C C . THR A 1 296 ? 31.711 18.039 -18.150 1.00 86.75 296 THR A C 1
ATOM 2270 O O . THR A 1 296 ? 31.428 17.300 -17.216 1.00 86.75 296 THR A O 1
ATOM 2273 N N . GLU A 1 297 ? 31.406 19.334 -18.156 1.00 85.31 297 GLU A N 1
ATOM 2274 C CA . GLU A 1 297 ? 30.681 19.970 -17.057 1.00 85.31 297 GLU A CA 1
ATOM 2275 C C . GLU A 1 297 ? 29.204 19.619 -17.076 1.00 85.31 297 GLU A C 1
ATOM 2277 O O . GLU A 1 297 ? 28.655 19.298 -16.029 1.00 85.31 297 GLU A O 1
ATOM 2282 N N . ILE A 1 298 ? 28.579 19.606 -18.259 1.00 85.56 298 ILE A N 1
ATOM 2283 C CA . ILE A 1 298 ? 27.199 19.135 -18.409 1.00 85.56 298 ILE A CA 1
ATOM 2284 C C . ILE A 1 298 ? 27.096 17.691 -17.912 1.00 85.56 298 ILE A C 1
ATOM 2286 O O . ILE A 1 298 ? 26.200 17.384 -17.132 1.00 85.56 298 ILE A O 1
ATOM 2290 N N . ALA A 1 299 ? 28.035 16.820 -18.296 1.00 86.94 299 ALA A N 1
ATOM 2291 C CA . ALA A 1 299 ? 28.069 15.444 -17.808 1.00 86.94 299 ALA A CA 1
ATOM 2292 C C . ALA A 1 299 ? 28.249 15.380 -16.281 1.00 86.94 299 ALA A C 1
ATOM 2294 O O . ALA A 1 299 ? 27.494 14.681 -15.608 1.00 86.94 299 ALA A O 1
ATOM 2295 N N . ALA A 1 300 ? 29.199 16.136 -15.722 1.00 87.25 300 ALA A N 1
ATOM 2296 C CA . ALA A 1 300 ? 29.459 16.174 -14.285 1.00 87.25 300 ALA A CA 1
ATOM 2297 C C . ALA A 1 300 ? 28.234 16.643 -13.484 1.00 87.25 300 ALA A C 1
ATOM 2299 O O . ALA A 1 300 ? 27.867 15.990 -12.511 1.00 87.25 300 ALA A O 1
ATOM 2300 N N . ILE A 1 301 ? 27.568 17.712 -13.927 1.00 87.00 301 ILE A N 1
ATOM 2301 C CA . ILE A 1 301 ? 26.369 18.267 -13.285 1.00 87.00 301 ILE A CA 1
ATOM 2302 C C . ILE A 1 301 ? 25.183 17.310 -13.426 1.00 87.00 301 ILE A C 1
ATOM 2304 O O . ILE A 1 301 ? 24.481 17.073 -12.450 1.00 87.00 301 ILE A O 1
ATOM 2308 N N . ALA A 1 302 ? 24.969 16.725 -14.609 1.00 86.31 302 ALA A N 1
ATOM 2309 C CA . ALA A 1 302 ? 23.853 15.812 -14.851 1.00 86.31 302 ALA A CA 1
ATOM 2310 C C . ALA A 1 302 ? 23.994 14.484 -14.089 1.00 86.31 302 ALA A C 1
ATOM 2312 O O . ALA A 1 302 ? 22.988 13.887 -13.710 1.00 86.31 302 ALA A O 1
ATOM 2313 N N . THR A 1 303 ? 25.226 14.030 -13.830 1.00 86.31 303 THR A N 1
ATOM 2314 C CA . THR A 1 303 ? 25.480 12.762 -13.125 1.00 86.31 303 THR A CA 1
ATOM 2315 C C . THR A 1 303 ? 24.886 12.755 -11.712 1.00 86.31 303 THR A C 1
ATOM 2317 O O . THR A 1 303 ? 24.334 11.736 -11.312 1.00 86.31 303 THR A O 1
ATOM 2320 N N . GLY A 1 304 ? 24.917 13.874 -10.978 1.00 81.44 304 GLY A N 1
ATOM 2321 C CA . GLY A 1 304 ? 24.375 13.950 -9.614 1.00 81.44 304 GLY A CA 1
ATOM 2322 C C . GLY A 1 304 ? 22.869 13.659 -9.535 1.00 81.44 304 GLY A C 1
ATOM 2323 O O . GLY A 1 304 ? 22.475 12.727 -8.837 1.00 81.44 304 GLY A O 1
ATOM 2324 N N . PRO A 1 305 ? 22.012 14.391 -10.273 1.00 80.56 305 PRO A N 1
ATOM 2325 C CA . PRO A 1 305 ? 20.585 14.091 -10.374 1.00 80.56 305 PRO A CA 1
ATOM 2326 C C . PRO A 1 305 ? 20.294 12.666 -10.858 1.00 80.56 305 PRO A C 1
ATOM 2328 O O . PRO A 1 305 ? 19.422 12.009 -10.298 1.00 80.56 305 PRO A O 1
ATOM 2331 N N . PHE A 1 306 ? 21.036 12.151 -11.848 1.00 79.44 306 PHE A N 1
ATOM 2332 C CA . PHE A 1 306 ? 20.858 10.765 -12.300 1.00 79.44 306 PHE A CA 1
ATOM 2333 C C . PHE A 1 306 ? 21.204 9.742 -11.215 1.00 79.44 306 PHE A C 1
ATOM 2335 O O . PHE A 1 306 ? 20.524 8.724 -11.110 1.00 79.44 306 PHE A O 1
ATOM 2342 N N . TRP A 1 307 ? 22.210 10.020 -10.386 1.00 78.50 307 TRP A N 1
ATOM 2343 C CA . TRP A 1 307 ? 22.552 9.179 -9.242 1.00 78.50 307 TRP A CA 1
ATOM 2344 C C . TRP A 1 307 ? 21.486 9.224 -8.160 1.00 78.50 307 TRP A C 1
ATOM 2346 O O . TRP A 1 307 ? 21.142 8.185 -7.616 1.00 78.50 307 TRP A O 1
ATOM 2356 N N . LEU A 1 308 ? 20.930 10.400 -7.863 1.00 74.88 308 LEU A N 1
ATOM 2357 C CA . LEU A 1 308 ? 19.824 10.527 -6.914 1.00 74.88 308 LEU A CA 1
ATOM 2358 C C . LEU A 1 308 ? 18.615 9.714 -7.371 1.00 74.88 308 LEU A C 1
ATOM 2360 O O . LEU A 1 308 ? 18.048 8.959 -6.589 1.00 74.88 308 LEU A O 1
ATOM 2364 N N . ILE A 1 309 ? 18.267 9.831 -8.656 1.00 71.50 309 ILE A N 1
ATOM 2365 C CA . ILE A 1 309 ? 17.204 9.038 -9.267 1.00 71.50 309 ILE A CA 1
ATOM 2366 C C . ILE A 1 309 ? 17.546 7.555 -9.113 1.00 71.50 309 ILE A C 1
ATOM 2368 O O . ILE A 1 309 ? 16.755 6.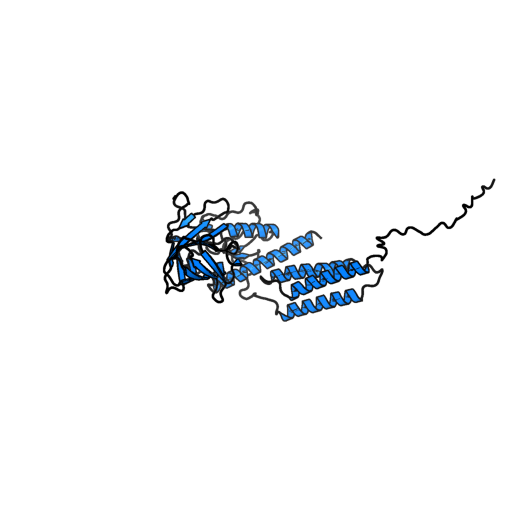830 -8.529 1.00 71.50 309 ILE A O 1
ATOM 2372 N N . ALA A 1 310 ? 18.729 7.102 -9.532 1.00 69.06 310 ALA A N 1
ATOM 2373 C CA . ALA A 1 310 ? 19.130 5.702 -9.390 1.00 69.06 310 ALA A CA 1
ATOM 2374 C C . ALA A 1 310 ? 19.129 5.213 -7.925 1.00 69.06 310 ALA A C 1
ATOM 2376 O O . ALA A 1 310 ? 18.650 4.118 -7.656 1.00 69.06 310 ALA A O 1
ATOM 2377 N N . GLY A 1 311 ? 19.587 6.031 -6.976 1.00 62.34 311 GLY A N 1
ATOM 2378 C CA . GLY A 1 311 ? 19.620 5.719 -5.546 1.00 62.34 311 GLY A CA 1
ATOM 2379 C C . GLY A 1 311 ? 18.226 5.589 -4.933 1.00 62.34 311 GLY A C 1
ATOM 2380 O O . GLY A 1 311 ? 17.982 4.654 -4.178 1.00 62.34 311 GLY A O 1
ATOM 2381 N N . LEU A 1 312 ? 17.284 6.446 -5.338 1.00 61.84 312 LEU A N 1
ATOM 2382 C CA . LEU A 1 312 ? 15.862 6.332 -4.987 1.00 61.84 312 LEU A CA 1
ATOM 2383 C C . LEU A 1 312 ? 15.192 5.087 -5.592 1.00 61.84 312 LEU A C 1
ATOM 2385 O O . LEU A 1 312 ? 14.163 4.644 -5.098 1.00 61.84 312 LEU A O 1
ATOM 2389 N N . HIS A 1 313 ? 15.747 4.510 -6.662 1.00 57.94 313 HIS A N 1
ATOM 2390 C CA . HIS A 1 313 ? 15.214 3.276 -7.252 1.00 57.94 313 HIS A CA 1
ATOM 2391 C C . HIS A 1 313 ? 15.670 2.017 -6.506 1.00 57.94 313 HIS A C 1
ATOM 2393 O O . HIS A 1 313 ? 15.131 0.941 -6.754 1.00 57.94 313 HIS A O 1
ATOM 2399 N N . TRP A 1 314 ? 16.696 2.118 -5.655 1.00 57.47 314 TRP A N 1
ATOM 2400 C CA . TRP A 1 314 ? 17.321 0.964 -5.000 1.00 57.47 314 TRP A CA 1
ATOM 2401 C C . TRP A 1 314 ? 16.879 0.813 -3.539 1.00 57.47 314 TRP A C 1
ATOM 2403 O O . TRP A 1 314 ? 17.325 -0.112 -2.862 1.00 57.47 314 TRP A O 1
ATOM 2413 N N . GLY A 1 315 ? 15.992 1.686 -3.055 1.00 53.03 315 GLY A N 1
ATOM 2414 C CA . GLY A 1 315 ? 15.373 1.599 -1.738 1.00 53.03 315 GLY A CA 1
ATOM 2415 C C . GLY A 1 315 ? 14.289 2.667 -1.535 1.00 53.03 315 GLY A C 1
ATOM 2416 O O . GLY A 1 315 ? 14.297 3.682 -2.227 1.00 53.03 315 GLY A O 1
ATOM 2417 N N . PRO A 1 316 ? 13.353 2.456 -0.592 1.00 50.81 316 PRO A N 1
ATOM 2418 C CA . PRO A 1 316 ? 12.275 3.405 -0.292 1.00 50.81 316 PRO A CA 1
ATOM 2419 C C . PRO A 1 316 ? 12.771 4.706 0.359 1.00 50.81 316 PRO A C 1
ATOM 2421 O O . PRO A 1 316 ? 12.049 5.701 0.371 1.00 50.81 316 PRO A O 1
ATOM 2424 N N . GLU A 1 317 ? 14.000 4.712 0.880 1.00 62.81 317 GLU A N 1
ATOM 2425 C CA . GLU A 1 317 ? 14.640 5.885 1.465 1.00 62.81 317 GLU A CA 1
ATOM 2426 C C . GLU A 1 317 ? 15.799 6.357 0.578 1.00 62.81 317 GLU A C 1
ATOM 2428 O O . GLU A 1 317 ? 16.585 5.528 0.104 1.00 62.81 317 GLU A O 1
ATOM 2433 N N . PRO A 1 318 ? 15.950 7.675 0.349 1.00 65.62 318 PRO A N 1
ATOM 2434 C CA . PRO A 1 318 ? 17.102 8.198 -0.369 1.00 65.62 318 PRO A CA 1
ATOM 2435 C C . PRO A 1 318 ? 18.386 7.838 0.382 1.00 65.62 318 PRO A C 1
ATOM 2437 O O . PRO A 1 318 ? 18.578 8.226 1.536 1.00 65.62 318 PRO A O 1
ATOM 2440 N N . SER A 1 319 ? 19.289 7.107 -0.274 1.00 80.12 319 SER A N 1
ATOM 2441 C CA . SER A 1 319 ? 20.560 6.737 0.347 1.00 80.12 319 SER A CA 1
ATOM 2442 C C . SER A 1 319 ? 21.396 7.996 0.611 1.00 80.12 319 SER A C 1
ATOM 2444 O O . SER A 1 319 ? 21.466 8.892 -0.234 1.00 80.12 319 SER A O 1
ATOM 2446 N N . LEU A 1 320 ? 22.066 8.080 1.766 1.00 84.81 320 LEU A N 1
ATOM 2447 C CA . LEU A 1 320 ? 22.962 9.205 2.078 1.00 84.81 320 LEU A CA 1
ATOM 2448 C C . LEU A 1 320 ? 24.004 9.487 0.967 1.00 84.81 320 LEU A C 1
ATOM 2450 O O . LEU A 1 320 ? 24.204 10.664 0.651 1.00 84.81 320 LEU A O 1
ATOM 2454 N N . PRO A 1 321 ? 24.630 8.473 0.324 1.00 85.81 321 PRO A N 1
ATOM 2455 C CA . PRO A 1 321 ? 25.514 8.688 -0.825 1.00 85.81 321 PRO A CA 1
ATOM 2456 C C . PRO A 1 321 ? 24.820 9.383 -2.001 1.00 85.81 321 PRO A C 1
ATOM 2458 O O . PRO A 1 321 ? 25.377 10.311 -2.584 1.00 85.81 321 PRO A O 1
ATOM 2461 N N . SER A 1 322 ? 23.582 8.996 -2.322 1.00 81.62 322 SER A N 1
ATOM 2462 C CA . SER A 1 322 ? 22.830 9.597 -3.428 1.00 81.62 322 SER A CA 1
ATOM 2463 C C . SER A 1 322 ? 22.521 11.082 -3.183 1.00 81.62 322 SER A C 1
ATOM 2465 O O . SER A 1 322 ? 22.701 11.912 -4.079 1.00 81.62 322 SER A O 1
ATOM 2467 N N . ILE A 1 323 ? 22.167 11.443 -1.943 1.00 86.69 323 ILE A N 1
ATOM 2468 C CA . ILE A 1 323 ? 21.968 12.836 -1.516 1.00 86.69 323 ILE A CA 1
ATOM 2469 C C . ILE A 1 323 ? 23.283 13.618 -1.627 1.00 86.69 323 ILE A C 1
ATOM 2471 O O . ILE A 1 323 ? 23.306 14.723 -2.172 1.00 86.69 323 ILE A O 1
ATOM 2475 N N . ALA A 1 324 ? 24.390 13.046 -1.147 1.00 89.44 324 ALA A N 1
ATOM 2476 C CA . ALA A 1 324 ? 25.702 13.687 -1.189 1.00 89.44 324 ALA A CA 1
ATOM 2477 C C . ALA A 1 324 ? 26.185 13.932 -2.628 1.00 89.44 324 ALA A C 1
ATOM 2479 O O . ALA A 1 324 ? 26.665 15.024 -2.933 1.00 89.44 324 ALA A O 1
ATOM 2480 N N . ALA A 1 325 ? 26.016 12.957 -3.527 1.00 88.31 325 ALA A N 1
ATOM 2481 C CA . ALA A 1 325 ? 26.351 13.095 -4.943 1.00 88.31 325 ALA A CA 1
ATOM 2482 C C . ALA A 1 325 ? 25.532 14.210 -5.615 1.00 88.31 325 ALA A C 1
ATOM 2484 O O . ALA A 1 325 ? 26.087 15.042 -6.337 1.00 88.31 325 ALA A O 1
ATOM 2485 N N . PHE A 1 326 ? 24.227 14.276 -5.337 1.00 87.94 326 PHE A N 1
ATOM 2486 C CA . PHE A 1 326 ? 23.354 15.335 -5.843 1.00 87.94 326 PHE A CA 1
ATOM 2487 C C . PHE A 1 326 ? 23.770 16.727 -5.357 1.00 87.94 326 PHE A C 1
ATOM 2489 O O . PHE A 1 326 ? 23.959 17.636 -6.169 1.00 87.94 326 PHE A O 1
ATOM 2496 N N . LEU A 1 327 ? 23.972 16.891 -4.046 1.00 91.94 327 LEU A N 1
ATOM 2497 C CA . LEU A 1 327 ? 24.425 18.158 -3.468 1.00 91.94 327 LEU A CA 1
ATOM 2498 C C . LEU A 1 327 ? 25.806 18.558 -4.003 1.00 91.94 327 LEU A C 1
ATOM 2500 O O . LEU A 1 327 ? 26.020 19.723 -4.336 1.00 91.94 327 LEU A O 1
ATOM 2504 N N . GLY A 1 328 ? 26.720 17.597 -4.157 1.00 91.25 328 GLY A N 1
ATOM 2505 C CA . GLY A 1 328 ? 28.036 17.820 -4.754 1.00 91.25 328 GLY A CA 1
ATOM 2506 C C . GLY A 1 328 ? 27.946 18.367 -6.179 1.00 91.25 328 GLY A C 1
ATOM 2507 O O . GLY A 1 328 ? 28.632 19.336 -6.509 1.00 91.25 328 GLY A O 1
ATOM 2508 N N . ALA A 1 329 ? 27.058 17.810 -7.007 1.00 91.25 329 ALA A N 1
ATOM 2509 C CA . ALA A 1 329 ? 26.823 18.286 -8.368 1.00 91.25 329 ALA A CA 1
ATOM 2510 C C . ALA A 1 329 ? 26.251 19.714 -8.408 1.00 91.25 329 ALA A C 1
ATOM 2512 O O . ALA A 1 329 ? 26.690 20.524 -9.227 1.00 91.25 329 ALA A O 1
ATOM 2513 N N . LEU A 1 330 ? 25.317 20.046 -7.504 1.00 90.44 330 LEU A N 1
ATOM 2514 C CA . LEU A 1 330 ? 24.758 21.398 -7.378 1.00 90.44 330 LEU A CA 1
ATOM 2515 C C . LEU A 1 330 ? 25.819 22.423 -6.965 1.00 90.44 330 LEU A C 1
ATOM 2517 O O . LEU A 1 330 ? 25.931 23.477 -7.593 1.00 90.44 330 LEU A O 1
ATOM 2521 N N . ILE A 1 331 ? 26.625 22.102 -5.947 1.00 93.62 331 ILE A N 1
ATOM 2522 C CA . ILE A 1 331 ? 27.722 22.965 -5.483 1.00 93.62 331 ILE A CA 1
ATOM 2523 C C . ILE A 1 331 ? 28.725 23.189 -6.618 1.00 93.62 331 ILE A C 1
ATOM 2525 O O . ILE A 1 331 ? 29.121 24.326 -6.878 1.00 93.62 331 ILE A O 1
ATOM 2529 N N . TYR A 1 332 ? 29.099 22.123 -7.329 1.00 92.94 332 TYR A N 1
ATOM 2530 C CA . TYR A 1 332 ? 29.999 22.208 -8.475 1.00 92.94 332 TYR A CA 1
ATOM 2531 C C . TYR A 1 332 ? 29.432 23.092 -9.597 1.00 92.94 332 TYR A C 1
ATOM 2533 O O . TYR A 1 332 ? 30.147 23.945 -10.127 1.00 92.94 332 TYR A O 1
ATOM 2541 N N . GLY A 1 333 ? 28.148 22.933 -9.937 1.00 89.56 333 GLY A N 1
ATOM 2542 C CA . GLY A 1 333 ? 27.465 23.756 -10.936 1.00 89.56 333 GLY A CA 1
ATOM 2543 C C . GLY A 1 333 ? 27.461 25.240 -10.564 1.00 89.56 333 GLY A C 1
ATOM 2544 O O . GLY A 1 333 ? 27.890 26.072 -11.365 1.00 89.56 333 GLY A O 1
ATOM 2545 N N . GLY A 1 334 ? 27.080 25.565 -9.324 1.00 89.81 334 GLY A N 1
ATOM 2546 C CA . GLY A 1 334 ? 27.087 26.940 -8.817 1.00 89.81 334 GLY A CA 1
ATOM 2547 C C . GLY A 1 334 ? 28.488 27.558 -8.783 1.00 89.81 334 GLY A C 1
ATOM 2548 O O . GLY A 1 334 ? 28.674 28.706 -9.187 1.00 89.81 334 GLY A O 1
ATOM 2549 N N . GLN A 1 335 ? 29.505 26.791 -8.377 1.00 90.06 335 GLN A N 1
ATOM 2550 C CA . GLN A 1 335 ? 30.899 27.243 -8.393 1.00 90.06 335 GLN A CA 1
ATOM 2551 C C . GLN A 1 335 ? 31.406 27.499 -9.820 1.00 90.06 335 GLN A C 1
ATOM 2553 O O . GLN A 1 335 ? 32.088 28.500 -10.061 1.00 90.06 335 GLN A O 1
ATOM 2558 N N . SER A 1 336 ? 31.089 26.602 -10.760 1.00 87.56 336 SER A N 1
ATOM 2559 C CA . SER A 1 336 ? 31.458 26.741 -12.172 1.00 87.56 336 SER A CA 1
ATOM 2560 C C . SER A 1 336 ? 30.840 28.000 -12.779 1.00 87.56 336 SER A C 1
ATOM 2562 O O . SER A 1 336 ? 31.537 28.766 -13.446 1.00 87.56 336 SER A O 1
ATOM 2564 N N . GLU A 1 337 ? 29.560 28.261 -12.495 1.00 86.88 337 GLU A N 1
ATOM 2565 C CA . GLU A 1 337 ? 28.873 29.469 -12.946 1.00 86.88 337 GLU A CA 1
ATOM 2566 C C . GLU A 1 337 ? 29.497 30.729 -12.333 1.00 86.88 337 GLU A C 1
ATOM 2568 O O . GLU A 1 337 ? 29.851 31.652 -13.065 1.00 86.88 337 GLU A O 1
ATOM 2573 N N . TRP A 1 338 ? 29.721 30.750 -11.013 1.00 85.38 338 TRP A N 1
ATOM 2574 C CA . TRP A 1 338 ? 30.330 31.890 -10.318 1.00 85.38 338 TRP A CA 1
ATOM 2575 C C . TRP A 1 338 ? 31.686 32.271 -10.917 1.00 85.38 338 TRP A C 1
ATOM 2577 O O . TRP A 1 338 ? 31.956 33.444 -11.152 1.00 85.38 338 TRP A O 1
ATOM 2587 N N . ARG A 1 339 ? 32.543 31.284 -11.203 1.00 83.62 339 ARG A N 1
ATOM 2588 C CA . ARG A 1 339 ? 33.874 31.513 -11.795 1.00 83.62 339 ARG A CA 1
ATOM 2589 C C . ARG A 1 339 ? 33.829 31.984 -13.248 1.00 83.62 339 ARG A C 1
ATOM 2591 O O . ARG A 1 339 ? 34.835 32.482 -13.749 1.00 83.62 339 ARG A O 1
ATOM 2598 N N . ARG A 1 340 ? 32.702 31.785 -13.931 1.00 76.19 340 ARG A N 1
ATOM 2599 C CA . ARG A 1 340 ? 32.489 32.175 -15.329 1.00 76.19 340 ARG A CA 1
ATOM 2600 C C . ARG A 1 340 ? 31.807 33.513 -15.492 1.00 76.19 340 ARG A C 1
ATOM 2602 O O . ARG A 1 340 ? 31.882 34.062 -16.588 1.00 76.19 340 ARG A O 1
ATOM 2609 N N . ARG A 1 341 ? 31.142 34.020 -14.453 1.00 75.12 341 ARG A N 1
ATOM 2610 C CA . ARG A 1 341 ? 30.552 35.354 -14.494 1.00 75.12 341 ARG A CA 1
ATOM 2611 C C . ARG A 1 341 ? 31.678 36.359 -14.772 1.00 75.12 341 ARG A C 1
ATOM 2613 O O . ARG A 1 341 ? 32.590 36.462 -13.949 1.00 75.12 341 ARG A O 1
ATOM 2620 N N . PRO A 1 342 ? 31.669 37.063 -15.921 1.00 65.44 342 PRO A N 1
ATOM 2621 C CA . PRO A 1 342 ? 32.546 38.211 -16.086 1.00 65.44 342 PRO A CA 1
ATOM 2622 C C . PRO A 1 342 ? 32.206 39.186 -14.956 1.00 65.44 342 PRO A C 1
ATOM 2624 O O . PRO A 1 342 ? 31.033 39.413 -14.664 1.00 65.44 342 PRO A O 1
ATOM 2627 N N . VAL A 1 343 ? 33.228 39.703 -14.281 1.00 57.97 343 VAL A N 1
ATOM 2628 C CA . VAL A 1 343 ? 33.133 40.503 -13.044 1.00 57.97 343 VAL A CA 1
ATOM 2629 C C . VAL A 1 343 ? 32.517 41.901 -13.286 1.00 57.97 343 VAL A C 1
ATOM 2631 O O . VAL A 1 343 ? 32.611 42.778 -12.442 1.00 57.97 343 VAL A O 1
ATOM 2634 N N . ASP A 1 344 ? 31.777 42.095 -14.378 1.00 56.34 344 ASP A N 1
ATOM 2635 C CA . ASP A 1 344 ? 31.173 43.375 -14.757 1.00 56.34 344 ASP A CA 1
ATOM 2636 C C . ASP A 1 344 ? 29.652 43.384 -14.528 1.00 56.34 344 ASP A C 1
ATOM 2638 O O . ASP A 1 344 ? 28.874 43.856 -15.355 1.00 56.34 344 ASP A O 1
ATOM 2642 N N . TRP A 1 345 ? 29.192 42.862 -13.386 1.00 52.03 345 TRP A N 1
ATOM 2643 C CA . TRP A 1 345 ? 27.854 43.189 -12.874 1.00 52.03 345 TRP A CA 1
ATOM 2644 C C . TRP A 1 345 ? 27.944 44.425 -11.973 1.00 52.03 345 TRP A C 1
ATOM 2646 O O . TRP A 1 345 ? 27.797 44.363 -10.754 1.00 52.03 345 TRP A O 1
ATOM 2656 N N . GLY A 1 346 ? 28.207 45.574 -12.596 1.00 60.00 346 GLY A N 1
ATOM 2657 C CA . GLY A 1 346 ? 27.995 46.876 -11.976 1.00 60.00 346 GLY A CA 1
ATOM 2658 C C . GLY A 1 346 ? 26.497 47.174 -11.919 1.00 60.00 346 GLY A C 1
ATOM 2659 O O . GLY A 1 346 ? 25.927 47.671 -12.882 1.00 60.00 346 GLY A O 1
ATOM 2660 N N . TRP A 1 347 ? 25.844 46.878 -10.788 1.00 56.88 347 TRP A N 1
ATOM 2661 C CA . TRP A 1 347 ? 24.468 47.338 -10.508 1.00 56.88 347 TRP A CA 1
ATOM 2662 C C . TRP A 1 347 ? 24.393 48.858 -10.282 1.00 56.88 347 TRP A C 1
ATOM 2664 O O . TRP A 1 347 ? 23.313 49.434 -10.189 1.00 56.88 347 TRP A O 1
ATOM 2674 N N . TRP A 1 348 ? 25.551 49.507 -10.181 1.00 53.38 348 TRP A N 1
ATOM 2675 C CA . TRP A 1 348 ? 25.695 50.945 -10.048 1.00 53.38 348 TRP A CA 1
ATOM 2676 C C . TRP A 1 348 ? 26.268 51.449 -11.358 1.00 53.38 348 TRP A C 1
ATOM 2678 O O . TRP A 1 348 ? 27.384 51.088 -11.720 1.00 53.38 348 TRP A O 1
ATOM 2688 N N . GLY A 1 349 ? 25.463 52.221 -12.087 1.00 53.53 349 GLY A N 1
ATOM 2689 C CA . GLY A 1 349 ? 25.888 52.837 -13.329 1.00 53.53 349 GLY A CA 1
ATOM 2690 C C . GLY A 1 349 ? 27.215 53.551 -13.128 1.00 53.53 349 GLY A C 1
ATOM 2691 O O . GLY A 1 349 ? 27.330 54.415 -12.256 1.00 53.53 349 GLY A O 1
ATOM 2692 N N . ASP A 1 350 ? 28.190 53.211 -13.967 1.00 52.25 350 ASP A N 1
ATOM 2693 C CA . ASP A 1 350 ? 29.281 54.116 -14.284 1.00 52.25 350 ASP A CA 1
ATOM 2694 C C . ASP A 1 350 ? 28.651 55.369 -14.903 1.00 52.25 350 ASP A C 1
ATOM 2696 O O . ASP A 1 350 ? 28.499 55.520 -16.117 1.00 52.25 350 ASP A O 1
ATOM 2700 N N . ALA A 1 351 ? 28.243 56.287 -14.028 1.00 56.72 351 ALA A N 1
ATOM 2701 C CA . ALA A 1 351 ? 28.217 57.700 -14.322 1.00 56.72 351 ALA A CA 1
ATOM 2702 C C . ALA A 1 351 ? 29.673 58.080 -14.598 1.00 56.72 351 ALA A C 1
ATOM 2704 O O . ALA A 1 351 ? 30.434 58.427 -13.695 1.00 56.72 351 ALA A O 1
ATOM 2705 N N . GLY A 1 352 ? 30.069 57.898 -15.858 1.00 49.22 352 GLY A N 1
ATOM 2706 C CA . GLY A 1 352 ? 31.408 58.188 -16.325 1.00 49.22 352 GLY A CA 1
ATOM 2707 C C . GLY A 1 352 ? 31.833 59.600 -15.903 1.00 49.22 352 GLY A C 1
ATOM 2708 O O . GLY A 1 352 ? 31.044 60.546 -16.019 1.00 49.22 352 GLY A O 1
ATOM 2709 N N . PRO A 1 353 ? 33.070 59.756 -15.410 1.00 58.34 353 PRO A N 1
ATOM 2710 C CA . PRO A 1 353 ? 33.589 61.028 -14.950 1.00 58.34 353 PRO A CA 1
ATOM 2711 C C . PRO A 1 353 ? 33.758 61.991 -16.128 1.00 58.34 353 PRO A C 1
ATOM 2713 O O . PRO A 1 353 ? 34.359 61.662 -17.148 1.00 58.34 353 PRO A O 1
ATOM 2716 N N . THR A 1 354 ? 33.209 63.191 -15.941 1.00 55.22 354 THR A N 1
ATOM 2717 C CA . THR A 1 354 ? 33.718 64.493 -16.400 1.00 55.22 354 THR A CA 1
ATOM 2718 C C . THR A 1 354 ? 34.519 64.522 -17.705 1.00 55.22 354 THR A C 1
ATOM 2720 O O . THR A 1 354 ? 35.670 64.096 -17.776 1.00 55.22 354 THR A O 1
ATOM 2723 N N . GLY A 1 355 ? 33.898 65.167 -18.696 1.00 55.62 355 GLY A N 1
ATOM 2724 C CA . GLY A 1 355 ? 34.443 65.620 -19.972 1.00 55.62 355 GLY A CA 1
ATOM 2725 C C . GLY A 1 355 ? 35.965 65.731 -20.073 1.00 55.62 355 GLY A C 1
ATOM 2726 O O . GLY A 1 355 ? 36.583 66.632 -19.513 1.00 55.62 355 GLY A O 1
ATOM 2727 N N . SER A 1 356 ? 36.537 64.882 -20.926 1.00 52.91 356 SER A N 1
ATOM 2728 C CA . SER A 1 356 ? 37.749 65.221 -21.662 1.00 52.91 356 SER A CA 1
ATOM 2729 C C . SER A 1 356 ? 37.367 65.484 -23.116 1.00 52.91 356 SER A C 1
ATOM 2731 O O . SER A 1 356 ? 36.967 64.610 -23.884 1.00 52.91 356 SER A O 1
ATOM 2733 N N . THR A 1 357 ? 37.432 66.761 -23.456 1.00 52.12 357 THR A N 1
ATOM 2734 C CA . THR A 1 357 ? 37.257 67.351 -24.775 1.00 52.12 357 THR A CA 1
ATOM 2735 C C . THR A 1 357 ? 38.195 66.681 -25.783 1.00 52.12 357 THR A C 1
ATOM 2737 O O . THR A 1 357 ? 39.367 67.042 -25.884 1.00 52.12 357 THR A O 1
ATOM 2740 N N . ARG A 1 358 ? 37.707 65.710 -26.564 1.00 53.84 358 ARG A N 1
ATOM 2741 C CA . ARG A 1 358 ? 38.380 65.304 -27.806 1.00 53.84 358 ARG A CA 1
ATOM 2742 C C . ARG A 1 358 ? 37.866 66.161 -28.951 1.00 53.84 358 ARG A C 1
ATOM 2744 O O . ARG A 1 358 ? 36.772 65.962 -29.468 1.00 53.84 358 ARG A O 1
ATOM 2751 N N . LEU A 1 359 ? 38.710 67.123 -29.311 1.00 50.56 359 LEU A N 1
ATOM 2752 C CA . LEU A 1 359 ? 38.679 67.903 -30.540 1.00 50.56 359 LEU A CA 1
ATOM 2753 C C . LEU A 1 359 ? 38.380 67.016 -31.758 1.00 50.56 359 LEU A C 1
ATOM 2755 O O . LEU A 1 359 ? 39.167 66.139 -32.117 1.00 50.56 359 LEU A O 1
ATOM 2759 N N . PHE A 1 360 ? 37.254 67.301 -32.410 1.00 52.25 360 PHE A N 1
ATOM 2760 C CA . PHE A 1 360 ? 36.946 66.864 -33.766 1.00 52.25 360 PHE A CA 1
ATOM 2761 C C . PHE A 1 360 ? 38.003 67.425 -34.725 1.00 52.25 360 PHE A C 1
ATOM 2763 O O . PHE A 1 360 ? 38.079 68.633 -34.950 1.00 52.25 360 PHE A O 1
ATOM 2770 N N . ARG A 1 361 ? 38.822 66.546 -35.302 1.00 52.09 361 ARG A N 1
ATOM 2771 C CA . ARG A 1 361 ? 39.717 66.874 -36.414 1.00 52.09 361 ARG A CA 1
ATOM 2772 C C . ARG A 1 361 ? 38.979 66.534 -37.712 1.00 52.09 361 ARG A C 1
ATOM 2774 O O . ARG A 1 361 ? 38.789 65.362 -38.021 1.00 52.09 361 ARG A O 1
ATOM 2781 N N . TYR A 1 362 ? 38.524 67.561 -38.428 1.00 51.69 362 TYR A N 1
ATOM 2782 C CA . TYR A 1 362 ? 37.953 67.440 -39.774 1.00 51.69 362 TYR A CA 1
ATOM 2783 C C . TYR A 1 362 ? 39.024 66.940 -40.764 1.00 51.69 362 TYR A C 1
ATOM 2785 O O . TYR A 1 362 ? 40.122 67.503 -40.779 1.00 51.69 362 TYR A O 1
ATOM 2793 N N . PRO A 1 363 ? 38.741 65.933 -41.607 1.00 61.56 363 PRO A N 1
ATOM 2794 C CA . PRO A 1 363 ? 39.607 65.587 -42.725 1.00 61.56 363 PRO A CA 1
ATOM 2795 C C . PRO A 1 363 ? 39.386 66.550 -43.902 1.00 61.56 363 PRO A C 1
ATOM 2797 O O . PRO A 1 363 ? 38.272 66.729 -44.392 1.00 61.56 363 PRO A O 1
ATOM 2800 N N . SER A 1 364 ? 40.474 67.175 -44.350 1.00 57.72 364 SER A N 1
ATOM 2801 C CA . SER A 1 364 ? 40.572 67.981 -45.568 1.00 57.72 364 SER A CA 1
ATOM 2802 C C . SER A 1 364 ? 40.379 67.127 -46.829 1.00 57.72 364 SER A C 1
ATOM 2804 O O . SER A 1 364 ? 41.060 66.115 -46.995 1.00 57.72 364 SER A O 1
ATOM 2806 N N . GLN A 1 365 ? 39.493 67.563 -47.731 1.00 52.41 365 GLN A N 1
ATOM 2807 C CA . GLN A 1 365 ? 39.357 67.036 -49.095 1.00 52.41 365 GLN A CA 1
ATOM 2808 C C . GLN A 1 365 ? 40.577 67.410 -49.961 1.00 52.41 365 GLN A C 1
ATOM 2810 O O . GLN A 1 365 ? 40.999 68.569 -49.924 1.00 52.41 365 GLN A O 1
ATOM 2815 N N . PRO A 1 366 ? 41.108 66.491 -50.786 1.00 63.75 366 PRO A N 1
ATOM 2816 C CA . PRO A 1 366 ? 41.967 66.836 -51.916 1.00 63.75 366 PRO A CA 1
ATOM 2817 C C . PRO A 1 366 ? 41.141 67.174 -53.175 1.00 63.75 366 PRO A C 1
ATOM 2819 O O . PRO A 1 366 ? 40.087 66.580 -53.406 1.00 63.75 366 PRO A O 1
ATOM 2822 N N . ARG A 1 367 ? 41.636 68.154 -53.947 1.00 56.59 367 ARG A N 1
ATOM 2823 C CA . ARG A 1 367 ? 41.150 68.561 -55.280 1.00 56.59 367 ARG A CA 1
ATOM 2824 C C . ARG A 1 367 ? 41.594 67.599 -56.371 1.00 56.59 367 ARG A C 1
ATOM 2826 O O . ARG A 1 367 ? 42.716 67.062 -56.232 1.00 56.59 367 ARG A O 1
#

Mean predicted aligned error: 9.11 Å

Radius of gyration: 30.41 Å; Cα contacts (8 Å, |Δi|>4): 621; chains: 1; bounding box: 71×90×84 Å

Sequence (367 aa):
MLWCLAALSGWITRGQLLHEASSKVSLLRSGAPLWQWTLHQPSDLVAGRVFGSADLTATTNGLTIVSRDGTPFEMGLPLASPVDLAHWPLLRLAMQSDHGGVVDLIYQPLESAEPCSAHHAATVSRDKTQLAIDLRDLAWRSTDGRTCRPPGVVAYMLRLRVTLPAGAMLTVHSAALASTESTSLPAVIDRQIADIHLSGAEAADAWMPQPDALARYQTPIVRLPENASAEAMLLLRDRIRQYWPAAIILPFGQPLSAEASSHMPTWLDAGVCCLYLGWLIWLAMRQRPGVIRPWTEIAAIATGPFWLIAGLHWGPEPSLPSIAAFLGALIYGGQSEWRRRPVDWGWWGDAGPTGSTRLFRYPSQPR

Solvent-accessible surface area (backbone atoms only — not comparable to full-atom values): 20393 Å² total; per-residue (Å²): 108,72,67,58,51,52,52,49,46,36,49,52,47,44,51,47,34,46,50,55,29,49,52,51,51,51,33,51,76,71,69,45,59,91,47,68,47,70,28,52,48,50,73,55,26,41,91,43,45,62,50,60,50,50,48,76,45,67,45,100,74,12,33,35,36,34,23,63,74,34,51,59,28,34,44,34,54,67,65,95,55,49,41,45,37,65,64,28,26,31,42,35,34,38,32,43,25,79,42,56,34,37,32,25,39,36,40,20,44,40,86,89,47,79,49,33,35,20,74,71,56,40,75,46,42,47,89,42,54,66,48,77,35,60,51,71,82,46,71,29,20,31,89,88,65,46,79,44,74,63,62,42,59,33,56,56,40,45,32,41,38,38,34,34,50,54,71,31,43,38,35,37,34,34,40,32,35,33,54,93,63,85,77,86,69,73,89,67,42,47,54,81,67,52,76,38,78,48,53,78,84,56,48,64,88,71,71,74,84,55,71,70,54,64,76,70,49,70,60,43,34,33,30,43,30,80,86,54,49,42,66,46,49,51,50,38,50,55,52,48,31,68,78,33,46,64,42,35,48,33,52,47,74,52,56,56,65,91,75,71,79,71,65,69,58,68,66,55,54,45,49,54,37,51,52,51,53,51,48,52,52,51,49,63,72,64,66,53,88,92,68,85,61,67,67,64,50,53,50,54,38,50,46,11,58,52,39,33,54,54,31,45,69,72,38,99,56,74,39,68,47,23,54,50,39,29,53,49,19,51,52,50,47,54,52,54,49,60,72,62,54,71,92,78,78,66,91,62,78,83,78,72,80,74,90,77,87,76,80,84,78,80,84,82,83,84,132

Foldseek 3Di:
DVVVVQVVLQVLLQLLLLVVLLVLVVCLVVQHFPDKQFAQALVQWDVSDKADQWDWDGDPQGIKIWHAAQDKIKTWGDPPAKDFCVFLQKKKWQKAKQAKWAKKKWAAQDPPGFIKIFGRQDMDHRPDRMDIGRQQPTQIAGPVRHTDHRDGIHGDTIMIIMGDHHRIMMGTGMIGGGGPDRDDDDPWFALPDWPEEDEPVCQLVHDDDDPVVLVVDQATAYEDYQPQTSVSLVSNVNVVCSRHVSYSYHYHRDINDNPPLCPPDPVVLLVVLVVLLVVLVVVLVPDDAPDDPPVVLCVSLVVLVVLQSVQCSSDVDRDPSSVSSNVSSVVSVVSSVVSHPDPPPPPPDCPDDDDDDDDDDDDDDDD

pLDDT: mean 87.71, std 13.19, range [49.22, 98.56]

Secondary structure (DSSP, 8-state):
-HHHHHHHHHHHHHHHHHHHHHHHHHHHHHT--SEEEE-SSGGGSGGGS-BSSEEEEEETTEEEEEESSS--EEEEEP-SS-EETTTS-EEEEEEEESS-EEEEEEEESSTTSPPEEEEEEEEE-TT-SEEEEETTSS-EEETTSPBPPPP-EESSEEEEEEE--TT-EEEEEEEEEE-SS-----S-B-SS--SEE--TTS-TTT----HHHHHH-SS-EEEPPTT--HHHHHHHHHHHHHH-TT-EEE-TT--B-TT------HHHHHHHHHHHHHHHHHHHHH--TT---HHHHHHHHHHHHHHHHHHHTSSSS--HHHHHHHHHHHHHHHHHHHHHS-S---SS-----S-------PPPPP-